Protein AF-A0AAJ4XMZ6-F1 (afdb_monomer)

Nearest PDB structures (foldseek):
  6z4x-assembly2_D  TM=7.506E-01  e=1.879E-12  Thermochaetoides thermophila
  6z4x-assembly1_A  TM=7.426E-01  e=3.112E-12  Thermochaetoides thermophila
  1jkw-assembly1_A-2  TM=8.129E-01  e=4.986E-11  Homo sapiens
  8bvw-assembly1_9  TM=6.954E-01  e=4.041E-11  Homo sapiens
  3tni-assembly1_B  TM=8.160E-01  e=2.802E-05  Homo sapiens

Solvent-accessible surface area (backbone atoms only — not comparable to full-atom values): 27031 Å² total; per-residue (Å²): 142,78,86,79,79,78,80,74,81,71,78,79,74,87,63,94,68,76,84,69,57,54,53,55,51,33,51,35,76,78,88,74,59,98,75,69,86,67,78,64,60,60,56,80,49,43,74,61,26,68,35,66,49,54,67,77,50,51,42,54,73,65,54,52,52,50,45,45,49,53,51,46,54,54,47,51,54,55,47,50,54,52,51,48,56,64,45,71,79,48,100,62,97,64,89,74,83,67,61,63,76,48,64,68,48,46,51,51,49,50,50,55,48,51,54,46,44,54,54,50,33,58,75,70,70,51,57,69,68,32,41,53,41,15,47,51,45,46,52,47,33,55,64,80,44,56,61,43,72,46,55,59,72,62,49,47,56,27,26,42,57,51,19,24,58,66,69,72,42,93,73,57,62,71,59,50,18,29,59,70,35,52,95,44,44,84,40,66,66,56,25,48,51,46,41,48,50,32,62,74,39,45,61,57,49,37,58,54,45,71,69,60,71,73,71,82,62,31,67,63,38,35,53,52,48,53,58,54,49,52,69,39,88,89,51,58,53,72,68,57,49,52,52,42,48,53,37,18,52,55,39,43,60,45,36,68,71,49,69,51,73,35,60,47,54,34,59,54,52,21,52,23,19,34,34,67,18,84,84,59,20,50,60,54,48,51,57,47,47,56,56,47,42,58,53,27,34,57,48,50,55,54,50,49,52,52,49,50,54,49,51,55,51,48,52,54,50,51,50,52,50,52,30,53,50,28,32,72,77,50,37,72,66,30,23,51,53,46,48,54,51,51,55,56,57,67,72,49,87,75,79,84,48,64,76,56,68,70,54,41,63,67,20,37,83,37,50,43,71,68,61,50,52,50,54,31,50,56,52,41,49,53,30,55,54,41,56,50,72,21,80,79,73,43,66,58,16,68,63,50,47,53,53,42,51,54,44,54,54,35,42,67,73,41,38,42,48,65,74,36,91,84,35,70,48,21,51,49,50,52,53,50,54,57,48,54,61,60,64,69,72,71,75,80,73,84,82,76,89,84,83,94,73,97,70,83,81,76,82,81,80,88,87,71,82,73,75,77,76,81,84,125

Sequence (472 aa):
MVEVKANISQSPAPSAAATPPYSTAIMRKTELASTPITPPPFGPSSAYAQTSQARNWRFSHNQLSTIRSTANAAARKRLSDIWAEEHASASSSTHLDIPFLSVSDEQALIKYYLVKVSQIVRAFGLPELVEATATTFVKRFYLRNTVMDFHPKSIVITCIFLASKAENYPLSLSEFSRKLAGKQASDPKVVEENRRTVLDLEFLVSQSLNFEYAVHGAHRAVYGLVLDIQALSGGVAREQAHKLAAGAHANLGQSRLTDAEFVYTPSQIALACVRCTEGDGKHVVTKWLDAKEARARTSAVATKAKRNAFREAETMRAAKAKIALARRMKGKAGAKVAEDELAAAASEPMVVMEFDDELLEKQPLGMSREELDKILDEIEELIKKRESSGFTGQGKGAEDVERVKDIDKRQKQCMNPEKVPGSRLFKKRQAEEVQGVKGEGGKRIKREDGVDSDDDEVPKAKDFSVKPEPQV

Structure (mmCIF, N/CA/C/O backbone):
data_AF-A0AAJ4XMZ6-F1
#
_entry.id   AF-A0AAJ4XMZ6-F1
#
loop_
_atom_site.group_PDB
_atom_site.id
_atom_site.type_symbol
_atom_site.label_atom_id
_atom_site.label_alt_id
_atom_site.label_comp_id
_atom_site.label_asym_id
_atom_site.label_entity_id
_atom_site.label_seq_id
_atom_site.pdbx_PDB_ins_code
_atom_site.Cartn_x
_atom_site.Cartn_y
_atom_site.Cartn_z
_atom_site.occupancy
_atom_site.B_iso_or_equiv
_atom_site.auth_seq_id
_atom_site.auth_comp_id
_atom_site.auth_asym_id
_atom_site.auth_atom_id
_atom_site.pdbx_PDB_model_num
ATOM 1 N N . MET A 1 1 ? -9.215 45.397 -5.459 1.00 33.91 1 MET A N 1
ATOM 2 C CA . MET A 1 1 ? -8.309 45.062 -6.577 1.00 33.91 1 MET A CA 1
ATOM 3 C C . MET A 1 1 ? -6.891 45.017 -6.042 1.00 33.91 1 MET A C 1
ATOM 5 O O . MET A 1 1 ? -6.264 46.056 -5.909 1.00 33.91 1 MET A O 1
ATOM 9 N N . VAL A 1 2 ? -6.427 43.831 -5.661 1.00 25.89 2 VAL A N 1
ATOM 10 C CA . VAL A 1 2 ? -5.010 43.546 -5.413 1.00 25.89 2 VAL A CA 1
ATOM 11 C C . VAL A 1 2 ? -4.762 42.231 -6.140 1.00 25.89 2 VAL A C 1
ATOM 13 O O . VAL A 1 2 ? -5.271 41.191 -5.729 1.00 25.89 2 VAL A O 1
ATOM 16 N N . GLU A 1 3 ? -4.112 42.313 -7.298 1.00 24.64 3 GLU A N 1
ATOM 17 C CA . GLU A 1 3 ? -3.719 41.158 -8.101 1.00 24.64 3 GLU A CA 1
ATOM 18 C C . GLU A 1 3 ? -2.656 40.359 -7.345 1.00 24.64 3 GLU A C 1
ATOM 20 O O . GLU A 1 3 ? -1.508 40.783 -7.215 1.00 24.64 3 GLU A O 1
ATOM 25 N N . VAL A 1 4 ? -3.029 39.178 -6.860 1.00 28.23 4 VAL A N 1
ATOM 26 C CA . VAL A 1 4 ? -2.064 38.176 -6.412 1.00 28.23 4 VAL A CA 1
ATOM 27 C C . VAL A 1 4 ? -1.609 37.421 -7.657 1.00 28.23 4 VAL A C 1
ATOM 29 O O . VAL A 1 4 ? -2.295 36.526 -8.146 1.00 28.23 4 VAL A O 1
ATOM 32 N N . LYS A 1 5 ? -0.457 37.819 -8.206 1.00 26.70 5 LYS A N 1
ATOM 33 C CA . LYS A 1 5 ? 0.231 37.071 -9.264 1.00 26.70 5 LYS A CA 1
ATOM 34 C C . LYS A 1 5 ? 0.600 35.690 -8.724 1.00 26.70 5 LYS A C 1
ATOM 36 O O . LYS A 1 5 ? 1.477 35.561 -7.873 1.00 26.70 5 LYS A O 1
ATOM 41 N N . ALA A 1 6 ? -0.079 34.664 -9.228 1.00 28.81 6 ALA A N 1
ATOM 42 C CA . ALA A 1 6 ? 0.311 33.279 -9.040 1.00 28.81 6 ALA A CA 1
ATOM 43 C C . ALA A 1 6 ? 1.688 33.072 -9.683 1.00 28.81 6 ALA A C 1
ATOM 45 O O . ALA A 1 6 ? 1.842 33.151 -10.902 1.00 28.81 6 ALA A O 1
ATOM 46 N N . ASN A 1 7 ? 2.696 32.844 -8.846 1.00 24.69 7 ASN A N 1
ATOM 47 C CA . ASN A 1 7 ? 4.024 32.446 -9.280 1.00 24.69 7 ASN A CA 1
ATOM 48 C C . ASN A 1 7 ? 3.919 31.000 -9.788 1.00 24.69 7 ASN A C 1
ATOM 50 O O . ASN A 1 7 ? 4.015 30.043 -9.022 1.00 24.69 7 ASN A O 1
ATOM 54 N N . ILE A 1 8 ? 3.646 30.843 -11.083 1.00 29.50 8 ILE A N 1
ATOM 55 C CA . ILE A 1 8 ? 3.810 29.570 -11.781 1.00 29.50 8 ILE A CA 1
ATOM 56 C C . ILE A 1 8 ? 5.301 29.258 -11.700 1.00 29.50 8 ILE A C 1
ATOM 58 O O . ILE A 1 8 ? 6.114 29.935 -12.329 1.00 29.50 8 ILE A O 1
ATOM 62 N N . SER A 1 9 ? 5.655 28.273 -10.874 1.00 27.53 9 SER A N 1
ATOM 63 C CA . SER A 1 9 ? 6.999 27.710 -10.814 1.00 27.53 9 SER A CA 1
ATOM 64 C C . SER A 1 9 ? 7.372 27.243 -12.219 1.00 27.53 9 SER A C 1
ATOM 66 O O . SER A 1 9 ? 6.895 26.222 -12.711 1.00 27.53 9 SER A O 1
ATOM 68 N N . GLN A 1 10 ? 8.171 28.059 -12.903 1.00 29.02 10 GLN A N 1
ATOM 69 C CA . GLN A 1 10 ? 8.845 27.657 -14.119 1.00 29.02 10 GLN A CA 1
ATOM 70 C C . GLN A 1 10 ? 9.796 26.525 -13.737 1.00 29.02 10 GLN A C 1
ATOM 72 O O . GLN A 1 10 ? 10.653 26.691 -12.868 1.00 29.02 10 GLN A O 1
ATOM 77 N N . SER A 1 11 ? 9.603 25.370 -14.375 1.00 29.64 11 SER A N 1
ATOM 78 C CA . SER A 1 11 ? 10.570 24.275 -14.411 1.00 29.64 11 SER A CA 1
ATOM 79 C C . SER A 1 11 ? 11.982 24.849 -14.560 1.00 29.64 11 SER A C 1
ATOM 81 O O . SER A 1 11 ? 12.207 25.597 -15.517 1.00 29.64 11 SER A O 1
ATOM 83 N N . PRO A 1 12 ? 12.942 24.515 -13.680 1.00 29.62 12 PRO A N 1
ATOM 84 C CA . PRO A 1 12 ? 14.301 24.991 -13.858 1.00 29.62 12 PRO A CA 1
ATOM 85 C C . PRO A 1 12 ? 14.849 24.427 -15.174 1.00 29.62 12 PRO A C 1
ATOM 87 O O . PRO A 1 12 ? 14.644 23.256 -15.501 1.00 29.62 12 PRO A O 1
ATOM 90 N N . ALA A 1 13 ? 15.515 25.285 -15.946 1.00 29.62 13 ALA A N 1
ATOM 91 C CA . ALA A 1 13 ? 16.288 24.880 -17.113 1.00 29.62 13 ALA A CA 1
ATOM 92 C C . ALA A 1 13 ? 17.315 23.798 -16.712 1.00 29.62 13 ALA A C 1
ATOM 94 O O . ALA A 1 13 ? 17.807 23.828 -15.577 1.00 29.62 13 ALA A O 1
ATOM 95 N N . PRO A 1 14 ? 17.652 22.844 -17.601 1.00 37.38 14 PRO A N 1
ATOM 96 C CA . PRO A 1 14 ? 18.573 21.769 -17.269 1.00 37.38 14 PRO A CA 1
ATOM 97 C C . PRO A 1 14 ? 19.991 22.334 -17.114 1.00 37.38 14 PRO A C 1
ATOM 99 O O . PRO A 1 14 ? 20.738 22.481 -18.076 1.00 37.38 14 PRO A O 1
ATOM 102 N N . SER A 1 15 ? 20.355 22.660 -15.875 1.00 35.62 15 SER A N 1
ATOM 103 C CA . SER A 1 15 ? 21.744 22.670 -15.409 1.00 35.62 15 SER A CA 1
ATOM 104 C C . SER A 1 15 ? 22.379 21.317 -15.744 1.00 35.62 15 SER A C 1
ATOM 106 O O . SER A 1 15 ? 21.675 20.310 -15.681 1.00 35.62 15 SER A O 1
ATOM 108 N N . ALA A 1 16 ? 23.664 21.293 -16.120 1.00 40.22 16 ALA A N 1
ATOM 109 C CA . ALA A 1 16 ? 24.430 20.100 -16.494 1.00 40.22 16 ALA A CA 1
ATOM 110 C C . ALA A 1 16 ? 24.194 18.944 -15.498 1.00 40.22 16 ALA A C 1
ATOM 112 O O . ALA A 1 16 ? 24.802 18.878 -14.430 1.00 40.22 16 ALA A O 1
ATOM 113 N N . ALA A 1 17 ? 23.225 18.082 -15.809 1.00 47.84 17 ALA A N 1
ATOM 114 C CA . ALA A 1 17 ? 22.599 17.217 -14.822 1.00 47.84 17 ALA A CA 1
ATOM 115 C C . ALA A 1 17 ? 23.382 15.912 -14.700 1.00 47.84 17 ALA A C 1
ATOM 117 O O . ALA A 1 17 ? 23.529 15.179 -15.678 1.00 47.84 17 ALA A O 1
ATOM 118 N N . ALA A 1 18 ? 23.851 15.604 -13.490 1.00 61.41 18 ALA A N 1
ATOM 119 C CA . ALA A 1 18 ? 24.340 14.274 -13.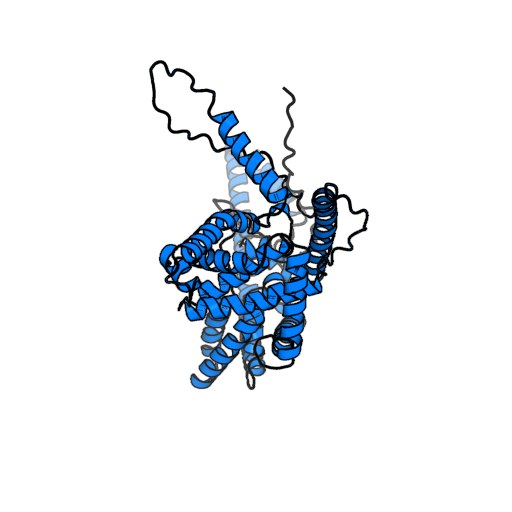157 1.00 61.41 18 ALA A CA 1
ATOM 120 C C . ALA A 1 18 ? 23.275 13.223 -13.520 1.00 61.41 18 ALA A C 1
ATOM 122 O O . ALA A 1 18 ? 22.089 13.413 -13.232 1.00 61.41 18 ALA A O 1
ATOM 123 N N . THR A 1 19 ? 23.695 12.121 -14.147 1.00 69.31 19 THR A N 1
ATOM 124 C CA . THR A 1 19 ? 22.816 10.992 -14.469 1.00 69.31 19 THR A CA 1
ATOM 125 C C . THR A 1 19 ? 22.093 10.542 -13.194 1.00 69.31 19 THR A C 1
ATOM 127 O O . THR A 1 19 ? 22.759 10.195 -12.215 1.00 69.31 19 THR A O 1
ATOM 130 N N . PRO A 1 20 ? 20.747 10.563 -13.152 1.00 75.81 20 PRO A N 1
ATOM 131 C CA . PRO A 1 20 ? 20.022 10.137 -11.963 1.00 75.81 20 PRO A CA 1
ATOM 132 C C . PRO A 1 20 ? 20.276 8.645 -11.701 1.00 75.81 20 PRO A C 1
ATOM 134 O O . PRO A 1 20 ? 20.463 7.888 -12.656 1.00 75.81 20 PRO A O 1
ATOM 137 N N . PRO A 1 21 ? 20.216 8.177 -10.440 1.00 80.81 21 PRO A N 1
ATOM 138 C CA . PRO A 1 21 ? 20.245 6.747 -10.156 1.00 80.81 21 PRO A CA 1
ATOM 139 C C . PRO A 1 21 ? 19.159 6.015 -10.952 1.00 80.81 21 PRO A C 1
ATOM 141 O O . PRO A 1 21 ? 18.032 6.511 -11.076 1.00 80.81 21 PRO A O 1
ATOM 144 N N . TYR A 1 22 ? 19.477 4.830 -11.475 1.00 78.62 22 TYR A N 1
ATOM 145 C CA . TYR A 1 22 ? 18.561 4.077 -12.337 1.00 78.62 22 TYR A CA 1
ATOM 146 C C . TYR A 1 22 ? 17.230 3.778 -11.615 1.00 78.62 22 TYR A C 1
ATOM 148 O O . TYR A 1 22 ? 16.145 4.035 -12.145 1.00 78.62 22 TYR A O 1
ATOM 156 N N . SER A 1 23 ? 17.296 3.374 -10.346 1.00 74.62 23 SER A N 1
ATOM 157 C CA . SER A 1 23 ? 16.125 3.133 -9.494 1.00 74.62 23 SER A CA 1
ATOM 158 C C . SER A 1 23 ? 15.212 4.363 -9.358 1.00 74.62 23 SER A C 1
ATOM 160 O O . SER A 1 23 ? 13.985 4.247 -9.445 1.00 74.62 23 SER A O 1
ATOM 162 N N . THR A 1 24 ? 15.795 5.557 -9.226 1.00 78.19 24 THR A N 1
ATOM 163 C CA . THR A 1 24 ? 15.065 6.833 -9.181 1.00 78.19 24 THR A CA 1
ATOM 164 C C . THR A 1 24 ? 14.417 7.150 -10.526 1.00 78.19 24 THR A C 1
ATOM 166 O O . THR A 1 24 ? 13.258 7.562 -10.580 1.00 78.19 24 THR A O 1
ATOM 169 N N . ALA A 1 25 ? 15.122 6.915 -11.633 1.00 77.12 25 ALA A N 1
ATOM 170 C CA . ALA A 1 25 ? 14.607 7.207 -12.966 1.00 77.12 25 ALA A CA 1
ATOM 171 C C . ALA A 1 25 ? 13.440 6.299 -13.386 1.00 77.12 25 ALA A C 1
ATOM 173 O O . ALA A 1 25 ? 12.525 6.757 -14.071 1.00 77.12 25 ALA A O 1
ATOM 174 N N . ILE A 1 26 ? 13.423 5.034 -12.958 1.00 81.00 26 ILE A N 1
ATOM 175 C CA . ILE A 1 26 ? 12.287 4.129 -13.207 1.00 81.00 26 ILE A CA 1
ATOM 176 C C . ILE A 1 26 ? 11.048 4.578 -12.425 1.00 81.00 26 ILE A C 1
ATOM 178 O O . ILE A 1 26 ? 9.921 4.400 -12.890 1.00 81.00 26 ILE A O 1
ATOM 182 N N . MET A 1 27 ? 11.249 5.181 -11.252 1.00 84.12 27 MET A N 1
ATOM 183 C CA . MET A 1 27 ? 10.178 5.634 -10.366 1.00 84.12 27 MET A CA 1
ATOM 184 C C . MET A 1 27 ? 9.767 7.097 -10.567 1.00 84.12 27 MET A C 1
ATOM 186 O O . MET A 1 27 ? 8.933 7.604 -9.818 1.00 84.12 27 MET A O 1
ATOM 190 N N . ARG A 1 28 ? 10.297 7.783 -11.585 1.00 82.69 28 ARG A N 1
ATOM 191 C CA . ARG A 1 28 ? 9.933 9.177 -11.856 1.00 82.69 28 ARG A CA 1
ATOM 192 C C . ARG A 1 28 ? 8.547 9.299 -12.492 1.00 82.69 28 ARG A C 1
ATOM 194 O O . ARG A 1 28 ? 8.129 8.479 -13.317 1.00 82.69 28 ARG A O 1
ATOM 201 N N . LYS A 1 29 ? 7.874 10.407 -12.192 1.00 81.69 29 LYS A N 1
ATOM 202 C CA . LYS A 1 29 ? 6.704 10.850 -12.953 1.00 81.69 29 LYS A CA 1
ATOM 203 C C . LYS A 1 29 ? 7.141 11.171 -14.382 1.00 81.69 29 LYS A C 1
ATOM 205 O O . LYS A 1 29 ? 8.136 11.861 -14.588 1.00 81.69 29 LYS A O 1
ATOM 210 N N . THR A 1 30 ? 6.411 10.660 -15.365 1.00 80.12 30 THR A N 1
ATOM 211 C CA . THR A 1 30 ? 6.644 11.003 -16.769 1.00 80.12 30 THR A CA 1
ATOM 212 C C . THR A 1 30 ? 5.472 11.827 -17.255 1.00 80.12 30 THR A C 1
ATOM 214 O O . THR A 1 30 ? 4.337 11.357 -17.258 1.00 80.12 30 THR A O 1
ATOM 217 N N . GLU A 1 31 ? 5.750 13.062 -17.651 1.00 77.56 31 GLU A N 1
ATOM 218 C CA . GLU A 1 31 ? 4.783 13.903 -18.343 1.00 77.56 31 GLU A CA 1
ATOM 219 C C . GLU A 1 31 ? 4.955 13.662 -19.837 1.00 77.56 31 GLU A C 1
ATOM 221 O O . GLU A 1 31 ? 5.974 14.005 -20.433 1.00 77.56 31 GLU A O 1
ATOM 226 N N . LEU A 1 32 ? 3.985 12.962 -20.420 1.00 75.75 32 LEU A N 1
ATOM 227 C CA . LEU A 1 32 ? 3.945 12.722 -21.853 1.00 75.75 32 LEU A CA 1
ATOM 228 C C . LEU A 1 32 ? 3.135 13.844 -22.494 1.00 75.75 32 LEU A C 1
ATOM 230 O O . LEU A 1 32 ? 1.995 14.093 -22.101 1.00 75.75 32 LEU A O 1
ATOM 234 N N . ALA A 1 33 ? 3.727 14.510 -23.483 1.00 79.88 33 ALA A N 1
ATOM 235 C CA . ALA A 1 33 ? 2.991 15.427 -24.339 1.00 79.88 33 ALA A CA 1
ATOM 236 C C . ALA A 1 33 ? 1.852 14.678 -25.049 1.00 79.88 33 ALA A C 1
ATOM 238 O O . ALA A 1 33 ? 1.979 13.491 -25.352 1.00 79.88 33 ALA A O 1
ATOM 239 N N . SER A 1 34 ? 0.763 15.383 -25.361 1.00 83.19 34 SER A N 1
ATOM 240 C CA . SER A 1 34 ? -0.376 14.832 -26.113 1.00 83.19 34 SER A CA 1
ATOM 241 C C . SER A 1 34 ? 0.039 14.257 -27.472 1.00 83.19 34 SER A C 1
ATOM 243 O O . SER A 1 34 ? -0.524 13.265 -27.926 1.00 83.19 34 SER A O 1
ATOM 245 N N . THR A 1 35 ? 1.060 14.846 -28.094 1.00 84.19 35 THR A N 1
ATOM 246 C CA . THR A 1 35 ? 1.704 14.357 -29.316 1.00 84.19 35 THR A CA 1
ATOM 247 C C . THR A 1 35 ? 3.200 14.158 -29.056 1.00 84.19 35 THR A C 1
ATOM 249 O O . THR A 1 35 ? 3.989 15.083 -29.275 1.00 84.19 35 THR A O 1
ATOM 252 N N . PRO A 1 36 ? 3.618 12.991 -28.535 1.00 81.06 36 PRO A N 1
ATOM 253 C CA . PRO A 1 36 ? 5.019 12.744 -28.229 1.00 81.06 36 PRO A CA 1
ATOM 254 C C . PRO A 1 36 ? 5.829 12.647 -29.526 1.00 81.06 36 PRO A C 1
ATOM 256 O O . PRO A 1 36 ? 5.576 11.786 -30.365 1.00 81.06 36 PRO A O 1
ATOM 259 N N . ILE A 1 37 ? 6.807 13.539 -29.679 1.00 82.50 37 ILE A N 1
ATOM 260 C CA . ILE A 1 37 ? 7.705 13.588 -30.845 1.00 82.50 37 ILE A CA 1
ATOM 261 C C . ILE A 1 37 ? 9.042 12.893 -30.594 1.00 82.50 37 ILE A C 1
ATOM 263 O O . ILE A 1 37 ? 9.737 12.556 -31.541 1.00 82.50 37 ILE A O 1
ATOM 267 N N . THR A 1 38 ? 9.414 12.663 -29.332 1.00 82.94 38 THR A N 1
ATOM 268 C CA . THR A 1 38 ? 10.667 12.003 -28.955 1.00 82.94 38 THR A CA 1
ATOM 269 C C . THR A 1 38 ? 10.454 11.026 -27.795 1.00 82.94 38 THR A C 1
ATOM 271 O O . THR A 1 38 ? 9.567 11.231 -26.960 1.00 82.94 38 THR A O 1
ATOM 274 N N . PRO A 1 39 ? 11.251 9.942 -27.710 1.00 85.56 39 PRO A N 1
ATOM 275 C CA . PRO A 1 39 ? 11.206 9.025 -26.583 1.00 85.56 39 PRO A CA 1
ATOM 276 C C . PRO A 1 39 ? 11.639 9.732 -25.294 1.00 85.56 39 PRO A C 1
ATOM 278 O O . PRO A 1 39 ? 12.593 10.522 -25.334 1.00 85.56 39 PRO A O 1
ATOM 281 N N . PRO A 1 40 ? 11.035 9.397 -24.139 1.00 83.06 40 PRO A N 1
ATOM 282 C CA . PRO A 1 40 ? 11.449 9.969 -22.864 1.00 83.06 40 PRO A CA 1
ATOM 283 C C . PRO A 1 40 ? 12.943 9.684 -22.605 1.00 83.06 40 PRO A C 1
ATOM 285 O O . PRO A 1 40 ? 13.432 8.606 -22.970 1.00 83.06 40 PRO A O 1
ATOM 288 N N . PRO A 1 41 ? 13.695 10.625 -22.000 1.00 83.75 41 PRO A N 1
ATOM 289 C CA . PRO A 1 41 ? 15.098 10.396 -21.623 1.00 83.75 41 PRO A CA 1
ATOM 290 C C . PRO A 1 41 ? 15.169 9.247 -20.615 1.00 83.75 41 PRO A C 1
ATOM 292 O O . PRO A 1 41 ? 14.214 9.097 -19.882 1.00 83.75 41 PRO A O 1
ATOM 295 N N . PHE A 1 42 ? 16.233 8.456 -20.514 1.00 84.31 42 PHE A N 1
ATOM 296 C CA . PHE A 1 42 ? 16.394 7.359 -19.537 1.00 84.31 42 PHE A CA 1
ATOM 297 C C . PHE A 1 42 ? 15.360 6.220 -19.642 1.00 84.31 42 PHE A C 1
ATOM 299 O O . PHE A 1 42 ? 15.115 5.497 -18.679 1.00 84.31 42 PHE A O 1
ATOM 306 N N . GLY A 1 43 ? 14.744 6.043 -20.815 1.00 81.44 43 GLY A N 1
ATOM 307 C CA . GLY A 1 43 ? 13.822 4.937 -21.081 1.00 81.44 43 GLY A CA 1
ATOM 308 C C . GLY A 1 43 ? 12.439 5.066 -20.418 1.00 81.44 43 GLY A C 1
ATOM 309 O O . GLY A 1 43 ? 12.085 6.119 -19.879 1.00 81.44 43 GLY A O 1
ATOM 310 N N . PRO A 1 44 ? 11.601 4.017 -20.515 1.00 81.31 44 PRO A N 1
ATOM 311 C CA . PRO A 1 44 ? 10.259 4.032 -19.941 1.00 81.31 44 PRO A CA 1
ATOM 312 C C . PRO A 1 44 ? 10.309 4.015 -18.408 1.00 81.31 44 PRO A C 1
ATOM 314 O O . PRO A 1 44 ? 11.114 3.306 -17.807 1.00 81.31 44 PRO A O 1
ATOM 317 N N . SER A 1 45 ? 9.420 4.776 -17.772 1.00 84.31 45 SER A N 1
ATOM 318 C CA . SER A 1 45 ? 9.173 4.677 -16.333 1.00 84.31 45 SER A CA 1
ATOM 319 C C . SER A 1 45 ? 8.227 3.514 -16.024 1.00 84.31 45 SER A C 1
ATOM 321 O O . SER A 1 45 ? 7.480 3.037 -16.882 1.00 84.31 45 SER A O 1
ATOM 323 N N . SER A 1 46 ? 8.248 3.048 -14.778 1.00 86.88 46 SER A N 1
ATOM 324 C CA . SER A 1 46 ? 7.309 2.033 -14.310 1.00 86.88 46 SER A CA 1
ATOM 325 C C . SER A 1 46 ? 5.877 2.567 -14.360 1.00 86.88 46 SER A C 1
ATOM 327 O O . SER A 1 46 ? 5.602 3.671 -13.889 1.00 86.88 46 SER A O 1
ATOM 329 N N . ALA A 1 47 ? 4.933 1.757 -14.847 1.00 89.25 47 ALA A N 1
ATOM 330 C CA . ALA A 1 47 ? 3.511 2.101 -14.801 1.00 89.25 47 ALA A CA 1
ATOM 331 C C . ALA A 1 47 ? 3.037 2.371 -13.361 1.00 89.25 47 ALA A C 1
ATOM 333 O O . ALA A 1 47 ? 2.226 3.265 -13.135 1.00 89.25 47 ALA A O 1
ATOM 334 N N . TYR A 1 48 ? 3.605 1.662 -12.374 1.00 91.88 48 TYR A N 1
ATOM 335 C CA . TYR A 1 48 ? 3.321 1.907 -10.959 1.00 91.88 48 TYR A CA 1
ATOM 336 C C . TYR A 1 48 ? 3.723 3.324 -10.532 1.00 91.88 48 TYR A C 1
ATOM 338 O O . TYR A 1 48 ? 2.976 3.963 -9.800 1.00 91.88 48 TYR A O 1
ATOM 346 N N . ALA A 1 49 ? 4.836 3.861 -11.041 1.00 90.69 49 ALA A N 1
ATOM 347 C CA . ALA A 1 49 ? 5.299 5.217 -10.729 1.00 90.69 49 ALA A CA 1
ATOM 348 C C . ALA A 1 49 ? 4.325 6.320 -11.183 1.00 90.69 49 ALA A C 1
ATOM 350 O O . ALA A 1 49 ? 4.358 7.443 -10.678 1.00 90.69 49 ALA A O 1
ATOM 351 N N . GLN A 1 50 ? 3.433 6.004 -12.127 1.00 90.75 50 GLN A N 1
ATOM 352 C CA . GLN A 1 50 ? 2.415 6.938 -12.603 1.00 90.75 50 GLN A CA 1
ATOM 353 C C . GLN A 1 50 ? 1.126 6.916 -11.775 1.00 90.75 50 GLN A C 1
ATOM 355 O O . GLN A 1 50 ? 0.252 7.756 -11.981 1.00 90.75 50 GLN A O 1
ATOM 360 N N . THR A 1 51 ? 1.012 5.991 -10.825 1.00 93.81 51 THR A N 1
ATOM 361 C CA . THR A 1 51 ? -0.156 5.866 -9.949 1.00 93.81 51 THR A CA 1
ATOM 362 C C . THR A 1 51 ? -0.117 6.911 -8.840 1.00 93.81 51 THR A C 1
ATOM 364 O O . THR A 1 51 ? 0.956 7.330 -8.401 1.00 93.81 51 THR A O 1
ATOM 367 N N . SER A 1 52 ? -1.286 7.313 -8.344 1.00 94.00 52 SER A N 1
ATOM 368 C CA . SER A 1 52 ? -1.363 8.203 -7.182 1.00 94.00 52 SER A CA 1
ATOM 369 C C . SER A 1 52 ? -0.770 7.537 -5.931 1.00 94.00 52 SER A C 1
ATOM 371 O O . SER A 1 52 ? -0.045 8.175 -5.176 1.00 94.00 52 SER A O 1
ATOM 373 N N . GLN A 1 53 ? -0.938 6.214 -5.791 1.00 95.19 53 GLN A N 1
ATOM 374 C CA . GLN A 1 53 ? -0.325 5.418 -4.727 1.00 95.19 53 GLN A CA 1
ATOM 375 C C . GLN A 1 53 ? 1.199 5.571 -4.669 1.00 95.19 53 GLN A C 1
ATOM 377 O O . GLN A 1 53 ? 1.742 5.832 -3.599 1.00 95.19 53 GLN A O 1
ATOM 382 N N . ALA A 1 54 ? 1.898 5.437 -5.797 1.00 93.31 54 ALA A N 1
ATOM 383 C CA . ALA A 1 54 ? 3.353 5.577 -5.807 1.00 93.31 54 ALA A CA 1
ATOM 384 C C . ALA A 1 54 ? 3.822 7.005 -5.500 1.00 93.31 54 ALA A C 1
ATOM 386 O O . ALA A 1 54 ? 4.916 7.173 -4.968 1.00 93.31 54 ALA A O 1
ATOM 387 N N . ARG A 1 55 ? 3.012 8.011 -5.848 1.00 91.44 55 ARG A N 1
ATOM 388 C CA . ARG A 1 55 ? 3.340 9.433 -5.683 1.00 91.44 55 ARG A CA 1
ATOM 389 C C . ARG A 1 55 ? 3.073 9.932 -4.264 1.00 91.44 55 ARG A C 1
ATOM 391 O O . ARG A 1 55 ? 3.898 10.646 -3.711 1.00 91.44 55 ARG A O 1
ATOM 398 N N . ASN A 1 56 ? 1.944 9.532 -3.685 1.00 94.00 56 ASN A N 1
ATOM 399 C CA . ASN A 1 56 ? 1.383 10.169 -2.492 1.00 94.00 56 ASN A CA 1
ATOM 400 C C . ASN A 1 56 ? 1.326 9.237 -1.273 1.00 94.00 56 ASN A C 1
ATOM 402 O O . ASN A 1 56 ? 1.081 9.697 -0.158 1.00 94.00 56 ASN A O 1
ATOM 406 N N . TRP A 1 57 ? 1.546 7.933 -1.471 1.00 95.75 57 TRP A N 1
ATOM 407 C CA . TRP A 1 57 ? 1.419 6.908 -0.430 1.00 95.75 57 TRP A CA 1
ATOM 408 C C . TRP A 1 57 ? 2.641 6.001 -0.326 1.00 95.75 57 TRP A C 1
ATOM 410 O O . TRP A 1 57 ? 2.534 4.869 0.146 1.00 95.75 57 TRP A O 1
ATOM 420 N N . ARG A 1 58 ? 3.801 6.501 -0.760 1.00 94.12 58 ARG A N 1
ATOM 421 C CA . ARG A 1 58 ? 5.081 5.822 -0.606 1.00 94.12 58 ARG A CA 1
ATOM 422 C C . ARG A 1 58 ? 6.039 6.680 0.211 1.00 94.12 58 ARG A C 1
ATOM 424 O O . ARG A 1 58 ? 6.255 7.846 -0.098 1.00 94.12 58 ARG A O 1
ATOM 431 N N . PHE A 1 59 ? 6.626 6.080 1.233 1.00 95.62 59 PHE A N 1
ATOM 432 C CA . PHE A 1 59 ? 7.423 6.745 2.248 1.00 95.62 59 PHE A CA 1
ATOM 433 C C . PHE A 1 59 ? 8.615 5.867 2.629 1.00 95.62 59 PHE A C 1
ATOM 435 O O . PHE A 1 59 ? 8.551 4.640 2.586 1.00 95.62 59 PHE A O 1
ATOM 442 N N . SER A 1 60 ? 9.702 6.487 3.066 1.00 95.31 60 SER A N 1
ATOM 443 C CA . SER A 1 60 ? 10.748 5.777 3.802 1.00 95.31 60 SER A CA 1
ATOM 444 C C . SER A 1 60 ? 10.272 5.413 5.214 1.00 95.31 60 SER A C 1
ATOM 446 O O . SER A 1 60 ? 9.382 6.056 5.777 1.00 95.31 60 SER A O 1
ATOM 448 N N . HIS A 1 61 ? 10.919 4.425 5.837 1.00 94.62 61 HIS A N 1
ATOM 449 C CA . HIS A 1 61 ? 10.664 4.069 7.238 1.00 94.62 61 HIS A CA 1
ATOM 450 C C . HIS A 1 61 ? 10.786 5.270 8.187 1.00 94.62 61 HIS A C 1
ATOM 452 O O . HIS A 1 61 ? 9.965 5.435 9.090 1.00 94.62 61 HIS A O 1
ATOM 458 N N . ASN A 1 62 ? 11.781 6.135 7.957 1.00 96.69 62 ASN A N 1
ATOM 459 C CA . ASN A 1 62 ? 11.980 7.335 8.763 1.00 96.69 62 ASN A CA 1
ATOM 460 C C . ASN A 1 62 ? 10.821 8.327 8.587 1.00 96.69 62 ASN A C 1
ATOM 462 O O . ASN A 1 62 ? 10.262 8.798 9.573 1.00 96.69 62 ASN A O 1
ATOM 466 N N . GLN A 1 63 ? 10.389 8.576 7.346 1.00 97.19 63 GLN A N 1
ATOM 467 C CA . GLN A 1 63 ? 9.232 9.437 7.076 1.00 97.19 63 GLN A CA 1
ATOM 468 C C . GLN A 1 63 ? 7.959 8.909 7.747 1.00 97.19 63 GLN A C 1
ATOM 470 O O . GLN A 1 63 ? 7.248 9.690 8.371 1.00 97.19 63 GLN A O 1
ATOM 475 N N . LEU A 1 64 ? 7.688 7.598 7.699 1.00 96.94 64 LEU A N 1
ATOM 476 C CA . LEU A 1 64 ? 6.536 7.008 8.396 1.00 96.94 64 LEU A CA 1
ATOM 477 C C . LEU A 1 64 ? 6.603 7.212 9.911 1.00 96.94 64 LEU A C 1
ATOM 479 O O . LEU A 1 64 ? 5.593 7.549 10.531 1.00 96.94 64 LEU A O 1
ATOM 483 N N . SER A 1 65 ? 7.782 7.010 10.504 1.00 96.44 65 SER A N 1
ATOM 484 C CA . SER A 1 65 ? 8.006 7.238 11.934 1.00 96.44 65 SER A CA 1
ATOM 485 C C . SER A 1 65 ? 7.718 8.694 12.311 1.00 96.44 65 SER A C 1
ATOM 487 O O . SER A 1 65 ? 6.943 8.946 13.233 1.00 96.44 65 SER A O 1
ATOM 489 N N . THR A 1 66 ? 8.256 9.643 11.539 1.00 98.00 66 THR A N 1
ATOM 490 C CA . THR A 1 66 ? 8.057 11.085 11.736 1.00 98.00 66 THR A CA 1
ATOM 491 C C . THR A 1 66 ? 6.602 11.508 11.546 1.00 98.00 66 THR A C 1
ATOM 493 O O . THR A 1 66 ? 6.066 12.236 12.375 1.00 98.00 66 THR A O 1
ATOM 496 N N . ILE A 1 67 ? 5.924 11.032 10.495 1.00 97.38 67 ILE A N 1
ATOM 497 C CA . ILE A 1 67 ? 4.502 11.329 10.257 1.00 97.38 67 ILE A CA 1
ATOM 498 C C . ILE A 1 67 ? 3.675 10.911 11.476 1.00 97.38 67 ILE A C 1
ATOM 500 O O . ILE A 1 67 ? 2.875 11.694 11.985 1.00 97.38 67 ILE A O 1
ATOM 504 N N . ARG A 1 68 ? 3.903 9.695 11.985 1.00 97.19 68 ARG A N 1
ATOM 505 C CA . ARG A 1 68 ? 3.161 9.150 13.128 1.00 97.19 68 ARG A CA 1
ATOM 506 C C . ARG A 1 68 ? 3.471 9.878 14.431 1.00 97.19 68 ARG A C 1
ATOM 508 O O . ARG A 1 68 ? 2.545 10.179 15.181 1.00 97.19 68 ARG A O 1
ATOM 515 N N . SER A 1 69 ? 4.743 10.157 14.712 1.00 97.44 69 SER A N 1
ATOM 516 C CA . SER A 1 69 ? 5.148 10.836 15.946 1.00 97.44 69 SER A CA 1
ATOM 517 C C . SER A 1 69 ? 4.646 12.279 15.984 1.00 97.44 69 SER A C 1
ATOM 519 O O . SER A 1 69 ? 4.034 12.678 16.975 1.00 97.44 69 SER A O 1
ATOM 521 N N . THR A 1 70 ? 4.793 13.026 14.888 1.00 97.44 70 THR A N 1
ATOM 522 C CA . THR A 1 70 ? 4.296 14.401 14.774 1.00 97.44 70 THR A CA 1
ATOM 523 C C . THR A 1 70 ? 2.769 14.450 14.821 1.00 97.44 70 THR A C 1
ATOM 525 O O . THR A 1 70 ? 2.211 15.287 15.533 1.00 97.44 70 THR A O 1
ATOM 528 N N . ALA A 1 71 ? 2.068 13.542 14.129 1.00 95.56 71 ALA A N 1
ATOM 529 C CA . ALA A 1 71 ? 0.606 13.488 14.163 1.00 95.56 71 ALA A CA 1
ATOM 530 C C . ALA A 1 71 ? 0.069 13.172 15.568 1.00 95.56 71 ALA A C 1
ATOM 532 O O . ALA A 1 71 ? -0.858 13.844 16.025 1.00 95.56 71 ALA A O 1
ATOM 533 N N . ASN A 1 72 ? 0.669 12.205 16.271 1.00 96.81 72 ASN A N 1
ATOM 534 C CA . ASN A 1 72 ? 0.298 11.873 17.646 1.00 96.81 72 ASN A CA 1
ATOM 535 C C . ASN A 1 72 ? 0.582 13.045 18.598 1.00 96.81 72 ASN A C 1
ATOM 537 O O . ASN A 1 72 ? -0.303 13.432 19.354 1.00 96.81 72 ASN A O 1
ATOM 541 N N . ALA A 1 73 ? 1.761 13.672 18.525 1.00 96.56 73 ALA A N 1
ATOM 542 C CA . ALA A 1 73 ? 2.102 14.820 19.369 1.00 96.56 73 ALA A CA 1
ATOM 543 C C . ALA A 1 73 ? 1.144 16.006 19.153 1.00 96.56 73 ALA A C 1
ATOM 545 O O . ALA A 1 73 ? 0.629 16.578 20.116 1.00 96.56 73 ALA A O 1
ATOM 546 N N . ALA A 1 74 ? 0.842 16.334 17.892 1.00 96.00 74 ALA A N 1
ATOM 547 C CA . ALA A 1 74 ? -0.116 17.381 17.550 1.00 96.00 74 ALA A CA 1
ATOM 548 C C . ALA A 1 74 ? -1.536 17.047 18.038 1.00 96.00 74 ALA A C 1
ATOM 550 O O . ALA A 1 74 ? -2.234 17.921 18.553 1.00 96.00 74 ALA A O 1
ATOM 551 N N . ALA A 1 75 ? -1.960 15.784 17.913 1.00 94.75 75 ALA A N 1
ATOM 552 C CA . ALA A 1 75 ? -3.249 15.328 18.420 1.00 94.75 75 ALA A CA 1
ATOM 553 C C . ALA A 1 75 ? -3.331 15.431 19.947 1.00 94.75 75 ALA A C 1
ATOM 555 O O . ALA A 1 75 ? -4.314 15.962 20.449 1.00 94.75 75 ALA A O 1
ATOM 556 N N . ARG A 1 76 ? -2.298 14.996 20.678 1.00 94.56 76 ARG A N 1
ATOM 557 C CA . ARG A 1 76 ? -2.243 15.089 22.146 1.00 94.56 76 ARG A CA 1
ATOM 558 C C . ARG A 1 76 ? -2.326 16.531 22.625 1.00 94.56 76 ARG A C 1
ATOM 560 O O . ARG A 1 76 ? -3.092 16.807 23.539 1.00 94.56 76 ARG A O 1
ATOM 567 N N . LYS A 1 77 ? -1.606 17.452 21.974 1.00 93.88 77 LYS A N 1
ATOM 568 C CA . LYS A 1 77 ? -1.684 18.886 22.284 1.00 93.88 77 LYS A CA 1
ATOM 569 C C . LYS A 1 77 ? -3.110 19.414 22.100 1.00 93.88 77 LYS A C 1
ATOM 571 O O . LYS A 1 77 ? -3.707 19.891 23.053 1.00 93.88 77 LYS A O 1
ATOM 576 N N . ARG A 1 78 ? -3.680 19.240 20.903 1.00 94.44 78 ARG A N 1
ATOM 577 C CA . ARG A 1 78 ? -5.042 19.702 20.586 1.00 94.44 78 ARG A CA 1
ATOM 578 C C . ARG A 1 78 ? -6.095 19.089 21.513 1.00 94.44 78 ARG A C 1
ATOM 580 O O . ARG A 1 78 ? -6.998 19.782 21.959 1.00 94.44 78 ARG A O 1
ATOM 587 N N . LEU A 1 79 ? -6.011 17.786 21.780 1.00 93.00 79 LEU A N 1
ATOM 588 C CA . LEU A 1 79 ? -6.970 17.100 22.645 1.00 93.00 79 LEU A CA 1
ATOM 589 C C . LEU A 1 79 ? -6.823 17.526 24.104 1.00 93.00 79 LEU A C 1
ATOM 591 O O . LEU A 1 79 ? -7.833 17.599 24.791 1.00 93.00 79 LEU A O 1
ATOM 595 N N . SER A 1 80 ? -5.612 17.843 24.567 1.00 91.69 80 SER A N 1
ATOM 596 C CA . SER A 1 80 ? -5.405 18.416 25.899 1.00 91.69 80 SER A CA 1
ATOM 597 C C . SER A 1 80 ? -6.175 19.727 26.062 1.00 91.69 80 SER A C 1
ATOM 599 O O . SER A 1 80 ? -6.827 19.916 27.084 1.00 91.69 80 SER A O 1
ATOM 601 N N . ASP A 1 81 ? -6.157 20.593 25.044 1.00 90.25 81 ASP A N 1
ATOM 602 C CA . ASP A 1 81 ? -6.892 21.863 25.061 1.00 90.25 81 ASP A CA 1
ATOM 603 C C . ASP A 1 81 ? -8.417 21.630 25.092 1.00 90.25 81 ASP A C 1
ATOM 605 O O . ASP A 1 81 ? -9.128 22.221 25.904 1.00 90.25 81 ASP A O 1
ATOM 609 N N . ILE A 1 82 ? -8.921 20.702 24.269 1.00 90.19 82 ILE A N 1
ATOM 610 C CA . ILE A 1 82 ? -10.353 20.342 24.212 1.00 90.19 82 ILE A CA 1
ATOM 611 C C . ILE A 1 82 ? -10.832 19.756 25.546 1.00 90.19 82 ILE A C 1
ATOM 613 O O . ILE A 1 82 ? -11.898 20.105 26.051 1.00 90.19 82 ILE A O 1
ATOM 617 N N . TRP A 1 83 ? -10.048 18.858 26.137 1.00 88.50 83 TRP A N 1
ATOM 618 C CA . TRP A 1 83 ? -10.380 18.268 27.427 1.00 88.50 83 TRP A CA 1
ATOM 619 C C . TRP A 1 83 ? -10.304 19.285 28.572 1.00 88.50 83 TRP A C 1
ATOM 621 O O . TRP A 1 83 ? -11.117 19.219 29.496 1.00 88.50 83 TRP A O 1
ATOM 631 N N . ALA A 1 84 ? -9.379 20.247 28.506 1.00 87.25 84 ALA A N 1
ATOM 632 C CA . ALA A 1 84 ? -9.350 21.363 29.443 1.00 87.25 84 ALA A CA 1
ATOM 633 C C . ALA A 1 84 ? -10.636 22.198 29.343 1.00 87.25 84 ALA A C 1
ATOM 635 O O . ALA A 1 84 ? -11.209 22.537 30.376 1.00 87.25 84 ALA A O 1
ATOM 636 N N . GLU A 1 85 ? -11.150 22.459 28.132 1.00 87.19 85 GLU A N 1
ATOM 637 C CA . GLU A 1 85 ? -12.451 23.116 27.960 1.00 87.19 85 GLU A CA 1
ATOM 638 C C . GLU A 1 85 ? -13.586 22.267 28.549 1.00 87.19 85 GLU A C 1
ATOM 640 O O . GLU A 1 85 ? -14.363 22.783 29.353 1.00 87.19 85 GLU A O 1
ATOM 645 N N . GLU A 1 86 ? -13.689 20.975 28.211 1.00 84.56 86 GLU A N 1
ATOM 646 C CA . GLU A 1 86 ? -14.728 20.064 28.733 1.00 84.56 86 GLU A CA 1
ATOM 647 C C . GLU A 1 86 ? -14.802 20.127 30.270 1.00 84.56 86 GLU A C 1
ATOM 649 O O . GLU A 1 86 ? -15.899 20.275 30.821 1.00 84.56 86 GLU A O 1
ATOM 654 N N . HIS A 1 87 ? -13.641 20.115 30.937 1.00 82.19 87 HIS A N 1
ATOM 655 C CA . HIS A 1 87 ? -13.511 20.126 32.395 1.00 82.19 87 HIS A CA 1
ATOM 656 C C . HIS A 1 87 ? -13.557 21.505 33.057 1.00 82.19 87 HIS A C 1
ATOM 658 O O . HIS A 1 87 ? -13.899 21.569 34.233 1.00 82.19 87 HIS A O 1
ATOM 664 N N . ALA A 1 88 ? -13.293 22.607 32.350 1.00 74.44 88 ALA A N 1
ATOM 665 C CA . ALA A 1 88 ? -13.290 23.957 32.931 1.00 74.44 88 ALA A CA 1
ATOM 666 C C . ALA A 1 88 ? -14.646 24.383 33.530 1.00 74.44 88 ALA A C 1
ATOM 668 O O . ALA A 1 88 ? -14.708 25.303 34.340 1.00 74.44 88 ALA A O 1
ATOM 669 N N . SER A 1 89 ? -15.746 23.724 33.146 1.00 61.81 89 SER A N 1
ATOM 670 C CA . SER A 1 89 ? -17.080 23.954 33.725 1.00 61.81 89 SER A CA 1
ATOM 671 C C . SER A 1 89 ? -17.429 23.013 34.887 1.00 61.81 89 SER A C 1
ATOM 673 O O . SER A 1 89 ? -18.468 23.193 35.517 1.00 61.81 89 SER A O 1
ATOM 675 N N . ALA A 1 90 ? -16.597 22.005 35.170 1.00 61.66 90 ALA A N 1
ATOM 676 C CA . ALA A 1 90 ? -16.728 21.139 36.334 1.00 61.66 90 ALA A CA 1
ATOM 677 C C . ALA A 1 90 ? -15.843 21.701 37.455 1.00 61.66 90 ALA A C 1
ATOM 679 O O . ALA A 1 90 ? -14.636 21.834 37.292 1.00 61.66 90 ALA A O 1
ATOM 680 N N . SER A 1 91 ? -16.439 22.039 38.595 1.00 51.22 91 SER A N 1
ATOM 681 C CA . SER A 1 91 ? -15.846 22.759 39.735 1.00 51.22 91 SER A CA 1
ATOM 682 C C . SER A 1 91 ? -14.725 22.018 40.492 1.00 51.22 91 SER A C 1
ATOM 684 O O . SER A 1 91 ? -14.568 22.216 41.694 1.00 51.22 91 SER A O 1
ATOM 686 N N . SER A 1 92 ? -13.972 21.132 39.839 1.00 50.66 92 SER A N 1
ATOM 687 C CA . SER A 1 92 ? -12.962 20.280 40.462 1.00 50.66 92 SER A CA 1
ATOM 688 C C . SER A 1 92 ? -11.596 20.534 39.828 1.00 50.66 92 SER A C 1
ATOM 690 O O . SER A 1 92 ? -11.296 20.079 38.728 1.00 50.66 92 SER A O 1
ATOM 692 N N . SER A 1 93 ? -10.761 21.276 40.553 1.00 45.50 93 SER A N 1
ATOM 693 C CA . SER A 1 93 ? -9.389 21.671 40.221 1.00 45.50 93 SER A CA 1
ATOM 694 C C . SER A 1 93 ? -8.387 20.514 40.338 1.00 45.50 93 SER A C 1
ATOM 696 O O . SER A 1 93 ? -7.350 20.635 40.989 1.00 45.50 93 SER A O 1
ATOM 698 N N . THR A 1 94 ? -8.694 19.363 39.748 1.00 51.34 94 THR A N 1
ATOM 699 C CA . THR A 1 94 ? -7.731 18.270 39.585 1.00 51.34 94 THR A CA 1
ATOM 700 C C . THR A 1 94 ? -7.172 18.350 38.178 1.00 51.34 94 THR A C 1
ATOM 702 O O . THR A 1 94 ? -7.926 18.244 37.215 1.00 51.34 94 THR A O 1
ATOM 705 N N . HIS A 1 95 ? -5.859 18.545 38.055 1.00 51.22 95 HIS A N 1
ATOM 706 C CA . HIS A 1 95 ? -5.144 18.405 36.790 1.00 51.22 95 HIS A CA 1
ATOM 707 C C . HIS A 1 95 ? -5.305 16.946 36.337 1.00 51.22 95 HIS A C 1
ATOM 709 O O . HIS A 1 95 ? -4.603 16.060 36.820 1.00 51.22 95 HIS A O 1
ATOM 715 N N . LEU A 1 96 ? -6.318 16.668 35.514 1.00 61.34 96 LEU A N 1
ATOM 716 C CA . LEU A 1 96 ? -6.611 15.315 35.057 1.00 61.34 96 LEU A CA 1
ATOM 717 C C . LEU A 1 96 ? -5.539 14.932 34.041 1.00 61.34 96 LEU A C 1
ATOM 719 O O . LEU A 1 96 ? -5.524 15.431 32.918 1.00 61.34 96 LEU A O 1
ATOM 723 N N . ASP A 1 97 ? -4.611 14.078 34.464 1.00 76.12 97 ASP A N 1
ATOM 724 C CA . ASP A 1 97 ? -3.642 13.458 33.569 1.00 76.12 97 ASP A CA 1
ATOM 725 C C . ASP A 1 97 ? -4.394 12.470 32.668 1.00 76.12 97 ASP A C 1
ATOM 727 O O . ASP A 1 97 ? -4.695 11.335 33.047 1.00 76.12 97 ASP A O 1
ATOM 731 N N . ILE A 1 98 ? -4.829 12.954 31.505 1.00 83.88 98 ILE A N 1
ATOM 732 C CA . ILE A 1 98 ? -5.589 12.152 30.549 1.00 83.88 98 ILE A CA 1
ATOM 733 C C . ILE A 1 98 ? -4.629 11.131 29.943 1.00 83.88 98 ILE A C 1
ATOM 735 O O . ILE A 1 98 ? -3.605 11.526 29.374 1.00 83.88 98 ILE A O 1
ATOM 739 N N . PRO A 1 99 ? -4.949 9.824 30.001 1.00 89.19 99 PRO A N 1
ATOM 740 C CA . PRO A 1 99 ? -4.052 8.762 29.563 1.00 89.19 99 PRO A CA 1
ATOM 741 C C . PRO A 1 99 ? -4.028 8.653 28.031 1.00 89.19 99 PRO A C 1
ATOM 743 O O . PRO A 1 99 ? -4.459 7.655 27.451 1.00 89.19 99 PRO A O 1
ATOM 746 N N . PHE A 1 100 ? -3.530 9.695 27.362 1.00 93.94 100 PHE A N 1
ATOM 747 C CA . PHE A 1 100 ? -3.393 9.741 25.915 1.00 93.94 100 PHE A CA 1
ATOM 748 C C . PHE A 1 100 ? -2.529 8.592 25.404 1.00 93.94 100 PHE A C 1
ATOM 750 O O . PHE A 1 100 ? -1.528 8.202 26.012 1.00 93.94 100 PHE A O 1
ATOM 757 N N . LEU A 1 101 ? -2.902 8.076 24.238 1.00 95.12 101 LEU A N 1
ATOM 758 C CA . LEU A 1 101 ? -2.202 6.958 23.630 1.00 95.12 101 LEU A CA 1
ATOM 759 C C . LEU A 1 101 ? -0.838 7.379 23.084 1.00 95.12 101 LEU A C 1
ATOM 761 O O . LEU A 1 101 ? -0.683 8.433 22.460 1.00 95.12 101 LEU A O 1
ATOM 765 N N . SER A 1 102 ? 0.151 6.508 23.280 1.00 96.12 102 SER A N 1
ATOM 766 C CA . SER A 1 102 ? 1.431 6.605 22.582 1.00 96.12 102 SER A CA 1
ATOM 767 C C . SER A 1 102 ? 1.292 6.167 21.119 1.00 96.12 102 SER A C 1
ATOM 769 O O . SER A 1 102 ? 0.358 5.452 20.757 1.00 96.12 102 SER A O 1
ATOM 771 N N . VAL A 1 103 ? 2.272 6.504 20.274 1.00 95.94 103 VAL A N 1
ATOM 772 C CA . VAL A 1 103 ? 2.330 6.007 18.884 1.00 95.94 103 VAL A CA 1
ATOM 773 C C . VAL A 1 103 ? 2.273 4.474 18.836 1.00 95.94 103 VAL A C 1
ATOM 775 O O . VAL A 1 103 ? 1.593 3.903 17.988 1.00 95.94 103 VAL A O 1
ATOM 778 N N . SER A 1 104 ? 2.960 3.800 19.763 1.00 94.25 104 SER A N 1
ATOM 779 C CA . SER A 1 104 ? 2.962 2.335 19.863 1.00 94.25 104 SER A CA 1
ATOM 780 C C . SER A 1 104 ? 1.571 1.786 20.191 1.00 94.25 104 SER A C 1
ATOM 782 O O . SER A 1 104 ? 1.142 0.804 19.584 1.00 94.25 104 SER A O 1
ATOM 784 N N . ASP A 1 105 ? 0.845 2.453 21.093 1.00 94.25 105 ASP A N 1
ATOM 785 C CA . ASP A 1 105 ? -0.526 2.087 21.452 1.00 94.25 105 ASP A CA 1
ATOM 786 C C . ASP A 1 105 ? -1.485 2.273 20.268 1.00 94.25 105 ASP A C 1
ATOM 788 O O . ASP A 1 105 ? -2.246 1.358 19.951 1.00 94.25 105 ASP A O 1
ATOM 792 N N . GLU A 1 106 ? -1.409 3.412 19.566 1.00 95.25 106 GLU A N 1
ATOM 793 C CA . GLU A 1 106 ? -2.219 3.653 18.365 1.00 95.25 106 GLU A CA 1
ATOM 794 C C . GLU A 1 106 ? -1.977 2.566 17.312 1.00 95.25 106 GLU A C 1
ATOM 796 O O . GLU A 1 106 ? -2.921 1.958 16.809 1.00 95.25 106 GLU A O 1
ATOM 801 N N . GLN A 1 107 ? -0.709 2.266 17.010 1.00 93.81 107 GLN A N 1
ATOM 802 C CA . GLN A 1 107 ? -0.352 1.249 16.021 1.00 93.81 107 GLN A CA 1
ATOM 803 C C . GLN A 1 107 ? -0.802 -0.157 16.437 1.00 93.81 107 GLN A C 1
ATOM 805 O O . GLN A 1 107 ? -1.241 -0.928 15.583 1.00 93.81 107 GLN A O 1
ATOM 810 N N . ALA A 1 108 ? -0.720 -0.510 17.723 1.00 92.00 108 ALA A N 1
ATOM 811 C CA . ALA A 1 108 ? -1.203 -1.797 18.221 1.00 92.00 108 ALA A CA 1
ATOM 812 C C . ALA A 1 108 ? -2.725 -1.932 18.054 1.00 92.00 108 ALA A C 1
ATOM 814 O O . ALA A 1 108 ? -3.198 -2.953 17.546 1.00 92.00 108 ALA A O 1
ATOM 815 N N . LEU A 1 109 ? -3.479 -0.881 18.393 1.00 93.50 109 LEU A N 1
ATOM 816 C CA . LEU A 1 109 ? -4.929 -0.856 18.223 1.00 93.50 109 LEU A CA 1
ATOM 817 C C . LEU A 1 109 ? -5.319 -0.935 16.740 1.00 93.50 109 LEU A C 1
ATOM 819 O O . LEU A 1 109 ? -6.151 -1.761 16.368 1.00 93.50 109 LEU A O 1
ATOM 823 N N . ILE A 1 110 ? -4.672 -0.152 15.870 1.00 94.62 110 ILE A N 1
ATOM 824 C CA . ILE A 1 110 ? -4.900 -0.204 14.417 1.00 94.62 110 ILE A CA 1
ATOM 825 C C . ILE A 1 110 ? -4.645 -1.622 13.896 1.00 94.62 110 ILE A C 1
ATOM 827 O O . ILE A 1 110 ? -5.520 -2.198 13.255 1.00 94.62 110 ILE A O 1
ATOM 831 N N . LYS A 1 111 ? -3.498 -2.234 14.222 1.00 91.69 111 LYS A N 1
ATOM 832 C CA . LYS A 1 111 ? -3.149 -3.600 13.787 1.00 91.69 111 LYS A CA 1
ATOM 833 C C . LYS A 1 111 ? -4.149 -4.655 14.249 1.00 91.69 111 LYS A C 1
ATOM 835 O O . LYS A 1 111 ? -4.406 -5.604 13.508 1.00 91.69 111 LYS A O 1
ATOM 840 N N . TYR A 1 112 ? -4.705 -4.517 15.450 1.00 91.81 112 TYR A N 1
ATOM 841 C CA . TYR A 1 112 ? -5.775 -5.394 15.922 1.00 91.81 112 TYR A CA 1
ATOM 842 C C . TYR A 1 112 ? -7.021 -5.271 15.037 1.00 91.81 112 TYR A C 1
ATOM 844 O O . TYR A 1 112 ? -7.572 -6.274 14.583 1.00 91.81 112 TYR A O 1
ATOM 852 N N . TYR A 1 113 ? -7.425 -4.043 14.716 1.00 94.06 113 TYR A N 1
ATOM 853 C CA . TYR A 1 113 ? -8.575 -3.792 13.853 1.00 94.06 113 TYR A CA 1
ATOM 854 C C . TYR A 1 113 ? -8.331 -4.143 12.377 1.00 94.06 113 TYR A C 1
ATOM 856 O O . TYR A 1 113 ? -9.276 -4.545 11.703 1.00 94.06 113 TYR A O 1
ATOM 864 N N . LEU A 1 114 ? -7.088 -4.121 11.883 1.00 93.88 114 LEU A N 1
ATOM 865 C CA . LEU A 1 114 ? -6.755 -4.658 10.556 1.00 93.88 114 LEU A CA 1
ATOM 866 C C . LEU A 1 114 ? -7.023 -6.168 10.463 1.00 93.88 114 LEU A C 1
ATOM 868 O O . LEU A 1 114 ? -7.538 -6.624 9.451 1.00 93.88 114 LEU A O 1
ATOM 872 N N . VAL A 1 115 ? -6.775 -6.942 11.527 1.00 91.75 115 VAL A N 1
ATOM 873 C CA . VAL A 1 115 ? -7.177 -8.366 11.573 1.00 91.75 115 VAL A CA 1
ATOM 874 C C . VAL A 1 115 ? -8.700 -8.504 11.541 1.00 91.75 115 VAL A C 1
ATOM 876 O O . VAL A 1 115 ? -9.236 -9.437 10.939 1.00 91.75 115 VAL A O 1
ATOM 879 N N . LYS A 1 116 ? -9.422 -7.568 12.170 1.00 91.62 116 LYS A N 1
ATOM 880 C CA . LYS A 1 116 ? -10.889 -7.543 12.115 1.00 91.62 116 LYS A CA 1
ATOM 881 C C . LYS A 1 116 ? -11.415 -7.266 10.710 1.00 91.62 116 LYS A C 1
ATOM 883 O O . LYS A 1 116 ? -12.456 -7.826 10.386 1.00 91.62 116 LYS A O 1
ATOM 888 N N . VAL A 1 117 ? -10.702 -6.502 9.873 1.00 95.12 117 VAL A N 1
ATOM 889 C CA . VAL A 1 117 ? -11.066 -6.318 8.453 1.00 95.12 117 VAL A CA 1
ATOM 890 C C . VAL A 1 117 ? -11.211 -7.680 7.773 1.00 95.12 117 VAL A C 1
ATOM 892 O O . VAL A 1 117 ? -12.292 -7.988 7.280 1.00 95.12 117 VAL A O 1
ATOM 895 N N . SER A 1 118 ? -10.180 -8.529 7.839 1.00 91.69 118 SER A N 1
ATOM 896 C CA . SER A 1 118 ? -10.191 -9.872 7.241 1.00 91.69 118 SER A CA 1
ATOM 897 C C . SER A 1 118 ? -11.321 -10.750 7.786 1.00 91.69 118 SER A C 1
ATOM 899 O O . SER A 1 118 ? -12.008 -11.441 7.036 1.00 91.69 118 SER A O 1
ATOM 901 N N . GLN A 1 119 ? -11.562 -10.705 9.102 1.00 91.25 119 GLN A N 1
ATOM 902 C CA . GLN A 1 119 ? -12.642 -11.472 9.736 1.00 91.25 119 GLN A CA 1
ATOM 903 C C . GLN A 1 119 ? -14.026 -11.031 9.243 1.00 91.25 119 GLN A C 1
ATOM 905 O O . GLN A 1 119 ? -14.865 -11.880 8.945 1.00 91.25 119 GLN A O 1
ATOM 910 N N . ILE A 1 120 ? -14.257 -9.719 9.137 1.00 92.56 120 ILE A N 1
ATOM 911 C CA . ILE A 1 120 ? -15.524 -9.158 8.660 1.00 92.56 120 ILE A CA 1
ATOM 912 C C . ILE A 1 120 ? -15.703 -9.472 7.173 1.00 92.56 120 ILE A C 1
ATOM 914 O O . ILE A 1 120 ? -16.726 -10.027 6.798 1.00 92.56 120 ILE A O 1
ATOM 918 N N . VAL A 1 121 ? -14.707 -9.207 6.327 1.00 94.38 121 VAL A N 1
ATOM 919 C CA . VAL A 1 121 ? -14.769 -9.504 4.884 1.00 94.38 121 VAL A CA 1
ATOM 920 C C . VAL A 1 121 ? -15.112 -10.974 4.643 1.00 94.38 121 VAL A C 1
ATOM 922 O O . VAL A 1 121 ? -16.051 -11.271 3.900 1.00 94.38 121 VAL A O 1
ATOM 925 N N . ARG A 1 122 ? -14.430 -11.894 5.337 1.00 92.00 122 ARG A N 1
ATOM 926 C CA . ARG A 1 122 ? -14.693 -13.333 5.224 1.00 92.00 122 ARG A CA 1
ATOM 927 C C . ARG A 1 122 ? -16.096 -13.712 5.693 1.00 92.00 122 ARG A C 1
ATOM 929 O O . ARG A 1 122 ? -16.755 -14.506 5.030 1.00 92.00 122 ARG A O 1
ATOM 936 N N . ALA A 1 123 ? -16.573 -13.136 6.798 1.00 90.94 123 ALA A N 1
ATOM 937 C CA . ALA A 1 123 ? -17.927 -13.381 7.303 1.00 90.94 123 ALA A CA 1
ATOM 938 C C . ALA A 1 123 ? -19.022 -12.897 6.335 1.00 90.94 123 ALA A C 1
ATOM 940 O O . ALA A 1 123 ? -20.119 -13.452 6.316 1.00 90.94 123 ALA A O 1
ATOM 941 N N . PHE A 1 124 ? -18.726 -11.885 5.518 1.00 90.69 124 PHE A N 1
ATOM 942 C CA . PHE A 1 124 ? -19.643 -11.343 4.516 1.00 90.69 124 PHE A CA 1
ATOM 943 C C . PHE A 1 124 ? -19.495 -12.011 3.141 1.00 90.69 124 PHE A C 1
ATOM 945 O O . PHE A 1 124 ? -20.279 -11.704 2.243 1.00 90.69 124 PHE A O 1
ATOM 952 N N . GLY A 1 125 ? -18.526 -12.919 2.971 1.00 92.44 125 GLY A N 1
ATOM 953 C CA . GLY A 1 125 ? -18.234 -13.562 1.689 1.00 92.44 125 GLY A CA 1
ATOM 954 C C . GLY A 1 125 ? -17.691 -12.593 0.637 1.00 92.44 125 GLY A C 1
ATOM 955 O O . GLY A 1 125 ? -17.896 -12.816 -0.553 1.00 92.44 125 GLY A O 1
ATOM 956 N N . LEU A 1 126 ? -17.048 -11.498 1.061 1.00 94.44 126 LEU A N 1
ATOM 957 C CA . LEU A 1 126 ? -16.496 -10.509 0.136 1.00 94.44 126 LEU A CA 1
ATOM 958 C C . LEU A 1 126 ? -15.177 -11.019 -0.484 1.00 94.44 126 LEU A C 1
ATOM 960 O O . LEU A 1 126 ? -14.443 -11.765 0.171 1.00 94.44 126 LEU A O 1
ATOM 964 N N . PRO A 1 127 ? -14.842 -10.612 -1.723 1.00 93.69 127 PRO A N 1
ATOM 965 C CA . PRO A 1 127 ? -13.587 -10.996 -2.366 1.00 93.69 127 PRO A CA 1
ATOM 966 C C . PRO A 1 127 ? -12.342 -10.494 -1.620 1.00 93.69 127 PRO A C 1
ATOM 968 O O . PRO A 1 127 ? -12.355 -9.411 -1.035 1.00 93.69 127 PRO A O 1
ATOM 971 N N . GLU A 1 128 ? -11.218 -11.209 -1.759 1.00 91.00 128 GLU A N 1
ATOM 972 C CA . GLU A 1 128 ? -9.908 -10.792 -1.213 1.00 91.00 128 GLU A CA 1
ATOM 973 C C . GLU A 1 128 ? -9.479 -9.403 -1.727 1.00 91.00 128 GLU A C 1
ATOM 975 O O . GLU A 1 128 ? -8.779 -8.655 -1.048 1.00 91.00 128 GLU A O 1
ATOM 980 N N . LEU A 1 129 ? -9.923 -9.027 -2.929 1.00 93.56 129 LEU A N 1
ATOM 981 C CA . LEU A 1 129 ? -9.680 -7.701 -3.493 1.00 93.56 129 LEU A CA 1
ATOM 982 C C . LEU A 1 129 ? -10.331 -6.586 -2.655 1.00 93.56 129 LEU A C 1
ATOM 984 O O . LEU A 1 129 ? -9.709 -5.554 -2.425 1.00 93.56 129 LEU A O 1
ATOM 988 N N . VAL A 1 130 ? -11.538 -6.810 -2.129 1.00 96.31 130 VAL A N 1
ATOM 989 C CA . VAL A 1 130 ? -12.204 -5.848 -1.236 1.00 96.31 130 VAL A CA 1
ATOM 990 C C . VAL A 1 130 ? -11.475 -5.772 0.104 1.00 96.31 130 VAL A C 1
ATOM 992 O O . VAL A 1 130 ? -11.282 -4.681 0.635 1.00 96.31 130 VAL A O 1
ATOM 995 N N . GLU A 1 131 ? -11.013 -6.911 0.629 1.00 95.44 131 GLU A N 1
ATOM 996 C CA . GLU A 1 131 ? -10.186 -6.956 1.842 1.00 95.44 131 GLU A CA 1
ATOM 997 C C . GLU A 1 131 ? -8.911 -6.130 1.686 1.00 95.44 131 GLU A C 1
ATOM 999 O O . GLU A 1 131 ? -8.634 -5.257 2.506 1.00 95.44 131 GLU A O 1
ATOM 1004 N N . ALA A 1 132 ? -8.180 -6.369 0.597 1.00 94.94 132 ALA A N 1
ATOM 1005 C CA . ALA A 1 132 ? -6.966 -5.655 0.237 1.00 94.94 132 ALA A CA 1
ATOM 1006 C C . ALA A 1 132 ? -7.153 -4.138 0.301 1.00 94.94 132 ALA A C 1
ATOM 1008 O O . ALA A 1 132 ? -6.415 -3.444 1.002 1.00 94.94 132 ALA A O 1
ATOM 1009 N N . THR A 1 133 ? -8.154 -3.648 -0.425 1.00 97.12 133 THR A N 1
ATOM 1010 C CA . THR A 1 133 ? -8.432 -2.223 -0.578 1.00 97.12 133 THR A CA 1
ATOM 1011 C C . THR A 1 133 ? -8.929 -1.615 0.732 1.00 97.12 133 THR A C 1
ATOM 1013 O O . THR A 1 133 ? -8.464 -0.543 1.123 1.00 97.12 133 THR A O 1
ATOM 1016 N N . ALA A 1 134 ? -9.771 -2.327 1.487 1.00 97.88 134 ALA A N 1
ATOM 1017 C CA . ALA A 1 134 ? -10.224 -1.888 2.805 1.00 97.88 134 ALA A CA 1
ATOM 1018 C C . ALA A 1 134 ? -9.063 -1.766 3.808 1.00 97.88 134 ALA A C 1
ATOM 1020 O O . ALA A 1 134 ? -8.970 -0.765 4.519 1.00 97.88 134 ALA A O 1
ATOM 1021 N N . THR A 1 135 ? -8.150 -2.744 3.850 1.00 97.19 135 THR A N 1
ATOM 1022 C CA . THR A 1 135 ? -6.947 -2.699 4.696 1.00 97.19 135 THR A CA 1
ATOM 1023 C C . THR A 1 135 ? -6.082 -1.483 4.362 1.00 97.19 135 THR A C 1
ATOM 1025 O O . THR A 1 135 ? -5.680 -0.753 5.274 1.00 97.19 135 THR A O 1
ATOM 1028 N N . THR A 1 136 ? -5.843 -1.221 3.072 1.00 97.62 136 THR A N 1
ATOM 1029 C CA . THR A 1 136 ? -5.096 -0.040 2.623 1.00 97.62 136 THR A CA 1
ATOM 1030 C C . THR A 1 136 ? -5.810 1.253 3.028 1.00 97.62 136 THR A C 1
ATOM 1032 O O . THR A 1 136 ? -5.166 2.160 3.555 1.00 97.62 136 THR A O 1
ATOM 1035 N N . PHE A 1 137 ? -7.135 1.350 2.863 1.00 98.50 137 PHE A N 1
ATOM 1036 C CA . PHE A 1 137 ? -7.905 2.534 3.265 1.00 98.50 137 PHE A CA 1
ATOM 1037 C C . PHE A 1 137 ? -7.802 2.817 4.765 1.00 98.50 137 PHE A C 1
ATOM 1039 O O . PHE A 1 137 ? -7.530 3.955 5.146 1.00 98.50 137 PHE A O 1
ATOM 1046 N N . VAL A 1 138 ? -7.934 1.797 5.620 1.00 98.38 138 VAL A N 1
ATOM 1047 C CA . VAL A 1 138 ? -7.799 1.964 7.078 1.00 98.38 138 VAL A CA 1
ATOM 1048 C C . VAL A 1 138 ? -6.415 2.503 7.435 1.00 98.38 138 VAL A C 1
ATOM 1050 O O . VAL A 1 138 ? -6.293 3.454 8.208 1.00 98.38 138 VAL A O 1
ATOM 1053 N N . LYS A 1 139 ? -5.350 1.940 6.859 1.00 97.81 139 LYS A N 1
ATOM 1054 C CA . LYS A 1 139 ? -3.989 2.402 7.153 1.00 97.81 139 LYS A CA 1
ATOM 1055 C C . LYS A 1 139 ? -3.732 3.817 6.649 1.00 97.81 139 LYS A C 1
ATOM 1057 O O . LYS A 1 139 ? -3.159 4.620 7.379 1.00 97.81 139 LYS A O 1
ATOM 1062 N N . ARG A 1 140 ? -4.167 4.132 5.425 1.00 98.12 140 ARG A N 1
ATOM 1063 C CA . ARG A 1 140 ? -4.067 5.475 4.836 1.00 98.12 140 ARG A CA 1
ATOM 1064 C C . ARG A 1 140 ? -4.801 6.509 5.690 1.00 98.12 140 ARG A C 1
ATOM 1066 O O . ARG A 1 140 ? -4.242 7.563 5.986 1.00 98.12 140 ARG A O 1
ATOM 1073 N N . PHE A 1 141 ? -6.004 6.174 6.159 1.00 98.44 141 PHE A N 1
ATOM 1074 C CA . PHE A 1 141 ? -6.784 7.013 7.067 1.00 98.44 141 PHE A CA 1
ATOM 1075 C C . PHE A 1 141 ? -6.003 7.344 8.347 1.00 98.44 141 PHE A C 1
ATOM 1077 O O . PHE A 1 141 ? -5.896 8.516 8.717 1.00 98.44 141 PHE A O 1
ATOM 1084 N N . TYR A 1 142 ? -5.401 6.337 8.989 1.00 98.06 142 TYR A N 1
ATOM 1085 C CA . TYR A 1 142 ? -4.655 6.502 10.242 1.00 98.06 142 TYR A CA 1
ATOM 1086 C C . TYR A 1 142 ? -3.213 7.011 10.091 1.00 98.06 142 TYR A C 1
ATOM 1088 O O . TYR A 1 142 ? -2.526 7.211 11.089 1.00 98.06 142 TYR A O 1
ATOM 1096 N N . LEU A 1 143 ? -2.740 7.277 8.869 1.00 96.38 143 LEU A N 1
ATOM 1097 C CA . LEU A 1 143 ? -1.542 8.103 8.675 1.00 96.38 143 LEU A CA 1
ATOM 1098 C C . LEU A 1 143 ? -1.838 9.600 8.835 1.00 96.38 143 LEU A C 1
ATOM 1100 O O . LEU A 1 143 ? -0.930 10.366 9.143 1.00 96.38 143 LEU A O 1
ATOM 1104 N N . ARG A 1 144 ? -3.093 10.026 8.633 1.00 95.56 144 ARG A N 1
ATOM 1105 C CA . ARG A 1 144 ? -3.503 11.442 8.713 1.00 95.56 144 ARG A CA 1
ATOM 1106 C C . ARG A 1 144 ? -4.373 11.769 9.924 1.00 95.56 144 ARG A C 1
ATOM 1108 O O . ARG A 1 144 ? -4.449 12.932 10.330 1.00 95.56 144 ARG A O 1
ATOM 1115 N N . ASN A 1 145 ? -4.989 10.749 10.512 1.00 96.56 145 ASN A N 1
ATOM 1116 C CA . ASN A 1 145 ? -5.903 10.851 11.641 1.00 96.56 145 ASN A CA 1
ATOM 1117 C C . ASN A 1 145 ? -5.422 9.997 12.816 1.00 96.56 145 ASN A C 1
ATOM 1119 O O . ASN A 1 145 ? -4.733 9.002 12.619 1.00 96.56 145 ASN A O 1
ATOM 1123 N N . THR A 1 146 ? -5.827 10.359 14.033 1.00 96.31 146 THR A N 1
ATOM 1124 C CA . THR A 1 146 ? -5.531 9.582 15.247 1.00 96.31 146 THR A CA 1
ATOM 1125 C C . THR A 1 146 ? -6.719 8.711 15.644 1.00 96.31 146 THR A C 1
ATOM 1127 O O . THR A 1 146 ? -7.884 9.083 15.451 1.00 96.31 146 THR A O 1
ATOM 1130 N N . VAL A 1 147 ? -6.436 7.568 16.271 1.00 95.88 147 VAL A N 1
ATOM 1131 C CA . VAL A 1 147 ? -7.482 6.735 16.885 1.00 95.88 147 VAL A CA 1
ATOM 1132 C C . VAL A 1 147 ? -8.199 7.456 18.027 1.00 95.88 147 VAL A C 1
ATOM 1134 O O . VAL A 1 147 ? -9.319 7.085 18.348 1.00 95.88 147 VAL A O 1
ATOM 1137 N N . MET A 1 148 ? -7.594 8.486 18.630 1.00 95.12 148 MET A N 1
ATOM 1138 C CA . MET A 1 148 ? -8.201 9.267 19.719 1.00 95.12 148 MET A CA 1
ATOM 1139 C C . MET A 1 148 ? -9.331 10.190 19.230 1.00 95.12 148 MET A C 1
ATOM 1141 O O . MET A 1 148 ? -10.168 10.613 20.018 1.00 95.12 148 MET A O 1
ATOM 1145 N N . ASP A 1 149 ? -9.388 10.485 17.929 1.00 94.06 149 ASP A N 1
ATOM 1146 C CA . ASP A 1 149 ? -10.499 11.216 17.310 1.00 94.06 149 ASP A CA 1
ATOM 1147 C C . ASP A 1 149 ? -11.548 10.283 16.713 1.00 94.06 149 ASP A C 1
ATOM 1149 O O . ASP A 1 149 ? -12.735 10.601 16.712 1.00 94.06 149 ASP A O 1
ATOM 1153 N N . PHE A 1 150 ? -11.092 9.182 16.117 1.00 95.31 150 PHE A N 1
ATOM 1154 C CA . PHE A 1 150 ? -11.929 8.294 15.328 1.00 95.31 150 PHE A CA 1
ATOM 1155 C C . PHE A 1 150 ? -11.625 6.851 15.688 1.00 95.31 150 PHE A C 1
ATOM 1157 O O . PHE A 1 150 ? -10.569 6.311 15.351 1.00 95.31 150 PHE A O 1
ATOM 1164 N N . HIS A 1 151 ? -12.582 6.212 16.350 1.00 95.06 151 HIS A N 1
ATOM 1165 C CA . HIS A 1 151 ? -12.432 4.839 16.791 1.00 95.06 151 HIS A CA 1
ATOM 1166 C C . HIS A 1 151 ? -12.308 3.862 15.598 1.00 95.06 151 HIS A C 1
ATOM 1168 O O . HIS A 1 151 ? -13.173 3.875 14.713 1.00 95.06 151 HIS A O 1
ATOM 1174 N N . PRO A 1 152 ? -11.319 2.943 15.589 1.00 95.94 152 PRO A N 1
ATOM 1175 C CA . PRO A 1 152 ? -11.092 2.023 14.467 1.00 95.94 152 PRO A CA 1
ATOM 1176 C C . PRO A 1 152 ? -12.268 1.135 14.087 1.00 95.94 152 PRO A C 1
ATOM 1178 O O . PRO A 1 152 ? -12.429 0.839 12.909 1.00 95.94 152 PRO A O 1
ATOM 1181 N N . LYS A 1 153 ? -13.129 0.756 15.040 1.00 94.00 153 LYS A N 1
ATOM 1182 C CA . LYS A 1 153 ? -14.361 -0.001 14.751 1.00 94.00 153 LYS A CA 1
ATOM 1183 C C . LYS A 1 153 ? -15.184 0.661 13.638 1.00 94.00 153 LYS A C 1
ATOM 1185 O O . LYS A 1 153 ? -15.461 0.016 12.632 1.00 94.00 153 LYS A O 1
ATOM 1190 N N . SER A 1 154 ? -15.536 1.936 13.802 1.00 94.69 154 SER A N 1
ATOM 1191 C CA . SER A 1 154 ? -16.398 2.663 12.863 1.00 94.69 154 SER A CA 1
ATOM 1192 C C . SER A 1 154 ? -15.697 2.941 11.531 1.00 94.69 154 SER A C 1
ATOM 1194 O O . SER A 1 154 ? -16.310 2.823 10.469 1.00 94.69 154 SER A O 1
ATOM 1196 N N . ILE A 1 155 ? -14.393 3.234 11.573 1.00 97.81 155 ILE A N 1
ATOM 1197 C CA . ILE A 1 155 ? -13.580 3.458 10.370 1.00 97.81 155 ILE A CA 1
ATOM 1198 C C . ILE A 1 155 ? -13.446 2.180 9.543 1.00 97.81 155 ILE A C 1
ATOM 1200 O O . ILE A 1 155 ? -13.677 2.219 8.344 1.00 97.81 155 ILE A O 1
ATOM 1204 N N . VAL A 1 156 ? -13.156 1.033 10.162 1.00 97.25 156 VAL A N 1
ATOM 1205 C CA . VAL A 1 156 ? -13.030 -0.265 9.472 1.00 97.25 156 VAL A CA 1
ATOM 1206 C C . VAL A 1 156 ? -14.306 -0.634 8.729 1.00 97.25 156 VAL A C 1
ATOM 1208 O O . VAL A 1 156 ? -14.245 -1.009 7.561 1.00 97.25 156 VAL A O 1
ATOM 1211 N N . ILE A 1 157 ? -15.459 -0.498 9.386 1.00 95.81 157 ILE A N 1
ATOM 1212 C CA . ILE A 1 157 ? -16.766 -0.773 8.782 1.00 95.81 157 ILE A CA 1
ATOM 1213 C C . ILE A 1 157 ? -16.978 0.113 7.546 1.00 95.81 157 ILE A C 1
ATOM 1215 O O . ILE A 1 157 ? -17.348 -0.379 6.480 1.00 95.81 157 ILE A O 1
ATOM 1219 N N . THR A 1 158 ? -16.691 1.408 7.682 1.00 97.75 158 THR A N 1
ATOM 1220 C CA . THR A 1 158 ? -16.835 2.390 6.601 1.00 97.75 158 THR A CA 1
ATOM 1221 C C . THR A 1 158 ? -15.859 2.111 5.456 1.00 97.75 158 THR A C 1
ATOM 1223 O O . THR A 1 158 ? -16.256 2.125 4.295 1.00 97.75 158 THR A O 1
ATOM 1226 N N . CYS A 1 159 ? -14.600 1.779 5.757 1.00 98.38 159 CYS A N 1
ATOM 1227 C CA . CYS A 1 159 ? -13.588 1.427 4.763 1.00 98.38 159 CYS A CA 1
ATOM 1228 C C . CYS A 1 159 ? -13.939 0.147 3.995 1.00 98.38 159 CYS A C 1
ATOM 1230 O O . CYS A 1 159 ? -13.687 0.105 2.797 1.00 98.38 159 CYS A O 1
ATOM 1232 N N . ILE A 1 160 ? -14.532 -0.870 4.634 1.00 98.00 160 ILE A N 1
ATOM 1233 C CA . ILE A 1 160 ? -15.001 -2.084 3.938 1.00 98.00 160 ILE A CA 1
ATOM 1234 C C . ILE A 1 160 ? -16.111 -1.735 2.944 1.00 98.00 160 ILE A C 1
ATOM 1236 O O . ILE A 1 160 ? -16.060 -2.154 1.788 1.00 98.00 160 ILE A O 1
ATOM 1240 N N . PHE A 1 161 ? -17.094 -0.940 3.373 1.00 97.56 161 PHE A N 1
ATOM 1241 C CA . PHE A 1 161 ? -18.176 -0.508 2.493 1.00 97.56 161 PHE A CA 1
ATOM 1242 C C . PHE A 1 161 ? -17.648 0.337 1.324 1.00 97.56 161 PHE A C 1
ATOM 1244 O O . PHE A 1 161 ? -17.958 0.056 0.167 1.00 97.56 161 PHE A O 1
ATOM 1251 N N . LEU A 1 162 ? -16.775 1.307 1.595 1.00 97.69 162 LEU A N 1
ATOM 1252 C CA . LEU A 1 162 ? -16.157 2.146 0.569 1.00 97.69 162 LEU A CA 1
ATOM 1253 C C . LEU A 1 162 ? -15.268 1.341 -0.394 1.00 97.69 162 LEU A C 1
ATOM 1255 O O . LEU A 1 162 ? -15.303 1.574 -1.598 1.00 97.69 162 LEU A O 1
ATOM 1259 N N . ALA A 1 163 ? -14.517 0.358 0.108 1.00 98.00 163 ALA A N 1
ATOM 1260 C CA . ALA A 1 163 ? -13.720 -0.545 -0.721 1.00 98.00 163 ALA A CA 1
ATOM 1261 C C . ALA A 1 163 ? -14.597 -1.398 -1.645 1.00 98.00 163 ALA A C 1
ATOM 1263 O O . ALA A 1 163 ? -14.241 -1.589 -2.803 1.00 98.00 163 ALA A O 1
ATOM 1264 N N . SER A 1 164 ? -15.766 -1.857 -1.181 1.00 97.06 164 SER A N 1
ATOM 1265 C CA . SER A 1 164 ? -16.707 -2.572 -2.053 1.00 97.06 164 SER A CA 1
ATOM 1266 C C . SER A 1 164 ? -17.171 -1.702 -3.226 1.00 97.06 164 SER A C 1
ATOM 1268 O O . SER A 1 164 ? -17.180 -2.173 -4.360 1.00 97.06 164 SER A O 1
ATOM 1270 N N . LYS A 1 165 ? -17.425 -0.403 -2.994 1.00 96.19 165 LYS A N 1
ATOM 1271 C CA . LYS A 1 165 ? -17.724 0.557 -4.068 1.00 96.19 165 LYS A CA 1
ATOM 1272 C C . LYS A 1 165 ? -16.533 0.742 -5.013 1.00 96.19 165 LYS A C 1
ATOM 1274 O O . LYS A 1 165 ? -16.709 0.659 -6.223 1.00 96.19 165 LYS A O 1
ATOM 1279 N N . ALA A 1 166 ? -15.333 0.961 -4.471 1.00 96.56 166 ALA A N 1
ATOM 1280 C CA . ALA A 1 166 ? -14.117 1.190 -5.258 1.00 96.56 166 ALA A CA 1
ATOM 1281 C C . ALA A 1 166 ? -13.760 -0.002 -6.167 1.00 96.56 166 ALA A C 1
ATOM 1283 O O . ALA A 1 166 ? -13.324 0.189 -7.299 1.00 96.56 166 ALA A O 1
ATOM 1284 N N . GLU A 1 167 ? -13.997 -1.227 -5.694 1.00 95.50 167 GLU A N 1
ATOM 1285 C CA . GLU A 1 167 ? -13.724 -2.468 -6.429 1.00 95.50 167 GLU A CA 1
ATOM 1286 C C . GLU A 1 167 ? -14.919 -2.960 -7.263 1.00 95.50 167 GLU A C 1
ATOM 1288 O O . GLU A 1 167 ? -14.902 -4.082 -7.768 1.00 95.50 167 GLU A O 1
ATOM 1293 N N . ASN A 1 168 ? -15.957 -2.131 -7.433 1.00 95.25 168 ASN A N 1
ATOM 1294 C CA . ASN A 1 168 ? -17.180 -2.455 -8.178 1.00 95.25 168 ASN A CA 1
ATOM 1295 C C . ASN A 1 168 ? -17.882 -3.736 -7.688 1.00 95.25 168 ASN A C 1
ATOM 1297 O O . ASN A 1 168 ? -18.486 -4.469 -8.472 1.00 95.25 168 ASN A O 1
ATOM 1301 N N . TYR A 1 169 ? -17.813 -4.011 -6.384 1.00 94.75 169 TYR A N 1
ATOM 1302 C CA . TYR A 1 169 ? -18.529 -5.109 -5.750 1.00 94.75 169 TYR A CA 1
ATOM 1303 C C . TYR A 1 169 ? -19.852 -4.595 -5.157 1.00 94.75 169 TYR A C 1
ATOM 1305 O O . TYR A 1 169 ? -19.833 -3.849 -4.174 1.00 94.75 169 TYR A O 1
ATOM 1313 N N . PRO A 1 170 ? -21.015 -4.969 -5.724 1.00 91.38 170 PRO A N 1
ATOM 1314 C CA . PRO A 1 170 ? -22.298 -4.446 -5.277 1.00 91.38 170 PRO A CA 1
ATOM 1315 C C . PRO A 1 170 ? -22.623 -4.945 -3.866 1.00 91.38 170 PRO A C 1
ATOM 1317 O O . PRO A 1 170 ? -22.783 -6.141 -3.628 1.00 91.38 170 PRO A O 1
ATOM 1320 N N . LEU A 1 171 ? -22.751 -4.010 -2.926 1.00 92.56 171 LEU A N 1
ATOM 1321 C CA . LEU A 1 171 ? -23.087 -4.290 -1.536 1.00 92.56 171 LEU A CA 1
ATOM 1322 C C . LEU A 1 171 ? -24.167 -3.314 -1.066 1.00 92.56 171 LEU A C 1
ATOM 1324 O O . LEU A 1 171 ? -23.954 -2.104 -1.015 1.00 92.56 171 LEU A O 1
ATOM 1328 N N . SER A 1 172 ? -25.342 -3.840 -0.719 1.00 94.00 172 SER A N 1
ATOM 1329 C CA . SER A 1 172 ? -26.428 -3.027 -0.167 1.00 94.00 172 SER A CA 1
ATOM 1330 C C . SER A 1 172 ? -26.061 -2.536 1.230 1.00 94.00 172 SER A C 1
ATOM 1332 O O . SER A 1 172 ? -25.731 -3.340 2.103 1.00 94.00 172 SER A O 1
ATOM 1334 N N . LEU A 1 173 ? -26.181 -1.228 1.472 1.00 94.12 173 LEU A N 1
ATOM 1335 C CA .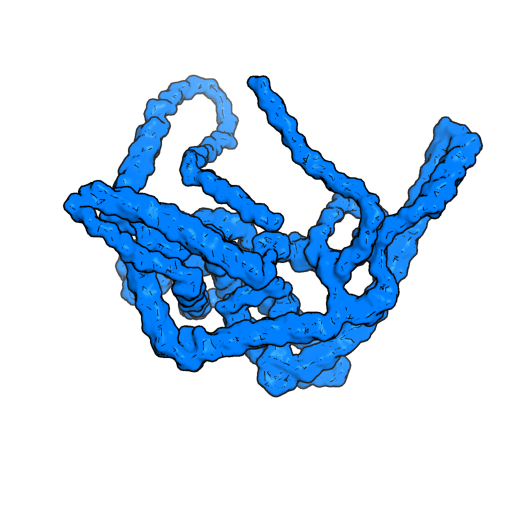 LEU A 1 173 ? -25.906 -0.648 2.786 1.00 94.12 173 LEU A CA 1
ATOM 1336 C C . LEU A 1 173 ? -26.833 -1.221 3.870 1.00 94.12 173 LEU A C 1
ATOM 1338 O O . LEU A 1 173 ? -26.387 -1.520 4.973 1.00 94.12 173 LEU A O 1
ATOM 1342 N N . SER A 1 174 ? -28.115 -1.426 3.558 1.00 92.56 174 SER A N 1
ATOM 1343 C CA . SER A 1 174 ? -29.080 -1.991 4.507 1.00 92.56 174 SER A CA 1
ATOM 1344 C C . SER A 1 174 ? -28.741 -3.434 4.884 1.00 92.56 174 SER A C 1
ATOM 1346 O O . SER A 1 174 ? -28.842 -3.810 6.052 1.00 92.56 174 SER A O 1
ATOM 1348 N N . GLU A 1 175 ? -28.322 -4.249 3.912 1.00 91.50 175 GLU A N 1
ATOM 1349 C CA . GLU A 1 175 ? -27.888 -5.624 4.174 1.00 91.50 175 GLU A CA 1
ATOM 1350 C C . GLU A 1 175 ? -26.566 -5.645 4.944 1.00 91.50 175 GLU A C 1
ATOM 1352 O O . GLU A 1 175 ? -26.416 -6.409 5.900 1.00 91.50 175 GLU A O 1
ATOM 1357 N N . PHE A 1 176 ? -25.640 -4.760 4.572 1.00 93.56 176 PHE A N 1
ATOM 1358 C CA . PHE A 1 176 ? -24.356 -4.614 5.235 1.00 93.56 176 PHE A CA 1
ATOM 1359 C C . PHE A 1 176 ? -24.525 -4.263 6.719 1.00 93.56 176 PHE A C 1
ATOM 1361 O O . PHE A 1 176 ? -24.018 -4.978 7.585 1.00 93.56 176 PHE A O 1
ATOM 1368 N N . SER A 1 177 ? -25.326 -3.240 7.028 1.00 94.06 177 SER A N 1
ATOM 1369 C CA . SER A 1 177 ? -25.627 -2.826 8.402 1.00 94.06 177 SER A CA 1
ATOM 1370 C C . SER A 1 177 ? -26.359 -3.899 9.207 1.00 94.06 177 SER A C 1
ATOM 1372 O O . SER A 1 177 ? -26.087 -4.064 10.400 1.00 94.06 177 SER A O 1
ATOM 1374 N N . ARG A 1 178 ? -27.261 -4.661 8.569 1.00 92.12 178 ARG A N 1
ATOM 1375 C CA . ARG A 1 178 ? -27.973 -5.775 9.213 1.00 92.12 178 ARG A CA 1
ATOM 1376 C C . ARG A 1 178 ? -27.019 -6.907 9.584 1.00 92.12 178 ARG A C 1
ATOM 1378 O O . ARG A 1 178 ? -27.041 -7.369 10.720 1.00 92.12 178 ARG A O 1
ATOM 1385 N N . LYS A 1 179 ? -26.171 -7.340 8.648 1.00 90.94 179 LYS A N 1
ATOM 1386 C CA . LYS A 1 179 ? -25.173 -8.394 8.890 1.00 90.94 179 LYS A CA 1
ATOM 1387 C C . LYS A 1 179 ? -24.158 -7.972 9.951 1.00 90.94 179 LYS A C 1
ATOM 1389 O O . LYS A 1 179 ? -23.785 -8.784 10.793 1.00 90.94 179 LYS A O 1
ATOM 1394 N N . LEU A 1 180 ? -23.776 -6.696 9.967 1.00 91.25 180 LEU A N 1
ATOM 1395 C CA . LEU A 1 180 ? -22.864 -6.145 10.966 1.00 91.25 180 LEU A CA 1
ATOM 1396 C C . LEU A 1 180 ? -23.452 -6.166 12.385 1.00 91.25 180 LEU A C 1
ATOM 1398 O O . LEU A 1 180 ? -22.722 -6.406 13.346 1.00 91.25 180 LEU A O 1
ATOM 1402 N N . ALA A 1 181 ? -24.766 -5.960 12.524 1.00 89.06 181 ALA A N 1
ATOM 1403 C CA . ALA A 1 181 ? -25.459 -6.059 13.808 1.00 89.06 181 ALA A CA 1
ATOM 1404 C C . ALA A 1 181 ? -25.469 -7.497 14.373 1.00 89.06 181 ALA A C 1
ATOM 1406 O O . ALA A 1 181 ? -25.690 -7.688 15.570 1.00 89.06 181 ALA A O 1
ATOM 1407 N N . GLY A 1 182 ? -25.193 -8.517 13.550 1.00 89.19 182 GLY A N 1
ATOM 1408 C CA . GLY A 1 182 ? -25.011 -9.902 13.985 1.00 89.19 182 GLY A CA 1
ATOM 1409 C C . GLY A 1 182 ? -26.194 -10.418 14.808 1.00 89.19 182 GLY A C 1
ATOM 1410 O O . GLY A 1 182 ? -27.317 -10.498 14.319 1.00 89.19 182 GLY A O 1
ATOM 1411 N N . LYS A 1 183 ? -25.960 -10.738 16.088 1.00 88.38 183 LYS A N 1
ATOM 1412 C CA . LYS A 1 183 ? -27.013 -11.204 17.014 1.00 88.38 183 LYS A CA 1
ATOM 1413 C C . LYS A 1 183 ? -28.105 -10.157 17.277 1.00 88.38 183 LYS A C 1
ATOM 1415 O O . LYS A 1 183 ? -29.204 -10.526 17.665 1.00 88.38 183 LYS A O 1
ATOM 1420 N N . GLN A 1 184 ? -27.810 -8.876 17.066 1.00 88.94 184 GLN A N 1
ATOM 1421 C CA . GLN A 1 184 ? -28.740 -7.755 17.228 1.00 88.94 184 GLN A CA 1
ATOM 1422 C C . GLN A 1 184 ? -29.376 -7.334 15.893 1.00 88.94 184 GLN A C 1
ATOM 1424 O O . GLN A 1 184 ? -29.981 -6.272 15.809 1.00 88.94 184 GLN A O 1
ATOM 1429 N N . ALA A 1 185 ? -29.272 -8.149 14.836 1.00 87.19 185 ALA A N 1
ATOM 1430 C CA . ALA A 1 185 ? -29.832 -7.841 13.516 1.00 87.19 185 ALA A CA 1
ATOM 1431 C C . ALA A 1 185 ? -31.363 -7.673 13.491 1.00 87.19 185 ALA A C 1
ATOM 1433 O O . ALA A 1 185 ? -31.906 -7.130 12.524 1.00 87.19 185 ALA A O 1
ATOM 1434 N N . SER A 1 186 ? -32.056 -8.157 14.525 1.00 88.75 186 SER A N 1
ATOM 1435 C CA . SER A 1 186 ? -33.490 -7.957 14.722 1.00 88.75 186 SER A CA 1
ATOM 1436 C C . SER A 1 186 ? -33.836 -6.604 15.344 1.00 88.75 186 SER A C 1
ATOM 1438 O O . SER A 1 186 ? -34.997 -6.223 15.278 1.00 88.75 186 SER A O 1
ATOM 1440 N N . ASP A 1 187 ? -32.874 -5.890 15.943 1.00 93.12 187 ASP A N 1
ATOM 1441 C CA . ASP A 1 187 ? -33.086 -4.562 16.523 1.00 93.12 187 ASP A CA 1
ATOM 1442 C C . ASP A 1 187 ? -32.900 -3.478 15.444 1.00 93.12 187 ASP A C 1
ATOM 1444 O O . ASP A 1 187 ? -31.769 -3.224 15.009 1.00 93.12 187 ASP A O 1
ATOM 1448 N N . PRO A 1 188 ? -33.980 -2.799 15.006 1.00 91.88 188 PRO A N 1
ATOM 1449 C CA . PRO A 1 188 ? -33.891 -1.771 13.976 1.00 91.88 188 PRO A CA 1
ATOM 1450 C C . PRO A 1 188 ? -32.991 -0.599 14.372 1.00 91.88 188 PRO A C 1
ATOM 1452 O O . PRO A 1 188 ? -32.395 0.021 13.493 1.00 91.88 188 PRO A O 1
ATOM 1455 N N . LYS A 1 189 ? -32.855 -0.298 15.672 1.00 92.25 189 LYS A N 1
ATOM 1456 C CA . LYS A 1 189 ? -32.046 0.834 16.143 1.00 92.25 189 LYS A CA 1
ATOM 1457 C C . LYS A 1 189 ? -30.561 0.597 15.901 1.00 92.25 189 LYS A C 1
ATOM 1459 O O . LYS A 1 189 ? -29.886 1.490 15.405 1.00 92.25 189 LYS A O 1
ATOM 1464 N N . VAL A 1 190 ? -30.072 -0.612 16.187 1.00 90.88 190 VAL A N 1
ATOM 1465 C CA . VAL A 1 190 ? -28.660 -0.983 15.981 1.00 90.88 190 VAL A CA 1
ATOM 1466 C C . VAL A 1 190 ? -28.314 -0.999 14.492 1.00 90.88 190 VAL A C 1
ATOM 1468 O O . VAL A 1 190 ? -27.256 -0.523 14.080 1.00 90.88 190 VAL A O 1
ATOM 1471 N N . VAL A 1 191 ? -29.217 -1.525 13.660 1.00 92.19 191 VAL A N 1
ATOM 1472 C CA . VAL A 1 191 ? -29.030 -1.535 12.201 1.00 92.19 191 VAL A CA 1
ATOM 1473 C C . VAL A 1 191 ? -28.984 -0.110 11.649 1.00 92.19 191 VAL A C 1
ATOM 1475 O O . VAL A 1 191 ? -28.126 0.200 10.821 1.00 92.19 191 VAL A O 1
ATOM 1478 N N . GLU A 1 192 ? -29.869 0.761 12.126 1.00 93.56 192 GLU A N 1
ATOM 1479 C CA . GLU A 1 192 ? -29.909 2.161 11.715 1.00 93.56 192 GLU A CA 1
ATOM 1480 C C . GLU A 1 192 ? -28.684 2.950 12.200 1.00 93.56 192 GLU A C 1
ATOM 1482 O O . GLU A 1 192 ? -28.118 3.727 11.437 1.00 93.56 192 GLU A O 1
ATOM 1487 N N . GLU A 1 193 ? -28.200 2.701 13.418 1.00 91.94 193 GLU A N 1
ATOM 1488 C CA . GLU A 1 193 ? -26.959 3.292 13.935 1.00 91.94 193 GLU A CA 1
ATOM 1489 C C . GLU A 1 193 ? -25.744 2.900 13.082 1.00 91.94 193 GLU A C 1
ATOM 1491 O O . GLU A 1 193 ? -24.941 3.756 12.705 1.00 91.94 193 GLU A O 1
ATOM 1496 N N . ASN A 1 194 ? -25.632 1.621 12.710 1.00 92.44 194 ASN A N 1
ATOM 1497 C CA . ASN A 1 194 ? -24.583 1.144 11.807 1.00 92.44 194 ASN A CA 1
ATOM 1498 C C . ASN A 1 194 ? -24.682 1.812 10.429 1.00 92.44 194 ASN A C 1
ATOM 1500 O O . ASN A 1 194 ? -23.672 2.241 9.871 1.00 92.44 194 ASN A O 1
ATOM 1504 N N . ARG A 1 195 ? -25.903 1.925 9.885 1.00 95.25 195 ARG A N 1
ATOM 1505 C CA . ARG A 1 195 ? -26.170 2.597 8.604 1.00 95.25 195 ARG A CA 1
ATOM 1506 C C . ARG A 1 195 ? -25.729 4.057 8.651 1.00 95.25 195 ARG A C 1
ATOM 1508 O O . ARG A 1 195 ? -25.013 4.506 7.760 1.00 95.25 195 ARG A O 1
ATOM 1515 N N . ARG A 1 196 ? -26.124 4.772 9.702 1.00 93.94 196 ARG A N 1
ATOM 1516 C CA . ARG A 1 196 ? -25.764 6.171 9.924 1.00 93.94 196 ARG A CA 1
ATOM 1517 C C . ARG A 1 196 ? -24.260 6.349 10.104 1.00 93.94 196 ARG A C 1
ATOM 1519 O O . ARG A 1 196 ? -23.688 7.217 9.469 1.00 93.94 196 ARG A O 1
ATOM 1526 N N . THR A 1 197 ? -23.612 5.479 10.876 1.00 92.88 197 THR A N 1
ATOM 1527 C CA . THR A 1 197 ? -22.154 5.505 11.077 1.00 92.88 197 THR A CA 1
ATOM 1528 C C . THR A 1 197 ? -21.398 5.460 9.750 1.00 92.88 197 THR A C 1
ATOM 1530 O O . THR A 1 197 ? -20.463 6.232 9.555 1.00 92.88 197 THR A O 1
ATOM 1533 N N . VAL A 1 198 ? -21.806 4.577 8.832 1.00 95.44 198 VAL A N 1
ATOM 1534 C CA . VAL A 1 198 ? -21.182 4.479 7.506 1.00 95.44 198 VAL A CA 1
ATOM 1535 C C . VAL A 1 198 ? -21.381 5.766 6.712 1.00 95.44 198 VAL A C 1
ATOM 1537 O O . VAL A 1 198 ? -20.416 6.275 6.156 1.00 95.44 198 VAL A O 1
ATOM 1540 N N . LEU A 1 199 ? -22.599 6.311 6.684 1.00 95.38 199 LEU A N 1
ATOM 1541 C CA . LEU A 1 199 ? -22.905 7.531 5.929 1.00 95.38 199 LEU A CA 1
ATOM 1542 C C . LEU A 1 199 ? -22.180 8.763 6.483 1.00 95.38 199 LEU A C 1
ATOM 1544 O O . LEU A 1 199 ? -21.592 9.518 5.714 1.00 95.38 199 LEU A O 1
ATOM 1548 N N . ASP A 1 200 ? -22.169 8.928 7.805 1.00 93.88 200 ASP A N 1
ATOM 1549 C CA . ASP A 1 200 ? -21.555 10.074 8.481 1.00 93.88 200 ASP A CA 1
ATOM 1550 C C . ASP A 1 200 ? -20.023 10.079 8.296 1.00 93.88 200 ASP A C 1
ATOM 1552 O O . ASP A 1 200 ? -19.396 11.139 8.241 1.00 93.88 200 ASP A O 1
ATOM 1556 N N . LEU A 1 201 ? -19.400 8.899 8.176 1.00 96.12 201 LEU A N 1
ATOM 1557 C CA . LEU A 1 201 ? -17.948 8.759 8.029 1.00 96.12 201 LEU A CA 1
ATOM 1558 C C . LEU A 1 201 ? -17.477 8.606 6.578 1.00 96.12 201 LEU A C 1
ATOM 1560 O O . LEU A 1 201 ? -16.295 8.826 6.320 1.00 96.12 201 LEU A O 1
ATOM 1564 N N . GLU A 1 202 ? -18.343 8.238 5.628 1.00 96.06 202 GLU A N 1
ATOM 1565 C CA . GLU A 1 202 ? -17.951 7.923 4.245 1.00 96.06 202 GLU A CA 1
ATOM 1566 C C . GLU A 1 202 ? -17.177 9.074 3.586 1.00 96.06 202 GLU A C 1
ATOM 1568 O O . GLU A 1 202 ? -16.089 8.872 3.033 1.00 96.06 202 GLU A O 1
ATOM 1573 N N . PHE A 1 203 ? -17.703 10.295 3.689 1.00 95.88 203 PHE A N 1
ATOM 1574 C CA . PHE A 1 203 ? -17.063 11.468 3.100 1.00 95.88 203 PHE A CA 1
ATOM 1575 C C . PHE A 1 203 ? -15.754 11.833 3.813 1.00 95.88 203 PHE A C 1
ATOM 1577 O O . PHE A 1 203 ? -14.746 12.097 3.161 1.00 95.88 203 PHE A O 1
ATOM 1584 N N . LEU A 1 204 ? -15.727 11.762 5.145 1.00 96.06 204 LEU A N 1
ATOM 1585 C CA . LEU A 1 204 ? -14.521 12.010 5.939 1.00 96.06 204 LEU A CA 1
ATOM 1586 C C . LEU A 1 204 ? -13.393 11.023 5.596 1.00 96.06 204 LEU A C 1
ATOM 1588 O O . LEU A 1 204 ? -12.225 11.413 5.480 1.00 96.06 204 LEU A O 1
ATOM 1592 N N . VAL A 1 205 ? -13.727 9.736 5.456 1.00 97.88 205 VAL A N 1
ATOM 1593 C CA . VAL A 1 205 ? -12.764 8.714 5.036 1.00 97.88 205 VAL A CA 1
ATOM 1594 C C . VAL A 1 205 ? -12.245 9.071 3.649 1.00 97.88 205 VAL A C 1
ATOM 1596 O O . VAL A 1 205 ? -11.035 9.154 3.465 1.00 97.88 205 VAL A O 1
ATOM 1599 N N . SER A 1 206 ? -13.134 9.387 2.711 1.00 97.75 206 SER A N 1
ATOM 1600 C CA . SER A 1 206 ? -12.781 9.784 1.345 1.00 97.75 206 SER A CA 1
ATOM 1601 C C . SER A 1 206 ? -11.823 10.981 1.292 1.00 97.75 206 SER A C 1
ATOM 1603 O O . SER A 1 206 ? -10.799 10.922 0.609 1.00 97.75 206 SER A O 1
ATOM 1605 N N . GLN A 1 207 ? -12.084 12.026 2.083 1.00 96.75 207 GLN A N 1
ATOM 1606 C CA . GLN A 1 207 ? -11.191 13.180 2.226 1.00 96.75 207 GLN A CA 1
ATOM 1607 C C . GLN A 1 207 ? -9.824 12.787 2.791 1.00 96.75 207 GLN A C 1
ATOM 1609 O O . GLN A 1 207 ? -8.794 13.219 2.284 1.00 96.75 207 GLN A O 1
ATOM 1614 N N . SER 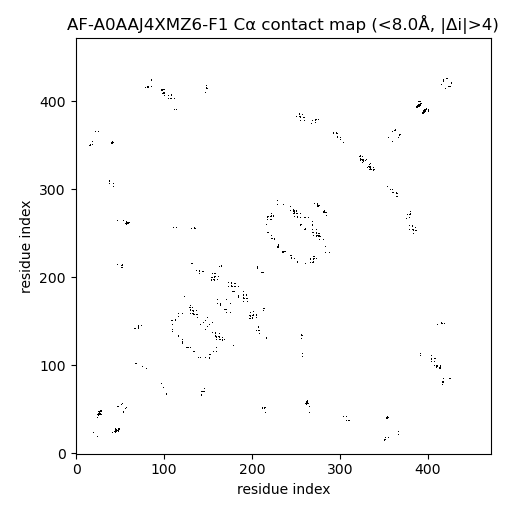A 1 208 ? -9.797 11.930 3.814 1.00 96.94 208 SER A N 1
ATOM 1615 C CA . SER A 1 208 ? -8.549 11.457 4.432 1.00 96.94 208 SER A CA 1
ATOM 1616 C C . SER A 1 208 ? -7.699 10.617 3.474 1.00 96.94 208 SER A C 1
ATOM 1618 O O . SER A 1 208 ? -6.469 10.615 3.564 1.00 96.94 208 SER A O 1
ATOM 1620 N N . LEU A 1 209 ? -8.349 9.926 2.533 1.00 97.12 209 LEU A N 1
ATOM 1621 C CA . LEU A 1 209 ? -7.716 9.205 1.430 1.00 97.12 209 LEU A CA 1
ATOM 1622 C C . LEU A 1 209 ? -7.298 10.125 0.271 1.00 97.12 209 LEU A C 1
ATOM 1624 O O . LEU A 1 209 ? -6.768 9.628 -0.719 1.00 97.12 209 LEU A O 1
ATOM 1628 N N . ASN A 1 210 ? -7.524 11.439 0.366 1.00 96.62 210 ASN A N 1
ATOM 1629 C CA . ASN A 1 210 ? -7.360 12.406 -0.724 1.00 96.62 210 ASN A CA 1
ATOM 1630 C C . ASN A 1 210 ? -8.126 12.004 -1.999 1.00 96.62 210 ASN A C 1
ATOM 1632 O O . ASN A 1 210 ? -7.685 12.295 -3.107 1.00 96.62 210 ASN A O 1
ATOM 1636 N N . PHE A 1 211 ? -9.264 11.315 -1.845 1.00 97.25 211 PHE A N 1
ATOM 1637 C CA . PHE A 1 211 ? -10.066 10.768 -2.946 1.00 97.25 211 PHE A CA 1
ATOM 1638 C C . PHE A 1 211 ? -9.305 9.777 -3.852 1.00 97.25 211 PHE A C 1
ATOM 1640 O O . PHE A 1 211 ? -9.715 9.493 -4.976 1.00 97.25 211 PHE A O 1
ATOM 1647 N N . GLU A 1 212 ? -8.205 9.200 -3.359 1.00 96.69 212 GLU A N 1
ATOM 1648 C CA . GLU A 1 212 ? -7.409 8.215 -4.087 1.00 96.69 212 GLU A CA 1
ATOM 1649 C C . GLU A 1 212 ? -7.874 6.788 -3.793 1.00 96.69 212 GLU A C 1
ATOM 1651 O O . GLU A 1 212 ? -7.266 6.051 -3.008 1.00 96.69 212 GLU A O 1
ATOM 1656 N N . TYR A 1 213 ? -8.964 6.392 -4.447 1.00 96.62 213 TYR A N 1
ATOM 1657 C CA . TYR A 1 213 ? -9.567 5.071 -4.257 1.00 96.62 213 TYR A CA 1
ATOM 1658 C C . TYR A 1 213 ? -8.818 3.938 -4.963 1.00 96.62 213 TYR A C 1
ATOM 1660 O O . TYR A 1 213 ? -8.956 2.782 -4.575 1.00 96.62 213 TYR A O 1
ATOM 1668 N N . ALA A 1 214 ? -8.015 4.249 -5.985 1.00 94.94 214 ALA A N 1
ATOM 1669 C CA . ALA A 1 214 ? -7.255 3.245 -6.719 1.00 94.94 214 ALA A CA 1
ATOM 1670 C C . ALA A 1 214 ? -6.126 2.668 -5.848 1.00 94.94 214 ALA A C 1
ATOM 1672 O O . ALA A 1 214 ? -5.188 3.374 -5.456 1.00 94.94 214 ALA A O 1
ATOM 1673 N N . VAL A 1 215 ? -6.204 1.365 -5.570 1.00 94.75 215 VAL A N 1
ATOM 1674 C CA . VAL A 1 215 ? -5.199 0.627 -4.798 1.00 94.75 215 VAL A CA 1
ATOM 1675 C C . VAL A 1 215 ? -4.518 -0.417 -5.678 1.00 94.75 215 VAL A C 1
ATOM 1677 O O . VAL A 1 215 ? -5.130 -1.316 -6.246 1.00 94.75 215 VAL A O 1
ATOM 1680 N N . HIS A 1 216 ? -3.197 -0.321 -5.757 1.00 93.25 216 HIS A N 1
ATOM 1681 C CA . HIS A 1 216 ? -2.328 -1.268 -6.437 1.00 93.25 216 HIS A CA 1
ATOM 1682 C C . HIS A 1 216 ? -1.760 -2.239 -5.398 1.00 93.25 216 HIS A C 1
ATOM 1684 O O . HIS A 1 216 ? -0.683 -2.021 -4.845 1.00 93.25 216 HIS A O 1
ATOM 1690 N N . GLY A 1 217 ? -2.511 -3.300 -5.097 1.00 90.38 217 GLY A N 1
ATOM 1691 C CA . GLY A 1 217 ? -2.091 -4.347 -4.160 1.00 90.38 217 GLY A CA 1
ATOM 1692 C C . GLY A 1 217 ? -1.167 -5.401 -4.788 1.00 90.38 217 GLY A C 1
ATOM 1693 O O . GLY A 1 217 ? -1.198 -5.643 -5.994 1.00 90.38 217 GLY A O 1
ATOM 1694 N N . ALA A 1 218 ? -0.385 -6.097 -3.957 1.00 95.00 218 ALA A N 1
ATOM 1695 C CA . ALA A 1 218 ? 0.576 -7.109 -4.415 1.00 95.00 218 ALA A CA 1
ATOM 1696 C C . ALA A 1 218 ? -0.054 -8.434 -4.897 1.00 95.00 218 ALA A C 1
ATOM 1698 O O . ALA A 1 218 ? 0.621 -9.207 -5.566 1.00 95.00 218 ALA A O 1
ATOM 1699 N N . HIS A 1 219 ? -1.348 -8.682 -4.661 1.00 92.00 219 HIS A N 1
ATOM 1700 C CA . HIS A 1 219 ? -2.036 -9.904 -5.118 1.00 92.00 219 HIS A CA 1
ATOM 1701 C C . HIS A 1 219 ? -1.955 -10.115 -6.639 1.00 92.00 219 HIS A C 1
ATOM 1703 O O . HIS A 1 219 ? -1.660 -11.221 -7.088 1.00 92.00 219 HIS A O 1
ATOM 1709 N N . ARG A 1 220 ? -2.143 -9.056 -7.447 1.00 90.81 220 ARG A N 1
ATOM 1710 C CA . ARG A 1 220 ? -2.001 -9.155 -8.914 1.00 90.81 220 ARG A CA 1
ATOM 1711 C C . ARG A 1 220 ? -0.566 -9.480 -9.318 1.00 90.81 220 ARG A C 1
ATOM 1713 O O . ARG A 1 220 ? -0.353 -10.240 -10.258 1.00 90.81 220 ARG A O 1
ATOM 1720 N N . ALA A 1 221 ? 0.408 -8.915 -8.605 1.00 94.31 221 ALA A N 1
ATOM 1721 C CA . ALA A 1 221 ? 1.821 -9.165 -8.854 1.00 94.31 221 ALA A CA 1
ATOM 1722 C C . ALA A 1 221 ? 2.220 -10.599 -8.470 1.00 94.31 221 ALA A C 1
ATOM 1724 O O . ALA A 1 221 ? 2.932 -11.231 -9.241 1.00 94.31 221 ALA A O 1
ATOM 1725 N N . VAL A 1 222 ? 1.708 -11.144 -7.357 1.00 94.94 222 VAL A N 1
ATOM 1726 C CA . VAL A 1 222 ? 1.898 -12.559 -6.983 1.00 94.94 222 VAL A CA 1
ATOM 1727 C C . VAL A 1 222 ? 1.327 -13.473 -8.064 1.00 94.94 222 VAL A C 1
ATOM 1729 O O . VAL A 1 222 ? 2.026 -14.366 -8.531 1.00 94.94 222 VAL A O 1
ATOM 1732 N N . TYR A 1 223 ? 0.097 -13.217 -8.517 1.00 93.38 223 TYR A N 1
ATOM 1733 C CA . TYR A 1 223 ? -0.529 -14.011 -9.574 1.00 93.38 223 TYR A CA 1
ATOM 1734 C C . TYR A 1 223 ? 0.302 -14.011 -10.867 1.00 93.38 223 TYR A C 1
ATOM 1736 O O . TYR A 1 223 ? 0.629 -15.072 -11.395 1.00 93.38 223 TYR A O 1
ATOM 1744 N N . GLY A 1 224 ? 0.708 -12.827 -11.341 1.00 93.81 224 GLY A N 1
ATOM 1745 C CA . GLY A 1 224 ? 1.557 -12.702 -12.528 1.00 93.81 224 GLY A CA 1
ATOM 1746 C C . GLY A 1 224 ? 2.924 -13.372 -12.361 1.00 93.81 224 GLY A C 1
ATOM 1747 O O . GLY A 1 224 ? 3.389 -14.044 -13.277 1.00 93.81 224 GLY A O 1
ATOM 1748 N N . LEU A 1 225 ? 3.540 -13.244 -11.183 1.00 93.81 225 LEU A N 1
ATOM 1749 C CA . LEU A 1 225 ? 4.827 -13.860 -10.871 1.00 93.81 225 LEU A CA 1
ATOM 1750 C C . LEU A 1 225 ? 4.740 -15.390 -10.879 1.00 93.81 225 LEU A C 1
ATOM 1752 O O . LEU A 1 225 ? 5.601 -16.041 -11.460 1.00 93.81 225 LEU A O 1
ATOM 1756 N N . VAL A 1 226 ? 3.691 -15.975 -10.296 1.00 92.44 226 VAL A N 1
ATOM 1757 C CA . VAL A 1 226 ? 3.482 -17.432 -10.307 1.00 92.44 226 VAL A CA 1
ATOM 1758 C C . VAL A 1 226 ? 3.310 -17.955 -11.735 1.00 92.44 226 VAL A C 1
ATOM 1760 O O . VAL A 1 226 ? 3.916 -18.969 -12.080 1.00 92.44 226 VAL A O 1
ATOM 1763 N N . LEU A 1 227 ? 2.533 -17.267 -12.581 1.00 92.50 227 LEU A N 1
ATOM 1764 C CA . LEU A 1 227 ? 2.382 -17.638 -13.995 1.00 92.50 227 LEU A CA 1
ATOM 1765 C C . LEU A 1 227 ? 3.715 -17.580 -14.747 1.00 92.50 227 LEU A C 1
ATOM 1767 O O . LEU A 1 227 ? 4.032 -18.451 -15.552 1.00 92.50 227 LEU A O 1
ATOM 1771 N N . ASP A 1 228 ? 4.515 -16.561 -14.469 1.00 92.56 228 ASP A N 1
ATOM 1772 C CA . ASP A 1 228 ? 5.794 -16.353 -15.132 1.00 92.56 228 ASP A CA 1
ATOM 1773 C C . ASP A 1 228 ? 6.881 -17.329 -14.638 1.00 92.56 228 ASP A C 1
ATOM 1775 O O . ASP A 1 228 ? 7.729 -17.763 -15.416 1.00 92.56 228 ASP A O 1
ATOM 1779 N N . ILE A 1 229 ? 6.816 -17.765 -13.374 1.00 91.31 229 ILE A N 1
ATOM 1780 C CA . ILE A 1 229 ? 7.638 -18.859 -12.830 1.00 91.31 229 ILE A CA 1
ATOM 1781 C C . ILE A 1 229 ? 7.330 -20.188 -13.536 1.00 91.31 229 ILE A C 1
ATOM 1783 O O . ILE A 1 229 ? 8.250 -20.957 -13.818 1.00 91.31 229 ILE A O 1
ATOM 1787 N N . GLN A 1 230 ? 6.062 -20.459 -13.866 1.00 89.94 230 GLN A N 1
ATOM 1788 C CA . GLN A 1 230 ? 5.678 -21.664 -14.616 1.00 89.94 230 GLN A CA 1
ATOM 1789 C C . GLN A 1 230 ? 6.275 -21.689 -16.032 1.00 89.94 230 GLN A C 1
ATOM 1791 O O . GLN A 1 230 ? 6.480 -22.766 -16.588 1.00 89.94 230 GLN A O 1
ATOM 1796 N N . ALA A 1 231 ? 6.589 -20.522 -16.602 1.00 88.25 231 ALA A N 1
ATOM 1797 C CA . ALA A 1 231 ? 7.190 -20.388 -17.927 1.00 88.25 231 ALA A CA 1
ATOM 1798 C C . ALA A 1 231 ? 8.729 -20.520 -17.939 1.00 88.25 231 ALA A C 1
ATOM 1800 O O . ALA A 1 231 ? 9.339 -20.418 -19.005 1.00 88.25 231 ALA A O 1
ATOM 1801 N N . LEU A 1 232 ? 9.382 -20.728 -16.787 1.00 86.50 232 LEU A N 1
ATOM 1802 C CA . LEU A 1 232 ? 10.836 -20.907 -16.725 1.00 86.50 232 LEU A CA 1
ATOM 1803 C C . LEU A 1 232 ? 11.278 -22.208 -17.414 1.00 86.50 232 LEU A C 1
ATOM 1805 O O . LEU A 1 232 ? 10.674 -23.266 -17.244 1.00 86.50 232 LEU A O 1
ATOM 1809 N N . SER A 1 233 ? 12.394 -22.151 -18.144 1.00 71.00 233 SER A N 1
ATOM 1810 C CA . SER A 1 233 ? 13.013 -23.326 -18.765 1.00 71.00 233 SER A CA 1
ATOM 1811 C C . SER A 1 233 ? 13.511 -24.327 -17.706 1.00 71.00 233 SER A C 1
ATOM 1813 O O . SER A 1 233 ? 14.190 -23.952 -16.743 1.00 71.00 233 SER A O 1
ATOM 1815 N N . GLY A 1 234 ? 13.174 -25.612 -17.878 1.00 69.38 234 GLY A N 1
ATOM 1816 C CA . GLY A 1 234 ? 13.394 -26.656 -16.863 1.00 69.38 234 GLY A CA 1
ATOM 1817 C C . GLY A 1 234 ? 12.458 -26.484 -15.661 1.00 69.38 234 GLY A C 1
ATOM 1818 O O . GLY A 1 234 ? 12.936 -26.394 -14.533 1.00 69.38 234 GLY A O 1
ATOM 1819 N N . GLY A 1 235 ? 11.168 -26.291 -15.957 1.00 64.44 235 GLY A N 1
ATOM 1820 C CA . GLY A 1 235 ? 10.172 -25.614 -15.126 1.00 64.44 235 GLY A CA 1
ATOM 1821 C C . GLY A 1 235 ? 9.880 -26.193 -13.743 1.00 64.44 235 GLY A C 1
ATOM 1822 O O . GLY A 1 235 ? 10.265 -27.301 -13.386 1.00 64.44 235 GLY A O 1
ATOM 1823 N N . VAL A 1 236 ? 9.155 -25.387 -12.970 1.00 75.94 236 VAL A N 1
ATOM 1824 C CA . VAL A 1 236 ? 8.546 -25.770 -11.693 1.00 75.94 236 VAL A CA 1
ATOM 1825 C C . VAL A 1 236 ? 7.345 -26.663 -11.998 1.00 75.94 236 VAL A C 1
ATOM 1827 O O . VAL A 1 236 ? 6.462 -26.275 -12.766 1.00 75.94 236 VAL A O 1
ATOM 1830 N N . ALA A 1 237 ? 7.298 -27.862 -11.414 1.00 84.12 237 ALA A N 1
ATOM 1831 C CA . ALA A 1 237 ? 6.169 -28.768 -11.611 1.00 84.12 237 ALA A CA 1
ATOM 1832 C C . ALA A 1 237 ? 4.855 -28.095 -11.174 1.00 84.12 237 ALA A C 1
ATOM 1834 O O . ALA A 1 237 ? 4.832 -27.323 -10.215 1.00 84.12 237 ALA A O 1
ATOM 1835 N N . ARG A 1 238 ? 3.735 -28.412 -11.838 1.00 84.75 238 ARG A N 1
ATOM 1836 C CA . ARG A 1 238 ? 2.431 -27.779 -11.556 1.00 84.75 238 ARG A CA 1
ATOM 1837 C C . ARG A 1 238 ? 2.054 -27.834 -10.071 1.00 84.75 238 ARG A C 1
ATOM 1839 O O . ARG A 1 238 ? 1.571 -26.848 -9.524 1.00 84.75 238 ARG A O 1
ATOM 1846 N N . GLU A 1 239 ? 2.298 -28.963 -9.413 1.00 86.06 239 GLU A N 1
ATOM 1847 C CA . GLU A 1 239 ? 2.025 -29.130 -7.982 1.00 86.06 239 GLU A CA 1
ATOM 1848 C C . GLU A 1 239 ? 2.884 -28.198 -7.113 1.00 86.06 239 GLU A C 1
ATOM 1850 O O . GLU A 1 239 ? 2.374 -27.548 -6.202 1.00 86.06 239 GLU A O 1
ATOM 1855 N N . GLN A 1 240 ? 4.173 -28.074 -7.432 1.00 86.31 240 GLN A N 1
ATOM 1856 C CA . GLN A 1 240 ? 5.092 -27.169 -6.746 1.00 86.31 240 GLN A CA 1
ATOM 1857 C C . GLN A 1 240 ? 4.679 -25.705 -6.959 1.00 86.31 240 GLN A C 1
ATOM 1859 O O . GLN A 1 240 ? 4.679 -24.928 -6.010 1.00 86.31 240 GLN A O 1
ATOM 1864 N N . ALA A 1 241 ? 4.223 -25.340 -8.161 1.00 87.94 241 ALA A N 1
ATOM 1865 C CA . ALA A 1 241 ? 3.696 -24.006 -8.440 1.00 87.94 241 ALA A CA 1
ATOM 1866 C C . ALA A 1 241 ? 2.420 -23.699 -7.634 1.00 87.94 241 ALA A C 1
ATOM 1868 O O . ALA A 1 241 ? 2.273 -22.588 -7.128 1.00 87.94 241 ALA A O 1
ATOM 1869 N N . HIS A 1 242 ? 1.519 -24.674 -7.457 1.00 89.81 242 HIS A N 1
ATOM 1870 C CA . HIS A 1 242 ? 0.344 -24.516 -6.590 1.00 89.81 242 HIS A CA 1
ATOM 1871 C C . HIS A 1 242 ? 0.728 -24.355 -5.111 1.00 89.81 242 HIS A C 1
ATOM 1873 O O . HIS A 1 242 ? 0.159 -23.496 -4.436 1.00 89.81 242 HIS A O 1
ATOM 1879 N N . LYS A 1 243 ? 1.708 -25.125 -4.613 1.00 91.12 243 LYS A N 1
ATOM 1880 C CA . LYS A 1 243 ? 2.229 -24.986 -3.239 1.00 91.12 243 LYS A CA 1
ATOM 1881 C C . LYS A 1 243 ? 2.878 -23.616 -3.017 1.00 91.12 243 LYS A C 1
ATOM 1883 O O . LYS A 1 243 ? 2.566 -22.954 -2.031 1.00 91.12 243 LYS A O 1
ATOM 1888 N N . LEU A 1 244 ? 3.698 -23.158 -3.965 1.00 91.81 244 LEU A N 1
ATOM 1889 C CA . LEU A 1 244 ? 4.303 -21.822 -3.944 1.00 91.81 244 LEU A CA 1
ATOM 1890 C C . LEU A 1 244 ? 3.249 -20.717 -3.955 1.00 91.81 244 LEU A C 1
ATOM 1892 O O . LEU A 1 244 ? 3.347 -19.777 -3.177 1.00 91.81 244 LEU A O 1
ATOM 1896 N N . ALA A 1 245 ? 2.223 -20.837 -4.801 1.00 92.62 245 ALA A N 1
ATOM 1897 C CA . ALA A 1 245 ? 1.133 -19.871 -4.840 1.00 92.62 245 ALA A CA 1
ATOM 1898 C C . ALA A 1 245 ? 0.400 -19.804 -3.493 1.00 92.62 245 ALA A C 1
ATOM 1900 O O . ALA A 1 245 ? 0.193 -18.715 -2.966 1.00 92.62 245 ALA A O 1
ATOM 1901 N N . ALA A 1 246 ? 0.050 -20.953 -2.907 1.00 93.38 246 ALA A N 1
ATOM 1902 C CA . ALA A 1 246 ? -0.625 -21.007 -1.612 1.00 93.38 246 ALA A CA 1
ATOM 1903 C C . ALA A 1 246 ? 0.218 -20.372 -0.490 1.00 93.38 246 ALA A C 1
ATOM 1905 O O . ALA A 1 246 ? -0.300 -19.549 0.267 1.00 93.38 246 ALA A O 1
ATOM 1906 N N . GLY A 1 247 ? 1.517 -20.689 -0.427 1.00 93.88 247 GLY A N 1
ATOM 1907 C CA . GLY A 1 247 ? 2.447 -20.080 0.528 1.00 93.88 247 GLY A CA 1
ATOM 1908 C C . GLY A 1 247 ? 2.602 -18.571 0.324 1.00 93.88 247 GLY A C 1
ATOM 1909 O O . GLY A 1 247 ? 2.473 -17.796 1.270 1.00 93.88 247 GLY A O 1
ATOM 1910 N N . ALA A 1 248 ? 2.758 -18.128 -0.925 1.00 95.12 248 ALA A N 1
ATOM 1911 C CA . ALA A 1 248 ? 2.851 -16.712 -1.258 1.00 95.12 248 ALA A CA 1
ATOM 1912 C C . ALA A 1 248 ? 1.571 -15.939 -0.904 1.00 95.12 248 ALA A C 1
ATOM 1914 O O . ALA A 1 248 ? 1.662 -14.816 -0.412 1.00 95.12 248 ALA A O 1
ATOM 1915 N N . HIS A 1 249 ? 0.385 -16.525 -1.102 1.00 93.62 249 HIS A N 1
ATOM 1916 C CA . HIS A 1 249 ? -0.885 -15.919 -0.688 1.00 93.62 249 HIS A CA 1
ATOM 1917 C C . HIS A 1 249 ? -1.012 -15.812 0.840 1.00 93.62 249 HIS A C 1
ATOM 1919 O O . HIS A 1 249 ? -1.484 -14.788 1.338 1.00 93.62 249 HIS A O 1
ATOM 1925 N N . ALA A 1 250 ? -0.551 -16.813 1.597 1.00 92.19 250 ALA A N 1
ATOM 1926 C CA . ALA A 1 250 ? -0.516 -16.738 3.059 1.00 92.19 250 ALA A CA 1
ATOM 1927 C C . ALA A 1 250 ? 0.419 -15.612 3.544 1.00 92.19 250 ALA A C 1
ATOM 1929 O O . ALA A 1 250 ? 0.007 -14.755 4.333 1.00 92.19 250 ALA A O 1
ATOM 1930 N N . ASN A 1 251 ? 1.632 -15.546 2.984 1.00 94.12 251 ASN A N 1
ATOM 1931 C CA . ASN A 1 251 ? 2.611 -14.490 3.258 1.00 94.12 251 ASN A CA 1
ATOM 1932 C C . ASN A 1 251 ? 2.092 -13.102 2.864 1.00 94.12 251 ASN A C 1
ATOM 1934 O O . ASN A 1 251 ? 2.310 -12.121 3.577 1.00 94.12 251 ASN A O 1
ATOM 1938 N N . LEU A 1 252 ? 1.346 -13.010 1.760 1.00 94.06 252 LEU A N 1
ATOM 1939 C CA . LEU A 1 252 ? 0.707 -11.775 1.322 1.00 94.06 252 LEU A CA 1
ATOM 1940 C C . LEU A 1 252 ? -0.307 -11.272 2.355 1.00 94.06 252 LEU A C 1
ATOM 1942 O O . LEU A 1 252 ? -0.313 -10.081 2.669 1.00 94.06 252 LEU A O 1
ATOM 1946 N N . GLY A 1 253 ? -1.124 -12.167 2.919 1.00 91.31 253 GLY A N 1
ATOM 1947 C CA . GLY A 1 253 ? -2.041 -11.840 4.013 1.00 91.31 253 GLY A CA 1
ATOM 1948 C C . GLY A 1 253 ? -1.319 -11.232 5.219 1.00 91.31 253 GLY A C 1
ATOM 1949 O O . GLY A 1 253 ? -1.768 -10.222 5.759 1.00 91.31 253 GLY A O 1
ATOM 1950 N N . GLN A 1 254 ? -0.154 -11.772 5.590 1.00 91.44 254 GLN A N 1
ATOM 1951 C CA . GLN A 1 254 ? 0.664 -11.210 6.671 1.00 91.44 254 GLN A CA 1
ATOM 1952 C C . GLN A 1 254 ? 1.295 -9.869 6.293 1.00 91.44 254 GLN A C 1
ATOM 1954 O O . GLN A 1 254 ? 1.239 -8.920 7.077 1.00 91.44 254 GLN A O 1
ATOM 1959 N N . SER A 1 255 ? 1.831 -9.748 5.075 1.00 94.25 255 SER A N 1
ATOM 1960 C CA . SER A 1 255 ? 2.436 -8.512 4.567 1.00 94.25 255 SER A CA 1
ATOM 1961 C C . SER A 1 255 ? 1.455 -7.334 4.618 1.00 94.25 255 SER A C 1
ATOM 1963 O O . SER A 1 255 ? 1.813 -6.241 5.071 1.00 94.25 255 SER A O 1
ATOM 1965 N N . ARG A 1 256 ? 0.177 -7.573 4.281 1.00 91.69 256 ARG A N 1
ATOM 1966 C CA . ARG A 1 256 ? -0.921 -6.592 4.384 1.00 91.69 256 ARG A CA 1
ATOM 1967 C C . ARG A 1 256 ? -1.154 -6.068 5.798 1.00 91.69 256 ARG A C 1
ATOM 1969 O O . ARG A 1 256 ? -1.793 -5.035 5.938 1.00 91.69 256 ARG A O 1
ATOM 1976 N N . LEU A 1 257 ? -0.648 -6.708 6.846 1.00 90.88 257 LEU A N 1
ATOM 1977 C CA . LEU A 1 257 ? -0.781 -6.237 8.232 1.00 90.88 257 LEU A CA 1
ATOM 1978 C C . LEU A 1 257 ? 0.451 -5.457 8.720 1.00 90.88 257 LEU A C 1
ATOM 1980 O O . LEU A 1 257 ? 0.503 -5.036 9.878 1.00 90.88 257 LEU A O 1
ATOM 1984 N N . THR A 1 258 ? 1.429 -5.244 7.840 1.00 93.62 258 THR A N 1
ATOM 1985 C CA . THR A 1 258 ? 2.667 -4.496 8.098 1.00 93.62 258 THR A CA 1
ATOM 1986 C C . THR A 1 258 ? 2.694 -3.180 7.317 1.00 93.62 258 THR A C 1
ATOM 1988 O O . THR A 1 258 ? 1.778 -2.882 6.550 1.00 93.62 258 THR A O 1
ATOM 1991 N N . ASP A 1 259 ? 3.760 -2.398 7.468 1.00 94.81 259 ASP A N 1
ATOM 1992 C CA . ASP A 1 259 ? 3.952 -1.151 6.717 1.00 94.81 259 ASP A CA 1
ATOM 1993 C C . ASP A 1 259 ? 4.547 -1.364 5.316 1.00 94.81 259 ASP A C 1
ATOM 1995 O O . ASP A 1 259 ? 4.838 -0.392 4.623 1.00 94.81 259 ASP A O 1
ATOM 1999 N N . ALA A 1 260 ? 4.699 -2.618 4.870 1.00 96.12 260 ALA A N 1
ATOM 2000 C CA . ALA A 1 260 ? 5.361 -2.948 3.610 1.00 96.12 260 ALA A CA 1
ATOM 2001 C C . ALA A 1 260 ? 4.776 -2.196 2.401 1.00 96.12 260 ALA A C 1
ATOM 2003 O O . ALA A 1 260 ? 5.534 -1.697 1.574 1.00 96.12 260 ALA A O 1
ATOM 2004 N N . GLU A 1 261 ? 3.448 -2.045 2.322 1.00 95.50 261 GLU A N 1
ATOM 2005 C CA . GLU A 1 261 ? 2.785 -1.356 1.199 1.00 95.50 261 GLU A CA 1
ATOM 2006 C C . GLU A 1 261 ? 3.091 0.146 1.108 1.00 95.50 261 GLU A C 1
ATOM 2008 O O . GLU A 1 261 ? 2.917 0.738 0.045 1.00 95.50 261 GLU A O 1
ATOM 2013 N N . PHE A 1 262 ? 3.532 0.758 2.211 1.00 96.62 262 PHE A N 1
ATOM 2014 C CA . PHE A 1 262 ? 3.935 2.159 2.239 1.00 96.62 262 PHE A CA 1
ATOM 2015 C C . PHE A 1 262 ? 5.394 2.353 1.844 1.00 96.62 262 PHE A C 1
ATOM 2017 O O . PHE A 1 262 ? 5.772 3.462 1.493 1.00 96.62 262 PHE A O 1
ATOM 2024 N N . VAL A 1 263 ? 6.226 1.313 1.895 1.00 96.25 263 VAL A N 1
ATOM 2025 C CA . VAL A 1 263 ? 7.672 1.442 1.662 1.00 96.25 263 VAL A CA 1
ATOM 2026 C C . VAL A 1 263 ? 8.068 0.857 0.307 1.00 96.25 263 VAL A C 1
ATOM 2028 O O . VAL A 1 263 ? 8.786 1.487 -0.483 1.00 96.25 263 VAL A O 1
ATOM 2031 N N . TYR A 1 264 ? 7.548 -0.329 0.004 1.00 95.75 264 TYR A N 1
ATOM 2032 C CA . TYR A 1 264 ? 7.972 -1.152 -1.120 1.00 95.75 264 TYR A CA 1
ATOM 2033 C C . TYR A 1 264 ? 6.923 -1.200 -2.226 1.00 95.75 264 TYR A C 1
ATOM 2035 O O . TYR A 1 264 ? 5.733 -0.956 -2.019 1.00 95.75 264 TYR A O 1
ATOM 2043 N N . THR A 1 265 ? 7.366 -1.518 -3.440 1.00 94.69 265 THR A N 1
ATOM 2044 C CA . THR A 1 265 ? 6.449 -1.675 -4.568 1.00 94.69 265 THR A CA 1
ATOM 2045 C C . THR A 1 265 ? 5.672 -2.994 -4.462 1.00 94.69 265 THR A C 1
ATOM 2047 O O . THR A 1 265 ? 6.171 -3.974 -3.901 1.00 94.69 265 THR A O 1
ATOM 2050 N N . PRO A 1 266 ? 4.479 -3.091 -5.076 1.00 96.00 266 PRO A N 1
ATOM 2051 C CA . PRO A 1 266 ? 3.716 -4.338 -5.104 1.00 96.00 266 PRO A CA 1
ATOM 2052 C C . PRO A 1 266 ? 4.495 -5.522 -5.695 1.00 96.00 266 PRO A C 1
ATOM 2054 O O . PRO A 1 266 ? 4.295 -6.655 -5.269 1.00 96.00 266 PRO A O 1
ATOM 2057 N N . SER A 1 267 ? 5.401 -5.268 -6.648 1.00 94.75 267 SER A N 1
ATOM 2058 C CA . SER A 1 267 ? 6.273 -6.292 -7.233 1.00 94.75 267 SER A CA 1
ATOM 2059 C C . SER A 1 267 ? 7.342 -6.789 -6.259 1.00 94.75 267 SER A C 1
ATOM 2061 O O . SER A 1 267 ? 7.560 -7.994 -6.183 1.00 94.75 267 SER A O 1
ATOM 2063 N N . GLN A 1 268 ? 7.966 -5.893 -5.486 1.00 95.75 268 GLN A N 1
ATOM 2064 C CA . GLN A 1 268 ? 8.932 -6.260 -4.443 1.00 95.75 268 GLN A CA 1
ATOM 2065 C C . GLN A 1 268 ? 8.258 -7.088 -3.345 1.00 95.75 268 GLN A C 1
ATOM 2067 O O . GLN A 1 268 ? 8.764 -8.140 -2.966 1.00 95.75 268 GLN A O 1
ATOM 2072 N N . ILE A 1 269 ? 7.070 -6.662 -2.900 1.00 97.75 269 ILE A N 1
ATOM 2073 C CA . ILE A 1 269 ? 6.279 -7.393 -1.902 1.00 97.75 269 ILE A CA 1
ATOM 2074 C C . ILE A 1 269 ? 5.892 -8.779 -2.423 1.00 97.75 269 ILE A C 1
ATOM 2076 O O . ILE A 1 269 ? 6.056 -9.766 -1.712 1.00 97.75 269 ILE A O 1
ATOM 2080 N N . ALA A 1 270 ? 5.407 -8.875 -3.664 1.00 97.06 270 ALA A N 1
ATOM 2081 C CA . ALA A 1 270 ? 5.034 -10.151 -4.266 1.00 97.06 270 ALA A CA 1
ATOM 2082 C C . ALA A 1 270 ? 6.220 -11.117 -4.375 1.00 97.06 270 ALA A C 1
ATOM 2084 O O . ALA A 1 270 ? 6.091 -12.289 -4.020 1.00 97.06 270 ALA A O 1
ATOM 2085 N N . LEU A 1 271 ? 7.375 -10.618 -4.824 1.00 96.81 271 LEU A N 1
ATOM 2086 C CA . LEU A 1 271 ? 8.595 -11.409 -4.940 1.00 96.81 271 LEU A CA 1
ATOM 2087 C C . LEU A 1 271 ? 9.062 -11.916 -3.572 1.00 96.81 271 LEU A C 1
ATOM 2089 O O . LEU A 1 271 ? 9.375 -13.097 -3.441 1.00 96.81 271 LEU A O 1
ATOM 2093 N N . ALA A 1 272 ? 9.019 -11.063 -2.543 1.00 97.31 272 ALA A N 1
ATOM 2094 C CA . ALA A 1 272 ? 9.330 -11.454 -1.172 1.00 97.31 272 ALA A CA 1
ATOM 2095 C C . ALA A 1 272 ? 8.348 -12.510 -0.641 1.00 97.31 272 ALA A C 1
ATOM 2097 O O . ALA A 1 272 ? 8.779 -13.488 -0.047 1.00 97.31 272 ALA A O 1
ATOM 2098 N N . CYS A 1 273 ? 7.044 -12.387 -0.918 1.00 96.69 273 CYS A N 1
ATOM 2099 C CA . CYS A 1 273 ? 6.047 -13.375 -0.485 1.00 96.69 273 CYS A CA 1
ATOM 2100 C C . CYS A 1 273 ? 6.310 -14.771 -1.072 1.00 96.69 273 CYS A C 1
ATOM 2102 O O . CYS A 1 273 ? 6.179 -15.769 -0.360 1.00 96.69 273 CYS A O 1
ATOM 2104 N N . VAL A 1 274 ? 6.709 -14.854 -2.348 1.00 95.38 274 VAL A N 1
ATOM 2105 C CA . VAL A 1 274 ? 7.126 -16.125 -2.966 1.00 95.38 274 VAL A CA 1
ATOM 2106 C C . VAL A 1 274 ? 8.435 -16.616 -2.343 1.00 95.38 274 VAL A C 1
ATOM 2108 O O . VAL A 1 274 ? 8.530 -17.788 -1.983 1.00 95.38 274 VAL A O 1
ATOM 2111 N N . ARG A 1 275 ? 9.414 -15.723 -2.142 1.00 95.12 275 ARG A N 1
ATOM 2112 C CA . ARG A 1 275 ? 10.723 -16.050 -1.553 1.00 95.12 275 ARG A CA 1
ATOM 2113 C C . ARG A 1 275 ? 10.616 -16.585 -0.119 1.00 95.12 275 ARG A C 1
ATOM 2115 O O . ARG A 1 275 ? 11.336 -17.516 0.229 1.00 95.12 275 ARG A O 1
ATOM 2122 N N . CYS A 1 276 ? 9.680 -16.048 0.666 1.00 92.81 276 CYS A N 1
ATOM 2123 C CA . CYS A 1 276 ? 9.353 -16.476 2.028 1.00 92.81 276 CYS A CA 1
ATOM 2124 C C . CYS A 1 276 ? 8.656 -17.837 2.114 1.00 92.81 276 CYS A C 1
ATOM 2126 O O . CYS A 1 276 ? 8.462 -18.332 3.220 1.00 92.81 276 CYS A O 1
ATOM 2128 N N . THR A 1 277 ? 8.217 -18.427 1.001 1.00 92.00 277 THR A N 1
ATOM 2129 C CA . THR A 1 277 ? 7.535 -19.725 1.058 1.00 92.00 277 THR A CA 1
ATOM 2130 C C . THR A 1 277 ? 8.529 -20.814 1.460 1.00 92.00 277 THR A C 1
ATOM 2132 O O . THR A 1 277 ? 9.605 -20.916 0.868 1.00 92.00 277 THR A O 1
ATOM 2135 N N . GLU A 1 278 ? 8.175 -21.615 2.469 1.00 80.75 278 GLU A N 1
ATOM 2136 C CA . GLU A 1 278 ? 9.022 -22.694 2.987 1.00 80.75 278 GLU A CA 1
ATOM 2137 C C . GLU A 1 278 ? 9.458 -23.680 1.886 1.00 80.75 278 GLU A C 1
ATOM 2139 O O . GLU A 1 278 ? 8.722 -23.952 0.933 1.00 80.75 278 GLU A O 1
ATOM 2144 N N . GLY A 1 279 ? 10.671 -24.225 2.022 1.00 82.06 279 GLY A N 1
ATOM 2145 C CA . GLY A 1 279 ? 11.275 -25.117 1.031 1.00 82.06 279 GLY A CA 1
ATOM 2146 C C . GLY A 1 279 ? 11.925 -24.352 -0.125 1.00 82.06 279 GLY A C 1
ATOM 2147 O O . GLY A 1 279 ? 12.895 -23.620 0.071 1.00 82.06 279 GLY A O 1
ATOM 2148 N N . ASP A 1 280 ? 11.401 -24.530 -1.339 1.00 81.88 280 ASP A N 1
ATOM 2149 C CA . ASP A 1 280 ? 12.060 -24.111 -2.585 1.00 81.88 280 ASP A CA 1
ATOM 2150 C C . ASP A 1 280 ? 11.883 -22.624 -2.946 1.00 81.88 280 ASP A C 1
ATOM 2152 O O . ASP A 1 280 ? 12.406 -22.183 -3.972 1.00 81.88 280 ASP A O 1
ATOM 2156 N N . GLY A 1 281 ? 11.165 -21.827 -2.141 1.00 89.44 281 GLY A N 1
ATOM 2157 C CA . GLY A 1 281 ? 10.820 -20.433 -2.465 1.00 89.44 281 GLY A CA 1
ATOM 2158 C C . GLY A 1 281 ? 12.033 -19.572 -2.831 1.00 89.44 281 GLY A C 1
ATOM 2159 O O . GLY A 1 281 ? 12.047 -18.922 -3.879 1.00 89.44 281 GLY A O 1
ATOM 2160 N N . LYS A 1 282 ? 13.102 -19.636 -2.025 1.00 92.06 282 LYS A N 1
ATOM 2161 C CA . LYS A 1 282 ? 14.370 -18.935 -2.298 1.00 92.06 282 LYS A CA 1
ATOM 2162 C C . LYS A 1 282 ? 15.029 -19.393 -3.594 1.00 92.06 282 LYS A C 1
ATOM 2164 O O . LYS A 1 282 ? 15.438 -18.561 -4.399 1.00 92.06 282 LYS A O 1
ATOM 2169 N N . HIS A 1 283 ? 15.111 -20.704 -3.808 1.00 91.25 283 HIS A N 1
ATOM 2170 C CA . HIS A 1 283 ? 15.744 -21.269 -4.998 1.00 91.25 283 HIS A CA 1
ATOM 2171 C C . HIS A 1 283 ? 14.999 -20.865 -6.277 1.00 91.25 283 HIS A C 1
ATOM 2173 O O . HIS A 1 283 ? 15.616 -20.422 -7.246 1.00 91.25 283 HIS A O 1
ATOM 2179 N N . VAL A 1 284 ? 13.667 -20.956 -6.260 1.00 91.75 284 VAL A N 1
ATOM 2180 C CA . VAL A 1 284 ? 12.814 -20.595 -7.398 1.00 91.75 284 VAL A CA 1
ATOM 2181 C C . VAL A 1 284 ? 12.920 -19.109 -7.720 1.00 91.75 284 VAL A C 1
ATOM 2183 O O . VAL A 1 284 ? 13.057 -18.756 -8.891 1.00 91.75 284 VAL A O 1
ATOM 2186 N N . VAL A 1 285 ? 12.907 -18.239 -6.707 1.00 93.88 285 VAL A N 1
ATOM 2187 C CA . VAL A 1 285 ? 13.074 -16.792 -6.904 1.00 93.88 285 VAL A CA 1
ATOM 2188 C C . VAL A 1 285 ? 14.451 -16.462 -7.472 1.00 93.88 285 VAL A C 1
ATOM 2190 O O . VAL A 1 285 ? 14.529 -15.670 -8.407 1.00 93.88 285 VAL A O 1
ATOM 2193 N N . THR A 1 286 ? 15.521 -17.098 -6.987 1.00 93.31 286 THR A N 1
ATOM 2194 C CA . THR A 1 286 ? 16.865 -16.908 -7.551 1.00 93.31 286 THR A CA 1
ATOM 2195 C C . THR A 1 286 ? 16.923 -17.330 -9.012 1.00 93.31 286 THR A C 1
ATOM 2197 O O . THR A 1 286 ? 17.286 -16.513 -9.852 1.00 93.31 286 THR A O 1
ATOM 2200 N N . LYS A 1 287 ? 16.453 -18.539 -9.343 1.00 92.88 287 LYS A N 1
ATOM 2201 C CA . LYS A 1 287 ? 16.406 -19.024 -10.731 1.00 92.88 287 LYS A CA 1
ATOM 2202 C C . LYS A 1 287 ? 15.570 -18.109 -11.635 1.00 92.88 287 LYS A C 1
ATOM 2204 O O . LYS A 1 287 ? 15.932 -17.871 -12.787 1.00 92.88 287 LYS A O 1
ATOM 2209 N N . TRP A 1 288 ? 14.443 -17.606 -11.128 1.00 93.88 288 TRP A N 1
ATOM 2210 C CA . TRP A 1 288 ? 13.602 -16.658 -11.856 1.00 93.88 288 TRP A CA 1
ATOM 2211 C C . TRP A 1 288 ? 14.348 -15.350 -12.123 1.00 93.88 288 TR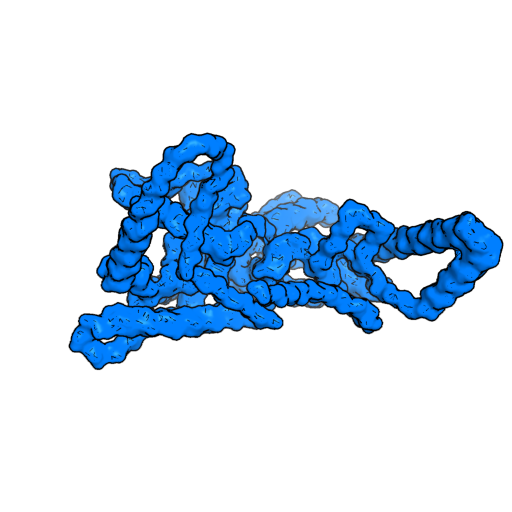P A C 1
ATOM 2213 O O . TRP A 1 288 ? 14.381 -14.894 -13.265 1.00 93.88 288 TRP A O 1
ATOM 2223 N N . LEU A 1 289 ? 14.983 -14.776 -11.099 1.00 94.75 289 LEU A N 1
ATOM 2224 C CA . LEU A 1 289 ? 15.746 -13.538 -11.222 1.00 94.75 289 LEU A CA 1
ATOM 2225 C C . LEU A 1 289 ? 16.910 -13.685 -12.206 1.00 94.75 289 LEU A C 1
ATOM 2227 O O . LEU A 1 289 ? 17.042 -12.829 -13.073 1.00 94.75 289 LEU A O 1
ATOM 2231 N N . ASP A 1 290 ? 17.665 -14.785 -12.170 1.00 93.38 290 ASP A N 1
ATOM 2232 C CA . ASP A 1 290 ? 18.773 -15.028 -13.107 1.00 93.38 290 ASP A CA 1
ATOM 2233 C C . ASP A 1 290 ? 18.283 -15.006 -14.567 1.00 93.38 290 ASP A C 1
ATOM 2235 O O . ASP A 1 290 ? 18.854 -14.337 -15.435 1.00 93.38 290 ASP A O 1
ATOM 2239 N N . ALA A 1 291 ? 17.156 -15.676 -14.835 1.00 93.31 291 ALA A N 1
ATOM 2240 C CA . ALA A 1 291 ? 16.532 -15.688 -16.155 1.00 93.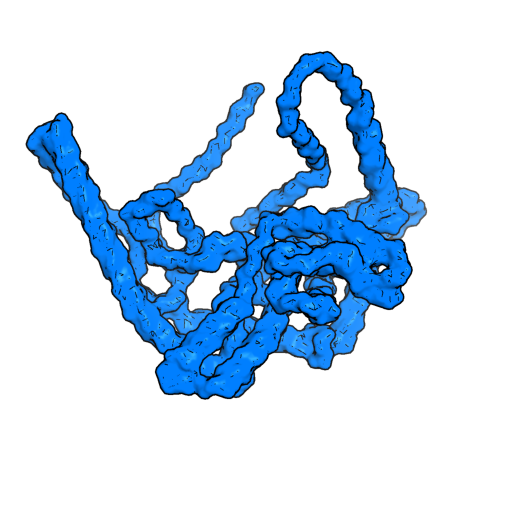31 291 ALA A CA 1
ATOM 2241 C C . ALA A 1 291 ? 16.021 -14.296 -16.577 1.00 93.31 291 ALA A C 1
ATOM 2243 O O . ALA A 1 291 ? 16.119 -13.918 -17.751 1.00 93.31 291 ALA A O 1
ATOM 2244 N N . LYS A 1 292 ? 15.470 -13.514 -15.639 1.00 93.44 292 LYS A N 1
ATOM 2245 C CA . LYS A 1 292 ? 14.983 -12.156 -15.919 1.00 93.44 292 LYS A CA 1
ATOM 2246 C C . LYS A 1 292 ? 16.097 -11.154 -16.111 1.00 93.44 292 LYS A C 1
ATOM 2248 O O . LYS A 1 292 ? 15.983 -10.344 -17.024 1.00 93.44 292 LYS A O 1
ATOM 2253 N N . GLU A 1 293 ? 17.164 -11.222 -15.331 1.00 93.69 293 GLU A N 1
ATOM 2254 C CA . GLU A 1 293 ? 18.342 -10.385 -15.513 1.00 93.69 293 GLU A CA 1
ATOM 2255 C C . GLU A 1 293 ? 18.990 -10.644 -16.871 1.00 93.69 293 GLU A C 1
ATOM 2257 O O . GLU A 1 293 ? 19.256 -9.691 -17.600 1.00 93.69 293 GLU A O 1
ATOM 2262 N N . ALA A 1 294 ? 19.163 -11.912 -17.263 1.00 92.25 294 ALA A N 1
ATOM 2263 C CA . ALA A 1 294 ? 19.698 -12.260 -18.579 1.00 92.25 294 ALA A CA 1
ATOM 2264 C C . ALA A 1 294 ? 18.854 -11.652 -19.712 1.00 92.25 294 ALA A C 1
ATOM 2266 O O . ALA A 1 294 ? 19.379 -10.966 -20.591 1.00 92.25 294 ALA A O 1
ATOM 2267 N N . ARG A 1 295 ? 17.524 -11.817 -19.652 1.00 92.50 295 ARG A N 1
ATOM 2268 C CA . ARG A 1 295 ? 16.602 -11.215 -20.628 1.00 92.50 295 ARG A CA 1
ATOM 2269 C C . ARG A 1 295 ? 16.637 -9.684 -20.596 1.00 92.50 295 ARG A C 1
ATOM 2271 O O . ARG A 1 295 ? 16.567 -9.045 -21.648 1.00 92.50 295 ARG A O 1
ATOM 2278 N N . ALA A 1 296 ? 16.700 -9.093 -19.407 1.00 91.56 296 ALA A N 1
ATOM 2279 C CA . ALA A 1 296 ? 16.685 -7.651 -19.217 1.00 91.56 296 ALA A CA 1
ATOM 2280 C C . ALA A 1 296 ? 17.966 -6.995 -19.740 1.00 91.56 296 ALA A C 1
ATOM 2282 O O . ALA A 1 296 ? 17.848 -5.970 -20.405 1.00 91.56 296 ALA A O 1
ATOM 2283 N N . ARG A 1 297 ? 19.148 -7.611 -19.569 1.00 90.50 297 ARG A N 1
ATOM 2284 C CA . ARG A 1 297 ? 20.416 -7.136 -20.163 1.00 90.50 297 ARG A CA 1
ATOM 2285 C C . ARG A 1 297 ? 20.286 -6.989 -21.678 1.00 90.50 297 ARG A C 1
ATOM 2287 O O . ARG A 1 297 ? 20.482 -5.901 -22.217 1.00 90.50 297 ARG A O 1
ATOM 2294 N N . THR A 1 298 ? 19.845 -8.046 -22.364 1.00 90.50 298 THR A N 1
ATOM 2295 C CA . THR A 1 298 ? 19.653 -8.013 -23.823 1.00 90.50 298 THR A CA 1
ATOM 2296 C C . THR A 1 298 ? 18.600 -6.981 -24.238 1.00 90.50 298 THR A C 1
ATOM 2298 O O . THR A 1 298 ? 18.800 -6.218 -25.184 1.00 90.50 298 THR A O 1
ATOM 2301 N N . SER A 1 299 ? 17.473 -6.921 -23.521 1.00 90.94 299 SER A N 1
ATOM 2302 C CA . SER A 1 299 ? 16.372 -6.013 -23.854 1.00 90.94 299 SER A CA 1
ATOM 2303 C C . SER A 1 299 ? 16.711 -4.543 -23.596 1.00 90.94 299 SER A C 1
ATOM 2305 O O . SER A 1 299 ? 16.303 -3.685 -24.381 1.00 90.94 299 SER A O 1
ATOM 2307 N N . ALA A 1 300 ? 17.425 -4.223 -22.516 1.00 87.50 300 ALA A N 1
ATOM 2308 C CA . ALA A 1 300 ? 17.757 -2.855 -22.128 1.00 87.50 300 ALA A CA 1
ATOM 2309 C C . ALA A 1 300 ? 18.678 -2.200 -23.162 1.00 87.50 300 ALA A C 1
ATOM 2311 O O . ALA A 1 300 ? 18.350 -1.121 -23.666 1.00 87.50 300 ALA A O 1
ATOM 2312 N N . VAL A 1 301 ? 19.748 -2.899 -23.555 1.00 87.44 301 VAL A N 1
ATOM 2313 C CA . VAL A 1 301 ? 20.699 -2.444 -24.582 1.00 87.44 301 VAL A CA 1
ATOM 2314 C C . VAL A 1 301 ? 19.999 -2.281 -25.933 1.00 87.44 301 VAL A C 1
ATOM 2316 O O . VAL A 1 301 ? 20.064 -1.216 -26.549 1.00 87.44 301 VAL A O 1
ATOM 2319 N N . ALA A 1 302 ? 19.226 -3.285 -26.366 1.00 90.88 302 ALA A N 1
ATOM 2320 C CA . ALA A 1 302 ? 18.501 -3.215 -27.636 1.00 90.88 302 ALA A CA 1
ATOM 2321 C C . ALA A 1 302 ? 17.471 -2.069 -27.669 1.00 90.88 302 ALA A C 1
ATOM 2323 O O . ALA A 1 302 ? 17.305 -1.396 -28.688 1.00 90.88 302 ALA A O 1
ATOM 2324 N N . THR A 1 303 ? 16.771 -1.819 -26.558 1.00 89.94 303 THR A N 1
ATOM 2325 C CA . THR A 1 303 ? 15.777 -0.736 -26.488 1.00 89.94 303 THR A CA 1
ATOM 2326 C C . THR A 1 303 ? 16.453 0.634 -26.425 1.00 89.94 303 THR A C 1
ATOM 2328 O O . THR A 1 303 ? 15.955 1.569 -27.049 1.00 89.94 303 THR A O 1
ATOM 2331 N N . LYS A 1 304 ? 17.595 0.765 -25.734 1.00 90.00 304 LYS A N 1
ATOM 2332 C CA . LYS A 1 304 ? 18.425 1.980 -25.760 1.00 90.00 304 LYS A CA 1
ATOM 2333 C C . LYS A 1 304 ? 18.861 2.312 -27.186 1.00 90.00 304 LYS A C 1
ATOM 2335 O O . LYS A 1 304 ? 18.606 3.424 -27.642 1.00 90.00 304 LYS A O 1
ATOM 2340 N N . ALA A 1 305 ? 19.411 1.338 -27.914 1.00 91.19 305 ALA A N 1
ATOM 2341 C CA . ALA A 1 305 ? 19.834 1.524 -29.303 1.00 91.19 305 ALA A CA 1
ATOM 2342 C C . ALA A 1 305 ? 18.682 2.018 -30.198 1.00 91.19 305 ALA A C 1
ATOM 2344 O O . ALA A 1 305 ? 18.842 2.984 -30.941 1.00 91.19 305 ALA A O 1
ATOM 2345 N N . LYS A 1 306 ? 17.483 1.429 -30.063 1.00 91.69 306 LYS A N 1
ATOM 2346 C CA . LYS A 1 306 ? 16.282 1.880 -30.791 1.00 91.69 306 LYS A CA 1
ATOM 2347 C C . LYS A 1 306 ? 15.888 3.322 -30.461 1.00 91.69 306 LYS A C 1
ATOM 2349 O O . LYS A 1 306 ? 15.514 4.066 -31.364 1.00 91.69 306 LYS A O 1
ATOM 2354 N N . ARG A 1 307 ? 15.953 3.727 -29.186 1.00 91.06 307 ARG A N 1
ATOM 2355 C CA . ARG A 1 307 ? 15.637 5.106 -28.773 1.00 91.06 307 ARG A CA 1
ATOM 2356 C C . ARG A 1 307 ? 16.652 6.105 -29.324 1.00 91.06 307 ARG A C 1
ATOM 2358 O O . ARG A 1 307 ? 16.237 7.158 -29.795 1.00 91.06 307 ARG A O 1
ATOM 2365 N N . ASN A 1 308 ? 17.941 5.769 -29.310 1.00 90.69 308 ASN A N 1
ATOM 2366 C CA . ASN A 1 308 ? 18.989 6.623 -29.876 1.00 90.69 308 ASN A CA 1
ATOM 2367 C C . ASN A 1 308 ? 18.821 6.796 -31.383 1.00 90.69 308 ASN A C 1
ATOM 2369 O O . ASN A 1 308 ? 18.721 7.929 -31.840 1.00 90.69 308 ASN A O 1
ATOM 2373 N N . ALA A 1 309 ? 18.633 5.699 -32.119 1.00 91.94 309 ALA A N 1
ATOM 2374 C CA . ALA A 1 309 ? 18.374 5.754 -33.556 1.00 91.94 309 ALA A CA 1
ATOM 2375 C C . ALA A 1 309 ? 17.137 6.607 -33.893 1.00 91.94 309 ALA A C 1
ATOM 2377 O O . ALA A 1 309 ? 17.142 7.367 -34.859 1.00 91.94 309 ALA A O 1
ATOM 2378 N N . PHE A 1 310 ? 16.077 6.528 -33.079 1.00 91.62 310 PHE A N 1
ATOM 2379 C CA . PHE A 1 310 ? 14.896 7.372 -33.259 1.00 91.62 310 PHE A CA 1
ATOM 2380 C C . PHE A 1 310 ? 15.200 8.856 -33.011 1.00 91.62 310 PHE A C 1
ATOM 2382 O O . PHE A 1 310 ? 14.776 9.705 -33.792 1.00 91.62 310 PHE A O 1
ATOM 2389 N N . ARG A 1 311 ? 15.940 9.188 -31.943 1.00 88.75 311 ARG A N 1
ATOM 2390 C CA . ARG A 1 311 ? 16.331 10.579 -31.661 1.00 88.75 311 ARG A CA 1
ATOM 2391 C C . ARG A 1 311 ? 17.204 11.144 -32.775 1.00 88.75 311 ARG A C 1
ATOM 2393 O O . ARG A 1 311 ? 16.940 12.252 -33.219 1.00 88.75 311 ARG A O 1
ATOM 2400 N N . GLU A 1 312 ? 18.173 10.375 -33.261 1.00 89.62 312 GLU A N 1
ATOM 2401 C CA . GLU A 1 312 ? 19.017 10.749 -34.401 1.00 89.62 312 GLU A CA 1
ATOM 2402 C C . GLU A 1 312 ? 18.193 10.964 -35.679 1.00 89.62 312 GLU A C 1
ATOM 2404 O O . GLU A 1 312 ? 18.409 11.927 -36.415 1.00 89.62 312 GLU A O 1
ATOM 2409 N N . ALA A 1 313 ? 17.200 10.111 -35.941 1.00 91.44 313 ALA A N 1
ATOM 2410 C CA . ALA A 1 313 ? 16.295 10.285 -37.075 1.00 91.44 313 ALA A CA 1
ATOM 2411 C C . ALA A 1 313 ? 15.470 11.580 -36.972 1.00 91.44 313 ALA A C 1
ATOM 2413 O O . ALA A 1 313 ? 15.348 12.311 -37.960 1.00 91.44 313 ALA A O 1
ATOM 2414 N N . GLU A 1 314 ? 14.941 11.894 -35.788 1.00 89.88 314 GLU A N 1
ATOM 2415 C CA . GLU A 1 314 ? 14.161 13.113 -35.563 1.00 89.88 314 GLU A CA 1
ATOM 2416 C C . GLU A 1 314 ? 15.023 14.381 -35.582 1.00 89.88 314 GLU A C 1
ATOM 2418 O O . GLU A 1 314 ? 14.610 15.378 -36.177 1.00 89.88 314 GLU A O 1
ATOM 2423 N N . THR A 1 315 ? 16.246 14.359 -35.038 1.00 88.25 315 THR A N 1
ATOM 2424 C CA . THR A 1 315 ? 17.171 15.502 -35.152 1.00 88.25 315 THR A CA 1
ATOM 2425 C C . THR A 1 315 ? 17.556 15.750 -36.607 1.00 88.25 315 THR A C 1
ATOM 2427 O O . THR A 1 315 ? 17.497 16.891 -37.069 1.00 88.25 315 THR A O 1
ATOM 2430 N N . MET A 1 316 ? 17.842 14.695 -37.380 1.00 89.94 316 MET A N 1
ATOM 2431 C CA . MET A 1 316 ? 18.086 14.802 -38.822 1.00 89.94 316 MET A CA 1
ATOM 2432 C C . MET A 1 316 ? 16.869 15.346 -39.580 1.00 89.94 316 MET A C 1
ATOM 2434 O O . MET A 1 316 ? 17.016 16.163 -40.494 1.00 89.94 316 MET A O 1
ATOM 2438 N N . ARG A 1 317 ? 15.654 14.916 -39.221 1.00 90.56 317 ARG A N 1
ATOM 2439 C CA . ARG A 1 317 ? 14.407 15.404 -39.826 1.00 90.56 317 ARG A CA 1
ATOM 2440 C C . ARG A 1 317 ? 14.177 16.884 -39.524 1.00 90.56 317 ARG A C 1
ATOM 2442 O O . ARG A 1 317 ? 13.883 17.648 -40.447 1.00 90.56 317 ARG A O 1
ATOM 2449 N N . ALA A 1 318 ? 14.337 17.290 -38.267 1.00 89.50 318 ALA A N 1
ATOM 2450 C CA . ALA A 1 318 ? 14.195 18.673 -37.828 1.00 89.50 318 ALA A CA 1
ATOM 2451 C C . ALA A 1 318 ? 15.240 19.585 -38.489 1.00 89.50 318 ALA A C 1
ATOM 2453 O O . ALA A 1 318 ? 14.885 20.650 -38.997 1.00 89.50 318 ALA A O 1
ATOM 2454 N N . ALA A 1 319 ? 16.498 19.139 -38.578 1.00 91.50 319 ALA A N 1
ATOM 2455 C CA . ALA A 1 319 ? 17.568 19.846 -39.279 1.00 91.50 319 ALA A CA 1
ATOM 2456 C C . ALA A 1 319 ? 17.221 20.071 -40.760 1.00 91.50 319 ALA A C 1
ATOM 2458 O O . ALA A 1 319 ? 17.235 21.207 -41.239 1.00 91.50 319 ALA A O 1
ATOM 2459 N N . LYS A 1 320 ? 16.805 19.014 -41.477 1.00 93.19 320 LYS A N 1
ATOM 2460 C CA . LYS A 1 320 ? 16.367 19.115 -42.882 1.00 93.19 320 LYS A CA 1
ATOM 2461 C C . LYS A 1 320 ? 15.190 20.077 -43.054 1.00 93.19 320 LYS A C 1
ATOM 2463 O O . LYS A 1 320 ? 15.190 20.876 -43.990 1.00 93.19 320 LYS A O 1
ATOM 2468 N N . ALA A 1 321 ? 14.204 20.030 -42.158 1.00 93.12 321 ALA A N 1
ATOM 2469 C CA . ALA A 1 321 ? 13.056 20.932 -42.189 1.00 93.12 321 ALA A CA 1
ATOM 2470 C C . ALA A 1 321 ? 13.460 22.398 -41.943 1.00 93.12 321 ALA A C 1
ATOM 2472 O O . ALA A 1 321 ? 13.011 23.277 -42.682 1.00 93.12 321 ALA A O 1
ATOM 2473 N N . LYS A 1 322 ? 14.348 22.662 -40.970 1.00 92.44 322 LYS A N 1
ATOM 2474 C CA . LYS A 1 322 ? 14.876 24.006 -40.670 1.00 92.44 322 LYS A CA 1
ATOM 2475 C C . LYS A 1 322 ? 15.628 24.584 -41.872 1.00 92.44 322 LYS A C 1
ATOM 2477 O O . LYS A 1 322 ? 15.342 25.708 -42.283 1.00 92.44 322 LYS A O 1
ATOM 2482 N N . ILE A 1 323 ? 16.513 23.798 -42.491 1.00 92.69 323 ILE A N 1
ATOM 2483 C CA . ILE A 1 323 ? 17.271 24.207 -43.686 1.00 92.69 323 ILE A CA 1
ATOM 2484 C C . ILE A 1 323 ? 16.325 24.466 -44.868 1.00 92.69 323 ILE A C 1
ATOM 2486 O O . ILE A 1 323 ? 16.440 25.488 -45.548 1.00 92.69 323 ILE A O 1
ATOM 2490 N N . ALA A 1 324 ? 15.345 23.587 -45.104 1.00 93.31 324 ALA A N 1
ATOM 2491 C CA . ALA A 1 324 ? 14.372 23.754 -46.183 1.00 93.31 324 ALA A CA 1
ATOM 2492 C C . ALA A 1 324 ? 13.505 25.013 -46.005 1.00 93.31 324 ALA A C 1
ATOM 2494 O O . ALA A 1 324 ? 13.258 25.735 -46.975 1.00 93.31 324 ALA A O 1
ATOM 2495 N N . LEU A 1 325 ? 13.072 25.307 -44.775 1.00 94.19 325 LEU A N 1
ATOM 2496 C CA . LEU A 1 325 ? 12.312 26.513 -44.449 1.00 94.19 325 LEU A CA 1
ATOM 2497 C C . LEU A 1 325 ? 13.165 27.777 -44.618 1.00 94.19 325 LEU A C 1
ATOM 2499 O O . LEU A 1 325 ? 12.721 28.732 -45.257 1.00 94.19 325 LEU A O 1
ATOM 2503 N N . ALA A 1 326 ? 14.410 27.766 -44.138 1.00 92.88 326 ALA A N 1
ATOM 2504 C CA . ALA A 1 326 ? 15.342 28.876 -44.316 1.00 92.88 326 ALA A CA 1
ATOM 2505 C C . ALA A 1 326 ? 15.643 29.141 -45.801 1.00 92.88 326 ALA A C 1
ATOM 2507 O O . ALA A 1 326 ? 15.662 30.296 -46.231 1.00 92.88 326 ALA A O 1
ATOM 2508 N N . ARG A 1 327 ? 15.776 28.083 -46.612 1.00 93.38 327 ARG A N 1
ATOM 2509 C CA . ARG A 1 327 ? 15.935 28.189 -48.069 1.00 93.38 327 ARG A CA 1
ATOM 2510 C C . ARG A 1 327 ? 14.724 28.825 -48.750 1.00 93.38 327 ARG A C 1
ATOM 2512 O O . ARG A 1 327 ? 14.909 29.616 -49.671 1.00 93.38 327 ARG A O 1
ATOM 2519 N N . ARG A 1 328 ? 13.501 28.491 -48.316 1.00 94.44 328 ARG A N 1
ATOM 2520 C CA . ARG A 1 328 ? 12.259 29.084 -48.847 1.00 94.44 328 ARG A CA 1
ATOM 2521 C C . ARG A 1 328 ? 12.119 30.563 -48.482 1.00 94.44 328 ARG A C 1
ATOM 2523 O O . ARG A 1 328 ? 11.710 31.343 -49.328 1.00 94.44 328 ARG A O 1
ATOM 2530 N N . MET A 1 329 ? 12.478 30.941 -47.256 1.00 93.62 329 MET A N 1
ATOM 2531 C CA . MET A 1 329 ? 12.285 32.307 -46.746 1.00 93.62 329 MET A CA 1
ATOM 2532 C C . MET A 1 329 ? 13.411 33.276 -47.127 1.00 93.62 329 MET A C 1
ATOM 2534 O O . MET A 1 329 ? 13.161 34.454 -47.355 1.00 93.62 329 MET A O 1
ATOM 2538 N N . LYS A 1 330 ? 14.662 32.802 -47.151 1.00 92.12 330 LYS A N 1
ATOM 2539 C CA . LYS A 1 330 ? 15.878 33.636 -47.239 1.00 92.12 330 LYS A CA 1
ATOM 2540 C C . LYS A 1 330 ? 16.855 33.166 -48.334 1.00 92.12 330 LYS A C 1
ATOM 2542 O O . LYS A 1 330 ? 18.014 33.582 -48.366 1.00 92.12 330 LYS A O 1
ATOM 2547 N N . GLY A 1 331 ? 16.415 32.283 -49.233 1.00 91.44 331 GLY A N 1
ATOM 2548 C CA . GLY A 1 331 ? 17.222 31.785 -50.350 1.00 91.44 331 GLY A CA 1
ATOM 2549 C C . GLY A 1 331 ? 18.457 30.981 -49.918 1.00 91.44 331 GLY A C 1
ATOM 2550 O O . GLY A 1 331 ? 18.524 30.429 -48.820 1.00 91.44 331 GLY A O 1
ATOM 2551 N N . LYS A 1 332 ? 19.464 30.898 -50.800 1.00 87.88 332 LYS A N 1
ATOM 2552 C CA . LYS A 1 332 ? 20.698 30.119 -50.555 1.00 87.88 332 LYS A CA 1
ATOM 2553 C C . LYS A 1 332 ? 21.499 30.628 -49.350 1.00 87.88 332 LYS A C 1
ATOM 2555 O O . LYS A 1 332 ? 22.042 29.816 -48.610 1.00 87.88 332 LYS A O 1
ATOM 2560 N N . ALA A 1 333 ? 21.542 31.946 -49.141 1.00 87.44 333 ALA A N 1
ATOM 2561 C CA . ALA A 1 333 ? 22.225 32.544 -47.996 1.00 87.44 333 ALA A CA 1
ATOM 2562 C C . ALA A 1 333 ? 21.568 32.123 -46.671 1.00 87.44 333 ALA A C 1
ATOM 2564 O O . ALA A 1 333 ? 22.263 31.731 -45.743 1.00 87.44 333 ALA A O 1
ATOM 2565 N N . GLY A 1 334 ? 20.231 32.107 -46.612 1.00 85.56 334 GLY A N 1
ATOM 2566 C CA . GLY A 1 334 ? 19.498 31.632 -45.438 1.00 85.56 334 GLY A CA 1
ATOM 2567 C C . GLY A 1 334 ? 19.707 30.154 -45.117 1.00 85.56 334 GLY A C 1
ATOM 2568 O O . GLY A 1 334 ? 19.810 29.802 -43.947 1.00 85.56 334 GLY A O 1
ATOM 2569 N N . ALA A 1 335 ? 19.791 29.297 -46.139 1.00 88.50 335 ALA A N 1
ATOM 2570 C CA . ALA A 1 335 ? 20.094 27.877 -45.954 1.00 88.50 335 ALA A CA 1
ATOM 2571 C C . ALA A 1 335 ? 21.487 27.666 -45.339 1.00 88.50 335 ALA A C 1
ATOM 2573 O O . ALA A 1 335 ? 21.611 26.913 -44.381 1.00 88.50 335 ALA A O 1
ATOM 2574 N N . LYS A 1 336 ? 22.498 28.391 -45.841 1.00 90.00 336 LYS A N 1
ATOM 2575 C CA . LYS A 1 336 ? 23.875 28.324 -45.334 1.00 90.00 336 LYS A CA 1
ATOM 2576 C C . LYS A 1 336 ? 23.979 28.795 -43.881 1.00 90.00 336 LYS A C 1
ATOM 2578 O O . LYS A 1 336 ? 24.574 28.111 -43.065 1.00 90.00 336 LYS A O 1
ATOM 2583 N N . VAL A 1 337 ? 23.315 29.903 -43.537 1.00 90.81 337 VAL A N 1
ATOM 2584 C CA . VAL A 1 337 ? 23.249 30.382 -42.143 1.00 90.81 337 VAL A CA 1
ATOM 2585 C C . VAL A 1 337 ? 22.602 29.335 -41.228 1.00 90.81 337 VAL A C 1
ATOM 2587 O O . VAL A 1 337 ? 23.100 29.088 -40.138 1.00 90.81 337 VAL A O 1
ATOM 2590 N N . ALA A 1 338 ? 21.525 28.676 -41.671 1.00 88.88 338 ALA A N 1
ATOM 2591 C CA . ALA A 1 338 ? 20.877 27.628 -40.882 1.00 88.88 338 ALA A CA 1
ATOM 2592 C C . ALA A 1 338 ? 21.748 26.367 -40.713 1.00 88.88 338 ALA A C 1
ATOM 2594 O O . ALA A 1 338 ? 21.671 25.727 -39.667 1.00 88.88 338 ALA A O 1
ATOM 2595 N N . GLU A 1 339 ? 22.551 26.004 -41.719 1.00 90.44 339 GLU A N 1
ATOM 2596 C CA . GLU A 1 339 ? 23.542 24.921 -41.635 1.00 90.44 339 GLU A CA 1
ATOM 2597 C C . GLU A 1 339 ? 24.660 25.261 -40.641 1.00 90.44 339 GLU A C 1
ATOM 2599 O O . GLU A 1 339 ? 24.944 24.450 -39.760 1.00 90.44 339 GLU A O 1
ATOM 2604 N N . ASP A 1 340 ? 25.222 26.471 -40.722 1.00 89.25 340 ASP A N 1
ATOM 2605 C CA . ASP A 1 340 ? 26.272 26.949 -39.815 1.00 89.25 340 ASP A CA 1
ATOM 2606 C C . ASP A 1 340 ? 25.764 27.017 -38.357 1.00 89.25 340 ASP A C 1
ATOM 2608 O O . ASP A 1 340 ? 26.449 26.576 -37.434 1.00 89.25 340 ASP A O 1
ATOM 2612 N N . GLU A 1 341 ? 24.526 27.483 -38.138 1.00 88.88 341 GLU A N 1
ATOM 2613 C CA . GLU A 1 341 ? 23.866 27.474 -36.822 1.00 88.88 341 GLU A CA 1
ATOM 2614 C C . GLU A 1 341 ? 23.676 26.055 -36.263 1.00 88.88 341 GLU A C 1
ATOM 2616 O O . GLU A 1 341 ? 23.868 25.827 -35.070 1.00 88.88 341 GLU A O 1
ATOM 2621 N N . LEU A 1 342 ? 23.261 25.096 -37.098 1.00 87.88 342 LEU A N 1
ATOM 2622 C CA . LEU A 1 342 ? 23.072 23.705 -36.673 1.00 87.88 342 LEU A CA 1
ATOM 2623 C C . LEU A 1 342 ? 24.410 23.023 -36.366 1.00 87.88 342 LEU A C 1
ATOM 2625 O O . LEU A 1 342 ? 24.483 22.240 -35.422 1.00 87.88 342 LEU A O 1
ATOM 2629 N N . ALA A 1 343 ? 25.463 23.335 -37.125 1.00 84.81 343 ALA A N 1
ATOM 2630 C CA . ALA A 1 343 ? 26.815 22.849 -36.865 1.00 84.81 343 ALA A CA 1
ATOM 2631 C C . ALA A 1 343 ? 27.384 23.416 -35.554 1.00 84.81 343 ALA A C 1
ATOM 2633 O O . ALA A 1 343 ? 28.001 22.677 -34.791 1.00 84.81 343 ALA A O 1
ATOM 2634 N N . ALA A 1 344 ? 27.124 24.695 -35.261 1.00 85.06 344 ALA A N 1
ATOM 2635 C CA . ALA A 1 344 ? 27.480 25.311 -33.984 1.00 85.06 344 ALA A CA 1
ATOM 2636 C C . ALA A 1 344 ? 26.691 24.713 -32.805 1.00 85.06 344 ALA A C 1
ATOM 2638 O O . ALA A 1 344 ? 27.259 24.474 -31.750 1.00 85.06 344 ALA A O 1
ATOM 2639 N N . ALA A 1 345 ? 25.404 24.399 -32.980 1.00 81.06 345 ALA A N 1
ATOM 2640 C CA . ALA A 1 345 ? 24.613 23.739 -31.936 1.00 81.06 345 ALA A CA 1
ATOM 2641 C C . ALA A 1 345 ? 25.050 22.282 -31.682 1.00 81.06 345 ALA A C 1
ATOM 2643 O O . ALA A 1 345 ? 24.902 21.771 -30.577 1.00 81.06 345 ALA A O 1
ATOM 2644 N N . ALA A 1 346 ? 25.600 21.598 -32.691 1.00 76.69 346 ALA A N 1
ATOM 2645 C CA . ALA A 1 346 ? 26.108 20.233 -32.549 1.00 76.69 346 ALA A CA 1
ATOM 2646 C C . ALA A 1 346 ? 27.426 20.142 -31.755 1.00 76.69 346 ALA A C 1
ATOM 2648 O O . ALA A 1 346 ? 27.791 19.047 -31.331 1.00 76.69 346 ALA A O 1
ATOM 2649 N N . SER A 1 347 ? 28.143 21.258 -31.562 1.00 71.94 347 SER A N 1
ATOM 2650 C CA . SER A 1 347 ? 29.362 21.307 -30.743 1.00 71.94 347 SER A CA 1
ATOM 2651 C C . SER A 1 347 ? 29.097 21.626 -29.267 1.00 71.94 347 SER A C 1
ATOM 2653 O O . SER A 1 347 ? 30.020 21.537 -28.454 1.00 71.94 347 SER A O 1
ATOM 2655 N N . GLU A 1 348 ? 27.854 21.952 -28.897 1.00 72.44 348 GLU A N 1
ATOM 2656 C CA . GLU A 1 348 ? 27.449 22.098 -27.499 1.00 72.44 348 GLU A CA 1
ATOM 2657 C C . GLU A 1 348 ? 27.355 20.724 -26.804 1.00 72.44 348 GLU A C 1
ATOM 2659 O O . GLU A 1 348 ? 26.959 19.731 -27.424 1.00 72.44 348 GLU A O 1
ATOM 2664 N N . PRO A 1 349 ? 27.708 20.627 -25.506 1.00 62.66 349 PRO A N 1
ATOM 2665 C CA . PRO A 1 349 ? 27.635 19.371 -24.771 1.00 62.66 349 PRO A CA 1
ATOM 2666 C C . PRO A 1 349 ? 26.193 18.847 -24.738 1.00 62.66 349 PRO A C 1
ATOM 2668 O O . PRO A 1 349 ? 25.289 19.490 -24.202 1.00 62.66 349 PRO A O 1
ATOM 2671 N N . MET A 1 350 ? 25.981 17.656 -25.304 1.00 64.94 350 MET A N 1
ATOM 2672 C CA . MET A 1 350 ? 24.664 17.021 -25.329 1.00 64.94 350 MET A CA 1
ATOM 2673 C C . MET A 1 350 ? 24.185 16.712 -23.908 1.00 64.94 350 MET A C 1
ATOM 2675 O O . MET A 1 350 ? 24.913 16.145 -23.092 1.00 64.94 350 MET A O 1
ATOM 2679 N N . VAL A 1 351 ? 22.919 17.023 -23.633 1.00 72.62 351 VAL A N 1
ATOM 2680 C CA . VAL A 1 351 ? 22.242 16.581 -22.410 1.00 72.62 351 VAL A CA 1
ATOM 2681 C C . VAL A 1 351 ? 22.230 15.051 -22.387 1.00 72.62 351 VAL A C 1
ATOM 2683 O O . VAL A 1 351 ? 21.796 14.420 -23.351 1.00 72.62 351 VAL A O 1
ATOM 2686 N N . VAL A 1 352 ? 22.689 14.438 -21.292 1.00 75.12 352 VAL A N 1
ATOM 2687 C CA . VAL A 1 352 ? 22.655 12.978 -21.134 1.00 75.12 352 VAL A CA 1
ATOM 2688 C C . VAL A 1 352 ? 21.196 12.516 -21.105 1.00 75.12 352 VAL A C 1
ATOM 2690 O O . VAL A 1 352 ? 20.428 12.885 -20.219 1.00 75.12 352 VAL A O 1
ATOM 2693 N N . MET A 1 353 ? 20.801 11.720 -22.101 1.00 80.44 353 MET A N 1
ATOM 2694 C CA . MET A 1 353 ? 19.422 11.239 -22.271 1.00 80.44 353 MET A CA 1
ATOM 2695 C C . MET A 1 353 ? 19.278 9.724 -22.113 1.00 80.44 353 MET A C 1
ATOM 2697 O O . MET A 1 353 ? 18.175 9.206 -22.281 1.00 80.44 353 MET A O 1
ATOM 2701 N N . GLU A 1 354 ? 20.352 8.994 -21.830 1.00 85.81 354 GLU A N 1
ATOM 2702 C CA . GLU A 1 354 ? 20.354 7.539 -21.675 1.00 85.81 354 GLU A CA 1
ATOM 2703 C C . GLU A 1 354 ? 21.355 7.111 -20.601 1.00 85.81 354 GLU A C 1
ATOM 2705 O O . GLU A 1 354 ? 22.277 7.852 -20.278 1.00 85.81 354 GLU A O 1
ATOM 2710 N N . PHE A 1 355 ? 21.167 5.907 -20.060 1.00 85.69 355 PHE A N 1
ATOM 2711 C CA . PHE A 1 355 ? 22.132 5.288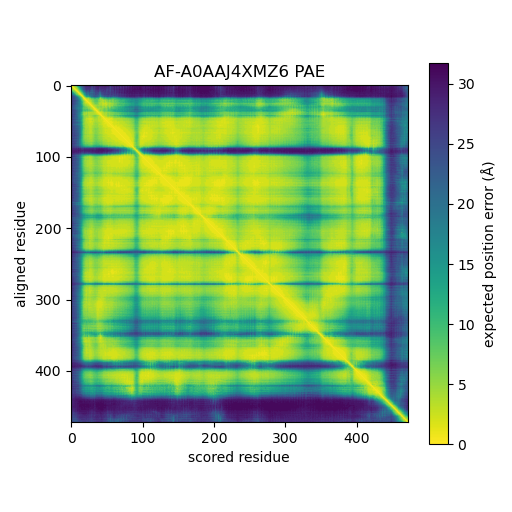 -19.152 1.00 85.69 355 PHE A CA 1
ATOM 2712 C C . PHE A 1 355 ? 23.330 4.719 -19.902 1.00 85.69 355 PHE A C 1
ATOM 2714 O O . PHE A 1 355 ? 23.193 4.253 -21.038 1.00 85.69 355 PHE A O 1
ATOM 2721 N N . ASP A 1 356 ? 24.478 4.692 -19.234 1.00 87.44 356 ASP A N 1
ATOM 2722 C CA . ASP A 1 356 ? 25.684 4.038 -19.732 1.00 87.44 356 ASP A CA 1
ATOM 2723 C C . ASP A 1 356 ? 25.476 2.526 -19.862 1.00 87.44 356 ASP A C 1
ATOM 2725 O O . ASP A 1 356 ? 24.746 1.914 -19.077 1.00 87.44 356 ASP A O 1
ATOM 2729 N N . ASP A 1 357 ? 26.114 1.912 -20.860 1.00 88.25 357 ASP A N 1
ATOM 2730 C CA . ASP A 1 357 ? 25.939 0.477 -21.127 1.00 88.25 357 ASP A CA 1
ATOM 2731 C C . ASP A 1 357 ? 26.446 -0.381 -19.963 1.00 88.25 357 ASP A C 1
ATOM 2733 O O . ASP A 1 357 ? 25.776 -1.338 -19.579 1.00 88.25 357 ASP A O 1
ATOM 2737 N N . GLU A 1 358 ? 27.541 0.027 -19.312 1.00 88.75 358 GLU A N 1
ATOM 2738 C CA . GLU A 1 358 ? 28.045 -0.636 -18.103 1.00 88.75 358 GLU A CA 1
ATOM 2739 C C . GLU A 1 358 ? 27.025 -0.627 -16.956 1.00 88.75 358 GLU A C 1
ATOM 2741 O O . GLU A 1 358 ? 26.917 -1.596 -16.202 1.00 88.75 358 GLU A O 1
ATOM 2746 N N . LEU A 1 359 ? 26.264 0.464 -16.803 1.00 87.94 359 LEU A N 1
ATOM 2747 C CA . LEU A 1 359 ? 25.237 0.565 -15.768 1.00 87.94 359 LEU A CA 1
ATOM 2748 C C . LEU A 1 359 ? 24.046 -0.342 -16.094 1.00 87.94 359 LEU A C 1
ATOM 2750 O O . LEU A 1 359 ? 23.539 -1.026 -15.206 1.00 87.94 359 LEU A O 1
ATOM 2754 N N . LEU A 1 360 ? 23.624 -0.386 -17.363 1.00 86.50 360 LEU A N 1
ATOM 2755 C CA . LEU A 1 360 ? 22.569 -1.293 -17.825 1.00 86.50 360 LEU A CA 1
ATOM 2756 C C . LEU A 1 360 ? 22.968 -2.769 -17.684 1.00 86.50 360 LEU A C 1
ATOM 2758 O O . LEU A 1 360 ? 22.108 -3.610 -17.429 1.00 86.50 360 LEU A O 1
ATOM 2762 N N . GLU A 1 361 ? 24.253 -3.087 -17.829 1.00 87.50 361 GLU A N 1
ATOM 2763 C CA . GLU A 1 361 ? 24.779 -4.442 -17.665 1.00 87.50 361 GLU A CA 1
ATOM 2764 C C . GLU A 1 361 ? 24.841 -4.873 -16.191 1.00 87.50 361 GLU A C 1
ATOM 2766 O O . GLU A 1 361 ? 24.425 -5.989 -15.855 1.00 87.50 361 GLU A O 1
ATOM 2771 N N . LYS A 1 362 ? 25.298 -3.970 -15.309 1.00 88.75 362 LYS A N 1
ATOM 2772 C CA . LYS A 1 362 ? 25.381 -4.187 -13.853 1.00 88.75 362 LYS A CA 1
ATOM 2773 C C . LYS A 1 362 ? 24.010 -4.211 -13.175 1.00 88.75 362 LYS A C 1
ATOM 2775 O O . LYS A 1 362 ? 23.809 -4.978 -12.239 1.00 88.75 362 LYS A O 1
ATOM 2780 N N . GLN A 1 363 ? 23.071 -3.380 -13.627 1.00 89.88 363 GLN A N 1
ATOM 2781 C CA . GLN A 1 363 ? 21.748 -3.207 -13.010 1.00 89.88 363 GLN A CA 1
ATOM 2782 C C . GLN A 1 363 ? 20.618 -3.332 -14.047 1.00 89.88 363 GLN A C 1
ATOM 2784 O O . GLN A 1 363 ? 19.850 -2.389 -14.258 1.00 89.88 363 GLN A O 1
ATOM 2789 N N . PRO A 1 364 ? 20.455 -4.494 -14.703 1.00 87.06 364 PRO A N 1
ATOM 2790 C CA . PRO A 1 364 ? 19.525 -4.639 -15.826 1.00 87.06 364 PRO A CA 1
ATOM 2791 C C . PRO A 1 364 ? 18.051 -4.482 -15.436 1.00 87.06 364 PRO A C 1
ATOM 2793 O O . PRO A 1 364 ? 17.220 -4.143 -16.278 1.00 87.06 364 PRO A O 1
ATOM 2796 N N . LEU A 1 365 ? 17.722 -4.700 -14.161 1.00 87.56 365 LEU A N 1
ATOM 2797 C CA . LEU A 1 365 ? 16.385 -4.504 -13.594 1.00 87.56 365 LEU A CA 1
ATOM 2798 C C . LEU A 1 365 ? 16.213 -3.132 -12.918 1.00 87.56 365 LEU A C 1
ATOM 2800 O O . LEU A 1 365 ? 15.182 -2.882 -12.295 1.00 87.56 365 LEU A O 1
ATOM 2804 N N . GLY A 1 366 ? 17.203 -2.241 -13.038 1.00 85.38 366 GLY A N 1
ATOM 2805 C CA . GLY A 1 366 ? 17.178 -0.902 -12.448 1.00 85.38 366 GLY A CA 1
ATOM 2806 C C . GLY A 1 366 ? 17.765 -0.779 -11.045 1.00 85.38 366 GLY A C 1
ATOM 2807 O O . GLY A 1 366 ? 17.750 0.313 -10.480 1.00 85.38 366 GLY A O 1
ATOM 2808 N N . MET A 1 367 ? 18.244 -1.883 -10.476 1.00 89.44 367 MET A N 1
ATOM 2809 C CA . MET A 1 367 ? 18.986 -1.933 -9.216 1.00 89.44 367 MET A CA 1
ATOM 2810 C C . MET A 1 367 ? 19.914 -3.146 -9.196 1.00 89.44 367 MET A C 1
ATOM 2812 O O . MET A 1 367 ? 19.773 -4.032 -10.048 1.00 89.44 367 MET A O 1
ATOM 2816 N N . SER A 1 368 ? 20.864 -3.179 -8.259 1.00 91.12 368 SER A N 1
ATOM 2817 C CA . SER A 1 368 ? 21.765 -4.326 -8.122 1.00 91.12 368 SER A CA 1
ATOM 2818 C C . SER A 1 368 ? 21.056 -5.528 -7.493 1.00 91.12 368 SER A C 1
ATOM 2820 O O . SER A 1 368 ? 20.019 -5.395 -6.831 1.00 91.12 368 SER A O 1
ATOM 2822 N N . ARG A 1 369 ? 21.628 -6.720 -7.690 1.00 91.62 369 ARG A N 1
ATOM 2823 C CA . ARG A 1 369 ? 21.088 -7.946 -7.103 1.00 91.62 369 ARG A CA 1
ATOM 2824 C C . ARG A 1 369 ? 21.159 -7.913 -5.577 1.00 91.62 369 ARG A C 1
ATOM 2826 O O . ARG A 1 369 ? 20.200 -8.288 -4.912 1.00 91.62 369 ARG A O 1
ATOM 2833 N N . GLU A 1 370 ? 22.255 -7.395 -5.038 1.00 93.25 370 GLU A N 1
ATOM 2834 C CA . GLU A 1 370 ? 22.494 -7.246 -3.603 1.00 93.25 370 GLU A CA 1
ATOM 2835 C C . GLU A 1 370 ? 21.492 -6.276 -2.964 1.00 93.25 370 GLU A C 1
ATOM 2837 O O . GLU A 1 370 ? 20.941 -6.556 -1.899 1.00 93.25 370 GLU A O 1
ATOM 2842 N N . GLU A 1 371 ? 21.214 -5.147 -3.625 1.00 92.81 371 GLU A N 1
ATOM 2843 C CA . GLU A 1 371 ? 20.210 -4.179 -3.172 1.00 92.81 371 GLU A CA 1
ATOM 2844 C C . GLU A 1 371 ? 18.804 -4.787 -3.163 1.00 92.81 371 GLU A C 1
ATOM 2846 O O . GLU A 1 371 ? 18.043 -4.581 -2.213 1.00 92.81 371 GLU A O 1
ATOM 2851 N N . LEU A 1 372 ? 18.455 -5.547 -4.207 1.00 94.12 372 LEU A N 1
ATOM 2852 C CA . LEU A 1 372 ? 17.173 -6.237 -4.278 1.00 94.12 372 LEU A CA 1
ATOM 2853 C C . LEU A 1 372 ? 17.058 -7.299 -3.182 1.00 94.12 372 LEU A C 1
ATOM 2855 O O . LEU A 1 372 ? 16.051 -7.321 -2.482 1.00 94.12 372 LEU A O 1
ATOM 2859 N N . ASP A 1 373 ? 18.071 -8.145 -2.996 1.00 95.12 373 ASP A N 1
ATOM 2860 C CA . ASP A 1 373 ? 18.044 -9.188 -1.968 1.00 95.12 373 ASP A CA 1
ATOM 2861 C C . ASP A 1 373 ? 17.924 -8.602 -0.557 1.00 95.12 373 ASP A C 1
ATOM 2863 O O . ASP A 1 373 ? 17.141 -9.131 0.235 1.00 95.12 373 ASP A O 1
ATOM 2867 N N . LYS A 1 374 ? 18.573 -7.460 -0.284 1.00 96.12 374 LYS A N 1
ATOM 2868 C CA . LYS A 1 374 ? 18.400 -6.712 0.970 1.00 96.12 374 LYS A CA 1
ATOM 2869 C C . LYS A 1 374 ? 16.962 -6.224 1.158 1.00 96.12 374 LYS A C 1
ATOM 2871 O O . LYS A 1 374 ? 16.392 -6.403 2.228 1.00 96.12 374 LYS A O 1
ATOM 2876 N N . ILE A 1 375 ? 16.355 -5.631 0.127 1.00 96.00 375 ILE A N 1
ATOM 2877 C CA . ILE A 1 375 ? 14.947 -5.198 0.182 1.00 96.00 375 ILE A CA 1
ATOM 2878 C C . ILE A 1 375 ? 14.028 -6.384 0.453 1.00 96.00 375 ILE A C 1
ATOM 2880 O O . ILE A 1 375 ? 13.099 -6.287 1.253 1.00 96.00 375 ILE A O 1
ATOM 2884 N N . LEU A 1 376 ? 14.270 -7.504 -0.225 1.00 96.69 376 LEU A N 1
ATOM 2885 C CA . LEU A 1 376 ? 13.482 -8.703 -0.013 1.00 96.69 376 LEU A CA 1
ATOM 2886 C C . LEU A 1 376 ? 13.664 -9.212 1.425 1.00 96.69 376 LEU A C 1
ATOM 2888 O O . LEU A 1 376 ? 12.655 -9.547 2.036 1.00 96.69 376 LEU A O 1
ATOM 2892 N N . ASP A 1 377 ? 14.885 -9.201 1.982 1.00 96.38 377 ASP A N 1
ATOM 2893 C CA . ASP A 1 377 ? 15.174 -9.604 3.370 1.00 96.38 377 ASP A CA 1
ATOM 2894 C C . ASP A 1 377 ? 14.421 -8.731 4.379 1.00 96.38 377 ASP A C 1
ATOM 2896 O O . ASP A 1 377 ? 13.786 -9.261 5.292 1.00 96.38 377 ASP A O 1
ATOM 2900 N N . GLU A 1 378 ? 14.414 -7.411 4.174 1.00 96.56 378 GLU A N 1
ATOM 2901 C CA . GLU A 1 378 ? 13.655 -6.468 5.002 1.00 96.56 378 GLU A CA 1
ATOM 2902 C C . GLU A 1 378 ? 12.143 -6.772 4.966 1.00 96.56 378 GLU A C 1
ATOM 2904 O O . GLU A 1 378 ? 11.477 -6.780 6.004 1.00 96.56 378 GLU A O 1
ATOM 2909 N N . ILE A 1 379 ? 11.584 -7.081 3.787 1.00 96.88 379 ILE A N 1
ATOM 2910 C CA . ILE A 1 379 ? 10.168 -7.465 3.661 1.00 96.88 379 ILE A CA 1
ATOM 2911 C C . ILE A 1 379 ? 9.899 -8.808 4.356 1.00 96.88 379 ILE A C 1
ATOM 2913 O O . ILE A 1 379 ? 8.872 -8.943 5.028 1.00 96.88 379 ILE A O 1
ATOM 2917 N N . GLU A 1 380 ? 10.796 -9.795 4.237 1.00 94.94 380 GLU A N 1
ATOM 2918 C CA . GLU A 1 380 ? 10.635 -11.072 4.947 1.00 94.94 380 GLU A CA 1
ATOM 2919 C C . GLU A 1 380 ? 10.643 -10.876 6.461 1.00 94.94 380 GLU A C 1
ATOM 2921 O O . GLU A 1 380 ? 9.868 -11.520 7.168 1.00 94.94 380 GLU A O 1
ATOM 2926 N N . GLU A 1 381 ? 11.516 -10.004 6.967 1.00 94.50 381 GLU A N 1
ATOM 2927 C CA . GLU A 1 381 ? 11.594 -9.697 8.391 1.00 94.50 381 GLU A CA 1
ATOM 2928 C C . GLU A 1 381 ? 10.282 -9.077 8.883 1.00 94.50 381 GLU A C 1
ATOM 2930 O O . GLU A 1 381 ? 9.754 -9.490 9.918 1.00 94.50 381 GLU A O 1
ATOM 2935 N N . LEU A 1 382 ? 9.695 -8.150 8.114 1.00 92.94 382 LEU A N 1
ATOM 2936 C CA . LEU A 1 382 ? 8.382 -7.579 8.425 1.00 92.94 382 LEU A CA 1
ATOM 2937 C C . LEU A 1 382 ? 7.294 -8.660 8.510 1.00 92.94 382 LEU A C 1
ATOM 2939 O O . LEU A 1 382 ? 6.490 -8.642 9.449 1.00 92.94 382 LEU A O 1
ATOM 2943 N N . ILE A 1 383 ? 7.280 -9.606 7.566 1.00 91.88 383 ILE A N 1
ATOM 2944 C CA . ILE A 1 383 ? 6.317 -10.718 7.526 1.00 91.88 383 ILE A CA 1
ATOM 2945 C C . ILE A 1 383 ? 6.513 -11.651 8.735 1.00 91.88 383 ILE A C 1
ATOM 2947 O O . ILE A 1 383 ? 5.572 -11.876 9.495 1.00 91.88 383 ILE A O 1
ATOM 2951 N N . LYS A 1 384 ? 7.740 -12.117 8.994 1.00 89.19 384 LYS A N 1
ATOM 2952 C CA . LYS A 1 384 ? 8.059 -13.042 10.104 1.00 89.19 384 LYS A CA 1
ATOM 2953 C C . LYS A 1 384 ? 7.830 -12.416 11.481 1.00 89.19 384 LYS A C 1
ATOM 2955 O O . LYS A 1 384 ? 7.328 -13.051 12.413 1.00 89.19 384 LYS A O 1
ATOM 2960 N N . LYS A 1 385 ? 8.155 -11.129 11.635 1.00 86.62 385 LYS A N 1
ATOM 2961 C CA . LYS A 1 385 ? 7.873 -10.386 12.869 1.00 86.62 385 LYS A CA 1
ATOM 2962 C C . LYS A 1 385 ? 6.373 -10.320 13.141 1.00 86.62 385 LYS A C 1
ATOM 2964 O O . LYS A 1 385 ? 5.957 -10.337 14.299 1.00 86.62 385 LYS A O 1
ATOM 2969 N N . ARG A 1 386 ? 5.544 -10.262 12.094 1.00 81.56 386 ARG A N 1
ATOM 2970 C CA . ARG A 1 386 ? 4.089 -10.287 12.250 1.00 81.56 386 ARG A CA 1
ATOM 2971 C C . ARG A 1 386 ? 3.591 -11.643 12.738 1.00 81.56 386 ARG A C 1
ATOM 2973 O O . ARG A 1 386 ? 2.762 -11.660 13.643 1.00 81.56 386 ARG A O 1
ATOM 2980 N N . GLU A 1 387 ? 4.101 -12.739 12.189 1.00 65.38 387 GLU A N 1
ATOM 2981 C CA . GLU A 1 387 ? 3.718 -14.096 12.605 1.00 65.38 387 GLU A CA 1
ATOM 2982 C C . GLU A 1 387 ? 4.005 -14.354 14.089 1.00 65.38 387 GLU A C 1
ATOM 2984 O O . GLU A 1 387 ? 3.226 -15.017 14.765 1.00 65.38 387 GLU A O 1
ATOM 2989 N N . SER A 1 388 ? 5.080 -13.770 14.622 1.00 62.78 388 SER A N 1
ATOM 2990 C CA . SER A 1 388 ? 5.478 -13.942 16.026 1.00 62.78 388 SER A CA 1
ATOM 2991 C C . SER A 1 388 ? 4.770 -13.012 17.029 1.00 62.78 388 SER A C 1
ATOM 2993 O O . SER A 1 388 ? 4.667 -13.361 18.205 1.00 62.78 388 SER A O 1
ATOM 2995 N N . SER A 1 389 ? 4.274 -11.848 16.591 1.00 59.53 389 SER A N 1
ATOM 2996 C CA . SER A 1 389 ? 3.664 -10.796 17.441 1.00 59.53 389 SER A CA 1
ATOM 2997 C C . SER A 1 389 ? 2.192 -10.507 17.094 1.00 59.53 389 SER A C 1
ATOM 2999 O O . SER A 1 389 ? 1.704 -9.374 17.169 1.00 59.53 389 SER A O 1
ATOM 3001 N N . GLY A 1 390 ? 1.493 -11.522 16.583 1.00 59.53 390 GLY A N 1
ATOM 3002 C CA . GLY A 1 390 ? 0.145 -11.402 16.040 1.00 59.53 390 GLY A CA 1
ATOM 3003 C C . GLY A 1 390 ? -0.967 -11.760 17.031 1.00 59.53 390 GLY A C 1
ATOM 3004 O O . GLY A 1 390 ? -0.928 -12.776 17.715 1.00 59.53 390 GLY A O 1
ATOM 3005 N N . PHE A 1 391 ? -2.075 -11.013 16.979 1.00 61.00 391 PHE A N 1
ATOM 3006 C CA . PHE A 1 391 ? -3.362 -11.362 17.619 1.00 61.00 391 PHE A CA 1
ATOM 3007 C C . PHE A 1 391 ? -4.083 -12.548 16.942 1.00 61.00 391 PHE A C 1
ATOM 3009 O O . PHE A 1 391 ? -5.270 -12.778 17.163 1.00 61.00 391 PHE A O 1
ATOM 3016 N N . THR A 1 392 ? -3.399 -13.241 16.033 1.00 54.22 392 THR A N 1
ATOM 3017 C CA . THR A 1 392 ? -3.933 -14.247 15.107 1.00 54.22 392 THR A CA 1
ATOM 3018 C C . THR A 1 392 ? -3.897 -15.667 15.676 1.00 54.22 392 THR A C 1
ATOM 3020 O O . THR A 1 392 ? -4.298 -16.597 14.985 1.00 54.22 392 THR A O 1
ATOM 3023 N N . GLY A 1 393 ? -3.464 -15.843 16.931 1.00 48.03 393 GLY A N 1
ATOM 3024 C CA . GLY A 1 393 ? -3.481 -17.130 17.639 1.00 48.03 393 GLY A CA 1
ATOM 3025 C C . GLY A 1 393 ? -2.218 -17.983 17.482 1.00 48.03 393 GLY A C 1
ATOM 3026 O O . GLY A 1 393 ? -2.166 -19.075 18.037 1.00 48.03 393 GLY A O 1
ATOM 3027 N N . GLN A 1 394 ? -1.195 -17.494 16.777 1.00 45.31 394 GLN A N 1
ATOM 3028 C CA . GLN A 1 394 ? 0.150 -18.077 16.760 1.00 45.31 394 GLN A CA 1
ATOM 3029 C C . GLN A 1 394 ? 1.098 -17.109 17.496 1.00 45.31 394 GLN A C 1
ATOM 3031 O O . GLN A 1 394 ? 1.115 -15.922 17.184 1.00 45.31 394 GLN A O 1
ATOM 3036 N N . GLY A 1 395 ? 1.815 -17.579 18.526 1.00 56.00 395 GLY A N 1
ATOM 3037 C CA . GLY A 1 395 ? 2.718 -16.757 19.357 1.00 56.00 395 GLY A CA 1
ATOM 3038 C C . GLY A 1 395 ? 2.094 -16.185 20.644 1.00 56.00 395 GLY A C 1
ATOM 3039 O O . GLY A 1 395 ? 1.155 -16.760 21.194 1.00 56.00 395 GLY A O 1
ATOM 3040 N N . LYS A 1 396 ? 2.611 -15.042 21.135 1.00 56.56 396 LYS A N 1
ATOM 3041 C CA . LYS A 1 396 ? 2.185 -14.332 22.374 1.00 56.56 396 LYS A CA 1
ATOM 3042 C C . LYS A 1 396 ? 0.779 -13.701 22.299 1.00 56.56 396 LYS A C 1
ATOM 3044 O O . LYS A 1 396 ? 0.471 -12.734 22.992 1.00 56.56 396 LYS A O 1
ATOM 3049 N N . GLY A 1 397 ? -0.109 -14.264 21.481 1.00 65.75 397 GLY A N 1
ATOM 3050 C CA . GLY A 1 397 ? -1.394 -13.670 21.123 1.00 65.75 397 GLY A CA 1
ATOM 3051 C C . GLY A 1 397 ? -2.308 -13.362 22.313 1.00 65.75 397 GLY A C 1
ATOM 3052 O O . GLY A 1 397 ? -3.065 -12.402 22.242 1.00 65.75 397 GLY A O 1
ATOM 3053 N N . ALA A 1 398 ? -2.234 -14.119 23.414 1.00 68.31 398 ALA A N 1
ATOM 3054 C CA . ALA A 1 398 ? -3.023 -13.835 24.617 1.00 68.31 398 ALA A CA 1
ATOM 3055 C C . ALA A 1 398 ? -2.558 -12.555 25.339 1.00 68.31 398 ALA A C 1
ATOM 3057 O O . ALA A 1 398 ? -3.385 -11.696 25.638 1.00 68.31 398 ALA A O 1
ATOM 3058 N N . GLU A 1 399 ? -1.247 -12.396 25.557 1.00 72.88 399 GLU A N 1
ATOM 3059 C CA . GLU A 1 399 ? -0.654 -11.186 26.155 1.00 72.88 399 GLU A CA 1
ATOM 3060 C C . GLU A 1 399 ? -0.920 -9.958 25.277 1.00 72.88 399 GLU A C 1
ATOM 3062 O O . GLU A 1 399 ? -1.299 -8.895 25.769 1.00 72.88 399 GLU A O 1
ATOM 3067 N N . ASP A 1 400 ? -0.787 -10.124 23.960 1.00 78.56 400 ASP A N 1
ATOM 3068 C CA . ASP A 1 400 ? -1.054 -9.069 22.991 1.00 78.56 400 ASP A CA 1
ATOM 3069 C C . ASP A 1 400 ? -2.537 -8.650 23.017 1.00 78.56 400 ASP A C 1
ATOM 3071 O O . ASP A 1 400 ? -2.852 -7.457 23.035 1.00 78.56 400 ASP A O 1
ATOM 3075 N N . VAL A 1 401 ? -3.472 -9.606 23.072 1.00 82.88 401 VAL A N 1
ATOM 3076 C CA . VAL A 1 401 ? -4.911 -9.309 23.163 1.00 82.88 401 VAL A CA 1
ATOM 3077 C C . VAL A 1 401 ? -5.253 -8.564 24.455 1.00 82.88 401 VAL A C 1
ATOM 3079 O O . VAL A 1 401 ? -6.001 -7.588 24.384 1.00 82.88 401 VAL A O 1
ATOM 3082 N N . GLU A 1 402 ? -4.711 -8.966 25.607 1.00 86.81 402 GLU A N 1
ATOM 3083 C CA . GLU A 1 402 ? -4.916 -8.234 26.868 1.00 86.81 402 GLU A CA 1
ATOM 3084 C C . GLU A 1 402 ? -4.348 -6.815 26.790 1.00 86.81 402 GLU A C 1
ATOM 3086 O O . GLU A 1 402 ? -5.055 -5.847 27.076 1.00 86.81 402 GLU A O 1
ATOM 3091 N N . ARG A 1 403 ? -3.133 -6.657 26.255 1.00 88.56 403 ARG A N 1
ATOM 3092 C CA . ARG A 1 403 ? -2.544 -5.336 26.014 1.00 88.56 403 ARG A CA 1
ATOM 3093 C C . ARG A 1 403 ? -3.444 -4.455 25.144 1.00 88.56 403 ARG A C 1
ATOM 3095 O O . ARG A 1 403 ? -3.594 -3.266 25.420 1.00 88.56 403 ARG A O 1
ATOM 3102 N N . VAL A 1 404 ? -4.043 -5.000 24.085 1.00 90.31 404 VAL A N 1
ATOM 3103 C CA . VAL A 1 404 ? -4.959 -4.230 23.230 1.00 90.31 404 VAL A CA 1
ATOM 3104 C C . VAL A 1 404 ? -6.266 -3.902 23.936 1.00 90.31 404 VAL A C 1
ATOM 3106 O O . VAL A 1 404 ? -6.779 -2.806 23.725 1.00 90.31 404 VAL A O 1
ATOM 3109 N N . LYS A 1 405 ? -6.796 -4.779 24.795 1.00 91.19 405 LYS A N 1
ATOM 3110 C CA . LYS A 1 405 ? -7.967 -4.452 25.625 1.00 91.19 405 LYS A CA 1
ATOM 3111 C C . LYS A 1 405 ? -7.673 -3.280 26.560 1.00 91.19 405 LYS A C 1
ATOM 3113 O O . LYS A 1 405 ? -8.500 -2.375 26.665 1.00 91.19 405 LYS A O 1
ATOM 3118 N N . ASP A 1 406 ? -6.490 -3.252 27.169 1.00 92.31 406 ASP A N 1
ATOM 3119 C CA . ASP A 1 406 ? -6.058 -2.135 28.013 1.00 92.31 406 ASP A CA 1
ATOM 3120 C C . ASP A 1 406 ? -5.889 -0.840 27.211 1.00 92.31 406 ASP A C 1
ATOM 3122 O O . ASP A 1 406 ? -6.302 0.234 27.657 1.00 92.31 406 ASP A O 1
ATOM 3126 N N . ILE A 1 407 ? -5.327 -0.928 26.000 1.00 93.62 407 ILE A N 1
ATOM 3127 C CA . ILE A 1 407 ? -5.235 0.210 25.077 1.00 93.62 407 ILE A CA 1
ATOM 3128 C C . ILE A 1 407 ? -6.630 0.701 24.674 1.00 93.62 407 ILE A C 1
ATOM 3130 O O . ILE A 1 407 ? -6.866 1.899 24.727 1.00 93.62 407 ILE A O 1
ATOM 3134 N N . ASP A 1 408 ? -7.559 -0.184 24.308 1.00 93.25 408 ASP A N 1
ATOM 3135 C CA . ASP A 1 408 ? -8.937 0.161 23.919 1.00 93.25 408 ASP A CA 1
ATOM 3136 C C . ASP A 1 408 ? -9.702 0.812 25.085 1.00 93.25 408 ASP A C 1
ATOM 3138 O O . ASP A 1 408 ? -10.439 1.783 24.900 1.00 93.25 408 ASP A O 1
ATOM 3142 N N . LYS A 1 409 ? -9.469 0.345 26.318 1.00 92.69 409 LYS A N 1
ATOM 3143 C CA . LYS A 1 409 ? -10.006 0.973 27.531 1.00 92.69 409 LYS A CA 1
ATOM 3144 C C . LYS A 1 409 ? -9.458 2.389 27.726 1.00 92.69 409 LYS A C 1
ATOM 3146 O O . LYS A 1 409 ? -10.249 3.300 27.962 1.00 92.69 409 LYS A O 1
ATOM 3151 N N . ARG A 1 410 ? -8.140 2.593 27.594 1.00 92.94 410 ARG A N 1
ATOM 3152 C CA . ARG A 1 410 ? -7.518 3.933 27.652 1.00 92.94 410 ARG A CA 1
ATOM 3153 C C . ARG A 1 410 ? -7.989 4.831 26.512 1.00 92.94 410 ARG A C 1
ATOM 3155 O O . ARG A 1 410 ? -8.292 5.996 26.734 1.00 92.94 410 ARG A O 1
ATOM 3162 N N . GLN A 1 411 ? -8.129 4.275 25.312 1.00 94.00 411 GLN A N 1
ATOM 3163 C CA . GLN A 1 411 ? -8.602 4.985 24.129 1.00 94.00 411 GLN A CA 1
ATOM 3164 C C . GLN A 1 411 ? -9.976 5.614 24.381 1.00 94.00 411 GLN A C 1
ATOM 3166 O O . GLN A 1 411 ? -10.180 6.784 24.067 1.00 94.00 411 GLN A O 1
ATOM 3171 N N . LYS A 1 412 ? -10.896 4.872 25.010 1.00 90.25 412 LYS A N 1
ATOM 3172 C CA . LYS A 1 412 ? -12.225 5.384 25.376 1.00 90.25 412 LYS A CA 1
ATOM 3173 C C . LYS A 1 412 ? -12.159 6.517 26.397 1.00 90.25 412 LYS A C 1
ATOM 3175 O O . LYS A 1 412 ? -13.006 7.402 26.364 1.00 90.25 412 LYS A O 1
ATOM 3180 N N . GLN A 1 413 ? -11.165 6.498 27.284 1.00 89.44 413 GLN A N 1
ATOM 3181 C CA . GLN A 1 413 ? -10.952 7.538 28.294 1.00 89.44 413 GLN A CA 1
ATOM 3182 C C . GLN A 1 413 ? -10.335 8.812 27.715 1.00 89.44 413 GLN A C 1
ATOM 3184 O O . GLN A 1 413 ? -10.552 9.876 28.275 1.00 89.44 413 GLN A O 1
ATOM 3189 N N . CYS A 1 414 ? -9.581 8.720 26.618 1.00 90.38 414 CYS A N 1
ATOM 3190 C CA . CYS A 1 414 ? -8.937 9.868 25.978 1.00 90.38 414 CYS A CA 1
ATOM 3191 C C . CYS A 1 414 ? -9.565 10.250 24.625 1.00 90.38 414 CYS A C 1
ATOM 3193 O O . CYS A 1 414 ? -8.963 11.004 23.858 1.00 90.38 414 CYS A O 1
ATOM 3195 N N . MET A 1 415 ? -10.747 9.713 24.306 1.00 91.94 415 MET A N 1
ATOM 3196 C CA . MET A 1 415 ? -11.476 10.025 23.077 1.00 91.94 415 MET A CA 1
ATOM 3197 C C . MET A 1 415 ? -11.814 11.518 23.023 1.00 91.94 415 MET A C 1
ATOM 3199 O O . MET A 1 415 ? -12.138 12.109 24.050 1.00 91.94 415 MET A O 1
ATOM 3203 N N . ASN A 1 416 ? -11.782 12.117 21.832 1.00 90.94 416 ASN A N 1
ATOM 3204 C CA . ASN A 1 416 ? -12.199 13.500 21.617 1.00 90.94 416 ASN A CA 1
ATOM 3205 C C . ASN A 1 416 ? -13.641 13.737 22.125 1.00 90.94 416 ASN A C 1
ATOM 3207 O O . ASN A 1 416 ? -14.577 13.224 21.500 1.00 90.94 416 ASN A O 1
ATOM 3211 N N . PRO A 1 417 ? -13.842 14.544 23.188 1.00 87.69 417 PRO A N 1
ATOM 3212 C CA . PRO A 1 417 ? -15.157 14.794 23.767 1.00 87.69 417 PRO A CA 1
ATOM 3213 C C . PRO A 1 417 ? -16.161 15.331 22.751 1.00 87.69 417 PRO A C 1
ATOM 3215 O O . PRO A 1 417 ? -17.309 14.900 22.764 1.00 87.69 417 PRO A O 1
ATOM 3218 N N . GLU A 1 418 ? -15.746 16.175 21.806 1.00 87.62 418 GLU A N 1
ATOM 3219 C CA . GLU A 1 418 ? -16.619 16.750 20.769 1.00 87.62 418 GLU A CA 1
ATOM 3220 C C . GLU A 1 418 ? -17.282 15.703 19.869 1.00 87.62 418 GLU A C 1
ATOM 3222 O O . GLU A 1 418 ? -18.238 16.014 19.163 1.00 87.62 418 GLU A O 1
ATOM 3227 N N . LYS A 1 419 ? -16.756 14.474 19.855 1.00 83.88 419 LYS A N 1
ATOM 3228 C CA . LYS A 1 419 ? -17.226 13.357 19.028 1.00 83.88 419 LYS A CA 1
ATOM 3229 C C . LYS A 1 419 ? -17.871 12.239 19.843 1.00 83.88 419 LYS A C 1
ATOM 3231 O O . LYS A 1 419 ? -18.337 11.266 19.256 1.00 83.88 419 LYS A O 1
ATOM 3236 N N . VAL A 1 420 ? -17.902 12.355 21.172 1.00 82.25 420 VAL A N 1
ATOM 3237 C CA . VAL A 1 420 ? -18.538 11.371 22.055 1.00 82.25 420 VAL A CA 1
ATOM 3238 C C . VAL A 1 420 ? -19.985 11.785 22.323 1.00 82.25 420 VAL A C 1
ATOM 3240 O O . VAL A 1 420 ? -20.207 12.806 22.980 1.00 82.25 420 VAL A O 1
ATOM 3243 N N . PRO A 1 421 ? -20.986 10.993 21.889 1.00 77.38 421 PRO A N 1
ATOM 3244 C CA . PRO A 1 421 ? -22.379 11.280 22.193 1.00 77.38 421 PRO A CA 1
ATOM 3245 C C . PRO A 1 421 ? -22.612 11.421 23.698 1.00 77.38 421 PRO A C 1
ATOM 3247 O O . PRO A 1 421 ? -22.312 10.519 24.477 1.00 77.38 421 PRO A O 1
ATOM 3250 N N . GLY A 1 422 ? -23.166 12.561 24.108 1.00 73.12 422 GLY A N 1
ATOM 3251 C CA . GLY A 1 422 ? -23.524 12.829 25.502 1.00 73.12 422 GLY A CA 1
ATOM 3252 C C . GLY A 1 422 ? -22.546 13.711 26.283 1.00 73.12 422 GLY A C 1
ATOM 3253 O O . GLY A 1 422 ? -22.965 14.239 27.319 1.00 73.12 422 GLY A O 1
ATOM 3254 N N . SER A 1 423 ? -21.321 13.933 25.786 1.00 76.12 423 SER A N 1
ATOM 3255 C CA . SER A 1 423 ? -20.381 14.901 26.376 1.00 76.12 423 SER A CA 1
ATOM 3256 C C . SER A 1 423 ? -20.924 16.334 26.290 1.00 76.12 423 SER A C 1
ATOM 3258 O O . SER A 1 423 ? -21.850 16.627 25.517 1.00 76.12 423 SER A O 1
ATOM 3260 N N . ARG A 1 424 ? -20.368 17.248 27.093 1.00 81.25 424 ARG A N 1
ATOM 3261 C CA . ARG A 1 424 ? -20.804 18.648 27.102 1.00 81.25 424 ARG A CA 1
ATOM 3262 C C . ARG A 1 424 ? -20.470 19.319 25.773 1.00 81.25 424 ARG A C 1
ATOM 3264 O O . ARG A 1 424 ? -21.352 19.939 25.177 1.00 81.25 424 ARG A O 1
ATOM 3271 N N . LEU A 1 425 ? -19.247 19.141 25.278 1.00 80.31 425 LEU A N 1
ATOM 3272 C CA . LEU A 1 425 ? -18.814 19.697 23.997 1.00 80.31 425 LEU A CA 1
ATOM 3273 C C . LEU A 1 425 ? -19.562 19.111 22.791 1.00 80.31 425 LEU A C 1
ATOM 3275 O O . LEU A 1 425 ? -19.918 19.860 21.886 1.00 80.31 425 LEU A O 1
ATOM 3279 N N . PHE A 1 426 ? -19.906 17.820 22.793 1.00 81.50 426 PHE A N 1
ATOM 3280 C CA . PHE A 1 426 ? -20.729 17.228 21.728 1.00 81.50 426 PHE A CA 1
ATOM 3281 C C . PHE A 1 426 ? -22.127 17.857 21.673 1.00 81.50 426 PHE A C 1
ATOM 3283 O O . PHE A 1 426 ? -22.627 18.193 20.599 1.00 81.50 426 PHE A O 1
ATOM 3290 N N . LYS A 1 427 ? -22.765 18.055 22.836 1.00 82.19 427 LYS A N 1
ATOM 3291 C CA . LYS A 1 427 ? -24.079 18.715 22.923 1.00 82.19 427 LYS A CA 1
ATOM 3292 C C . LYS A 1 427 ? -24.010 20.178 22.487 1.00 82.19 427 LYS A C 1
ATOM 3294 O O . LYS A 1 427 ? -24.918 20.638 21.799 1.00 82.19 427 LYS A O 1
ATOM 3299 N N . LYS A 1 428 ? -22.943 20.891 22.868 1.00 81.12 428 LYS A N 1
ATOM 3300 C CA . LYS A 1 428 ? -22.686 22.277 22.447 1.00 81.12 428 LYS A CA 1
ATOM 3301 C C . LYS A 1 428 ? -22.569 22.366 20.923 1.00 81.12 428 LYS A C 1
ATOM 3303 O O . LYS A 1 428 ? -23.322 23.115 20.311 1.00 81.12 428 LYS A O 1
ATOM 3308 N N . ARG A 1 429 ? -21.738 21.518 20.312 1.00 82.88 429 ARG A N 1
ATOM 3309 C CA . ARG A 1 429 ? -21.569 21.450 18.855 1.00 82.88 429 ARG A CA 1
ATOM 3310 C C . ARG A 1 429 ? -22.873 21.128 18.120 1.00 82.88 429 ARG A C 1
ATOM 3312 O O . ARG A 1 429 ? -23.205 21.802 17.153 1.00 82.88 429 ARG A O 1
ATOM 3319 N N . GLN A 1 430 ? -23.651 20.147 18.588 1.00 79.06 430 GLN A N 1
ATOM 3320 C CA . GLN A 1 430 ? -24.962 19.863 17.984 1.00 79.06 430 GLN A CA 1
ATOM 3321 C C . GLN A 1 430 ? -25.916 21.058 18.078 1.00 79.06 430 GLN A C 1
ATOM 3323 O O . GLN A 1 430 ? -26.654 21.331 17.134 1.00 79.06 430 GLN A O 1
ATOM 3328 N N . ALA A 1 431 ? -25.927 21.769 19.209 1.00 77.44 431 ALA A N 1
ATOM 3329 C CA . ALA A 1 431 ? -26.765 22.951 19.369 1.00 77.44 431 ALA A CA 1
ATOM 3330 C C . ALA A 1 431 ? -26.353 24.074 18.403 1.00 77.44 431 ALA A C 1
ATOM 3332 O O . ALA A 1 431 ? -27.229 24.725 17.835 1.00 77.44 431 ALA A O 1
ATOM 3333 N N . GLU A 1 432 ? -25.052 24.263 18.179 1.00 80.88 432 GLU A N 1
ATOM 3334 C CA . GLU A 1 432 ? -24.499 25.230 17.223 1.00 80.88 432 GLU A CA 1
ATOM 3335 C C . GLU A 1 432 ? -24.823 24.852 15.768 1.00 80.88 432 GLU A C 1
ATOM 3337 O O . GLU A 1 432 ? -25.293 25.702 15.015 1.00 80.88 432 GLU A O 1
ATOM 3342 N N . GLU A 1 433 ? -24.687 23.579 15.384 1.00 77.06 433 GLU A N 1
ATOM 3343 C CA . GLU A 1 433 ? -25.061 23.089 14.046 1.00 77.06 433 GLU A CA 1
ATOM 3344 C C . GLU A 1 433 ? -26.568 23.285 13.778 1.00 77.06 433 GLU A C 1
ATOM 3346 O O . GLU A 1 433 ? -26.963 23.786 12.724 1.00 77.06 433 GLU A O 1
ATOM 3351 N N . VAL A 1 434 ? -27.431 22.990 14.758 1.00 74.38 434 VAL A N 1
ATOM 3352 C CA . VAL A 1 434 ? -28.887 23.210 14.646 1.00 74.38 434 VAL A CA 1
ATOM 3353 C C . VAL A 1 434 ? -29.241 24.703 14.587 1.00 74.38 434 VAL A C 1
ATOM 3355 O O . VAL A 1 434 ? -30.202 25.081 13.912 1.00 74.38 434 VAL A O 1
ATOM 3358 N N . GLN A 1 435 ? -28.493 25.567 15.278 1.00 68.00 435 GLN A N 1
ATOM 3359 C CA . GLN A 1 435 ? -28.679 27.020 15.213 1.00 68.00 435 GLN A CA 1
ATOM 3360 C C . GLN A 1 435 ? -28.191 27.608 13.882 1.00 68.00 435 GLN A C 1
ATOM 3362 O O . GLN A 1 435 ? -28.882 28.457 13.319 1.00 68.00 435 GLN A O 1
ATOM 3367 N N . GLY A 1 436 ? -27.073 27.119 13.338 1.00 54.81 436 GLY A N 1
ATOM 3368 C CA . GLY A 1 436 ? -26.552 27.514 12.027 1.00 54.81 436 GLY A CA 1
ATOM 3369 C C . GLY A 1 436 ? -27.532 27.211 10.892 1.00 54.81 436 GLY A C 1
ATOM 3370 O O . GLY A 1 436 ? -27.841 28.092 10.093 1.00 54.81 436 GLY A O 1
ATOM 3371 N N . VAL A 1 437 ? -28.135 26.017 10.898 1.00 56.75 437 VAL A N 1
ATOM 3372 C CA . VAL A 1 437 ? -29.159 25.624 9.909 1.00 56.75 437 VAL A CA 1
ATOM 3373 C C . VAL A 1 437 ? -30.438 26.470 10.032 1.00 56.75 437 VAL A C 1
ATOM 3375 O O . VAL A 1 437 ? -31.088 26.772 9.032 1.00 56.75 437 VAL A O 1
ATOM 3378 N N . LYS A 1 438 ? -30.804 26.919 11.243 1.00 51.22 438 LYS A N 1
ATOM 3379 C CA . LYS A 1 438 ? -31.946 27.833 11.446 1.00 51.22 438 LYS A CA 1
ATOM 3380 C C . LYS A 1 438 ? -31.658 29.277 11.014 1.00 51.22 438 LYS A C 1
ATOM 3382 O O . LYS A 1 438 ? -32.597 29.981 10.652 1.00 51.22 438 LYS A O 1
ATOM 3387 N N . GLY A 1 439 ? -30.399 29.717 11.039 1.00 45.66 439 GLY A N 1
ATOM 3388 C CA . GLY A 1 439 ? -29.988 31.068 10.638 1.00 45.66 439 GLY A CA 1
ATOM 3389 C C . GLY A 1 439 ? -30.002 31.310 9.124 1.00 45.66 439 GLY A C 1
ATOM 3390 O O . GLY A 1 439 ? -30.249 32.434 8.689 1.00 45.66 439 GLY A O 1
ATOM 3391 N N . GLU A 1 440 ? -29.801 30.267 8.313 1.00 46.47 440 GLU A N 1
ATOM 3392 C CA . GLU A 1 440 ? -29.776 30.377 6.843 1.00 46.47 440 GLU A CA 1
ATOM 3393 C C . GLU A 1 440 ? -31.171 30.251 6.191 1.00 46.47 440 GLU A C 1
ATOM 3395 O O . GLU A 1 440 ? -31.383 30.739 5.083 1.00 46.47 440 GLU A O 1
ATOM 3400 N N . GLY A 1 441 ? -32.179 29.728 6.901 1.00 39.72 441 GLY A N 1
ATOM 3401 C CA . GLY A 1 441 ? -33.560 29.591 6.400 1.00 39.72 441 GLY A CA 1
ATOM 3402 C C . GLY A 1 441 ? -34.400 30.883 6.344 1.00 39.72 441 GLY A C 1
ATOM 3403 O O . GLY A 1 441 ? -35.582 30.827 6.004 1.00 39.72 441 GLY A O 1
ATOM 3404 N N . GLY A 1 442 ? -33.834 32.045 6.698 1.00 36.19 442 GLY A N 1
ATOM 3405 C CA . GLY A 1 442 ? -34.569 33.306 6.892 1.00 36.19 442 GLY A CA 1
ATOM 3406 C C . GLY A 1 442 ? -34.663 34.257 5.689 1.00 36.19 442 GLY A C 1
ATOM 3407 O O . GLY A 1 442 ? -35.406 35.235 5.756 1.00 36.19 442 GLY A O 1
ATOM 3408 N N . LYS A 1 443 ? -33.953 34.015 4.579 1.00 37.97 443 LYS A N 1
ATOM 3409 C CA . LYS A 1 443 ? -34.020 34.875 3.378 1.00 37.97 443 LYS A CA 1
ATOM 3410 C C . LYS A 1 443 ? -34.736 34.177 2.227 1.00 37.97 443 LYS A C 1
ATOM 3412 O O . LYS A 1 443 ? -34.137 33.776 1.237 1.00 37.97 443 LYS A O 1
ATOM 3417 N N . ARG A 1 444 ? -36.062 34.092 2.330 1.00 34.66 444 ARG A N 1
ATOM 3418 C CA . ARG A 1 444 ? -36.923 33.793 1.180 1.00 34.66 444 ARG A CA 1
ATOM 3419 C C . ARG A 1 444 ? -37.071 35.077 0.354 1.00 34.66 444 ARG A C 1
ATOM 3421 O O . ARG A 1 444 ? -37.943 35.900 0.616 1.00 34.66 444 ARG A O 1
ATOM 3428 N N . ILE A 1 445 ? -36.157 35.287 -0.593 1.00 34.75 445 ILE A N 1
ATOM 3429 C CA . ILE A 1 445 ? -36.272 36.343 -1.605 1.00 34.75 445 ILE A CA 1
ATOM 3430 C C . ILE A 1 445 ? -37.480 36.001 -2.491 1.00 34.75 445 ILE A C 1
ATOM 3432 O O . ILE A 1 445 ? -37.571 34.896 -3.026 1.00 34.75 445 ILE A O 1
ATOM 3436 N N . LYS A 1 446 ? -38.428 36.940 -2.601 1.00 32.34 446 LYS A N 1
ATOM 3437 C CA . LYS A 1 446 ? -39.516 36.924 -3.591 1.00 32.34 446 LYS A CA 1
ATOM 3438 C C . LYS A 1 446 ? -38.889 36.766 -4.983 1.00 32.34 446 LYS A C 1
ATOM 3440 O O . LYS A 1 446 ? -38.171 37.662 -5.415 1.00 32.34 446 LYS A O 1
ATOM 3445 N N . ARG A 1 447 ? -39.138 35.642 -5.660 1.00 30.69 447 ARG A N 1
ATOM 3446 C CA . ARG A 1 447 ? -38.836 35.486 -7.089 1.00 30.69 447 ARG A CA 1
ATOM 3447 C C . ARG A 1 447 ? -39.946 36.182 -7.880 1.00 30.69 447 ARG A C 1
ATOM 3449 O O . ARG A 1 447 ? -41.086 35.729 -7.835 1.00 30.69 447 ARG A O 1
ATOM 3456 N N . GLU A 1 448 ? -39.609 37.298 -8.520 1.00 30.20 448 GLU A N 1
ATOM 3457 C CA . GLU A 1 448 ? -40.290 37.759 -9.734 1.00 30.20 448 GLU A CA 1
ATOM 3458 C C . GLU A 1 448 ? -39.706 37.006 -10.940 1.00 30.20 448 GLU A C 1
ATOM 3460 O O . GLU A 1 448 ? -38.609 36.451 -10.869 1.00 30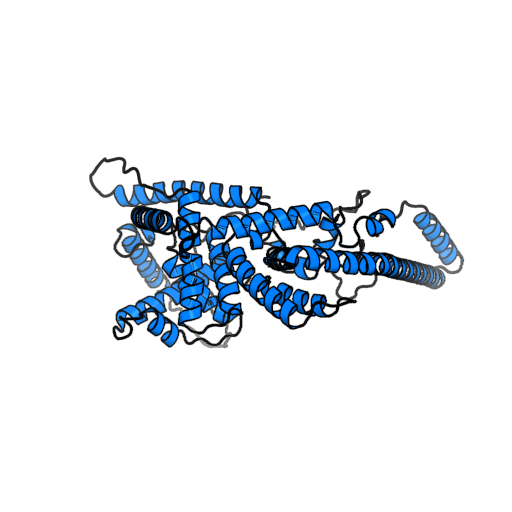.20 448 GLU A O 1
ATOM 3465 N N . ASP A 1 449 ? -40.514 36.925 -11.988 1.00 32.47 449 ASP A N 1
ATOM 3466 C CA . ASP A 1 449 ? -40.468 35.997 -13.115 1.00 32.47 449 ASP A CA 1
ATOM 3467 C C . ASP A 1 449 ? -39.125 35.848 -13.857 1.00 32.47 449 ASP A C 1
ATOM 3469 O O . ASP A 1 449 ? -38.458 36.827 -14.185 1.00 32.47 449 ASP A O 1
ATOM 3473 N N . GLY A 1 450 ? -38.832 34.606 -14.272 1.00 31.55 450 GLY A N 1
ATOM 3474 C CA . GLY A 1 450 ? -38.085 34.333 -15.505 1.00 31.55 450 GLY A CA 1
ATOM 3475 C C . GLY A 1 450 ? -36.733 33.620 -15.377 1.00 31.55 450 GLY A C 1
ATOM 3476 O O . GLY A 1 450 ? -35.755 34.199 -14.922 1.00 31.55 450 GLY A O 1
ATOM 3477 N N . VAL A 1 451 ? -36.688 32.426 -15.987 1.00 29.34 451 VAL A N 1
ATOM 3478 C CA . VAL A 1 451 ? -35.521 31.651 -16.466 1.00 29.34 451 VAL A CA 1
ATOM 3479 C C . VAL A 1 451 ? -34.847 30.709 -15.452 1.00 29.34 451 VAL A C 1
ATOM 3481 O O . VAL A 1 451 ? -34.167 31.124 -14.519 1.00 29.34 451 VAL A O 1
ATOM 3484 N N . ASP A 1 452 ? -35.037 29.410 -15.714 1.00 33.12 452 ASP A N 1
ATOM 3485 C CA . ASP A 1 452 ? -34.351 28.258 -15.119 1.00 33.12 452 ASP A CA 1
ATOM 3486 C C . ASP A 1 452 ? -32.840 28.302 -15.390 1.00 33.12 452 ASP A C 1
ATOM 3488 O O . ASP A 1 452 ? -32.406 28.414 -16.538 1.00 33.12 452 ASP A O 1
ATOM 3492 N N . SER A 1 453 ? -32.048 28.151 -14.331 1.00 29.58 453 SER A N 1
ATOM 3493 C CA . SER A 1 453 ? -30.632 27.797 -14.397 1.00 29.58 453 SER A CA 1
ATOM 3494 C C . SER A 1 453 ? -30.315 26.931 -13.181 1.00 29.58 453 SER A C 1
ATOM 3496 O O . SER A 1 453 ? -30.290 27.430 -12.055 1.00 29.58 453 SER A O 1
ATOM 3498 N N . ASP A 1 454 ? -30.108 25.638 -13.429 1.00 34.88 454 ASP A N 1
ATOM 3499 C CA . ASP A 1 454 ? -29.652 24.627 -12.473 1.00 34.88 454 ASP A CA 1
ATOM 3500 C C . ASP A 1 454 ? -28.211 24.920 -12.016 1.00 34.88 454 ASP A C 1
ATOM 3502 O O . ASP A 1 454 ? -27.254 24.358 -12.542 1.00 34.88 454 ASP A O 1
ATOM 3506 N N . ASP A 1 455 ? -28.050 25.800 -11.030 1.00 31.77 455 ASP A N 1
ATOM 3507 C CA . ASP A 1 455 ? -26.826 25.899 -10.229 1.00 31.77 455 ASP A CA 1
ATOM 3508 C C . ASP A 1 455 ? -27.214 25.789 -8.748 1.00 31.77 455 ASP A C 1
ATOM 3510 O O . ASP A 1 455 ? -27.524 26.776 -8.075 1.00 31.77 455 ASP A O 1
ATOM 3514 N N . ASP A 1 456 ? -27.237 24.554 -8.242 1.00 37.47 456 ASP A N 1
ATOM 3515 C CA . ASP A 1 456 ? -27.362 24.276 -6.814 1.00 37.47 456 ASP A CA 1
ATOM 3516 C C . ASP A 1 456 ? -26.127 24.821 -6.073 1.00 37.47 456 ASP A C 1
ATOM 3518 O O . ASP A 1 456 ? -24.995 24.357 -6.248 1.00 37.47 456 ASP A O 1
ATOM 3522 N N . GLU A 1 457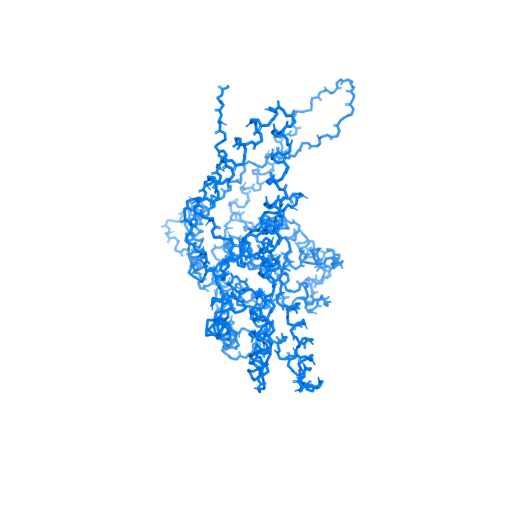 ? -26.351 25.819 -5.213 1.00 34.94 457 GLU A N 1
ATOM 3523 C CA . GLU A 1 457 ? -25.353 26.366 -4.295 1.00 34.94 457 GLU A CA 1
ATOM 3524 C C . GLU A 1 457 ? -24.801 25.268 -3.372 1.00 34.94 457 GLU A C 1
ATOM 3526 O O . GLU A 1 457 ? -25.458 24.794 -2.444 1.00 34.94 457 GLU A O 1
ATOM 3531 N N . VAL A 1 458 ? -23.539 24.897 -3.594 1.00 35.75 458 VAL A N 1
ATOM 3532 C CA . VAL A 1 458 ? -22.764 24.042 -2.689 1.00 35.75 458 VAL A CA 1
ATOM 3533 C C . VAL A 1 458 ? -22.578 24.765 -1.342 1.00 35.75 458 VAL A C 1
ATOM 3535 O O . VAL A 1 458 ? -21.995 25.857 -1.319 1.00 35.75 458 VAL A O 1
ATOM 3538 N N . PRO A 1 459 ? -22.989 24.180 -0.198 1.00 34.09 459 PRO A N 1
ATOM 3539 C CA . PRO A 1 459 ? -22.786 24.791 1.112 1.00 34.09 459 PRO A CA 1
ATOM 3540 C C . PRO A 1 459 ? -21.294 24.994 1.410 1.00 34.09 459 PRO A C 1
ATOM 3542 O O . PRO A 1 459 ? -20.503 24.047 1.420 1.00 34.09 459 PRO A O 1
ATOM 3545 N N . LYS A 1 460 ? -20.888 26.240 1.682 1.00 32.47 460 LYS A N 1
ATOM 3546 C CA . LYS A 1 460 ? -19.518 26.566 2.108 1.00 32.47 460 LYS A CA 1
ATOM 3547 C C . LYS A 1 460 ? -19.316 26.160 3.569 1.00 32.47 460 LYS A C 1
ATOM 3549 O O . LYS A 1 460 ? -19.730 26.875 4.478 1.00 32.47 460 LYS A O 1
ATOM 3554 N N . ALA A 1 461 ? -18.630 25.042 3.793 1.00 32.28 461 ALA A N 1
ATOM 3555 C CA . ALA A 1 461 ? -18.191 24.628 5.123 1.00 32.28 461 ALA A CA 1
ATOM 3556 C C . ALA A 1 461 ? -17.146 25.618 5.680 1.00 32.28 461 ALA A C 1
ATOM 3558 O O . ALA A 1 461 ? -16.077 25.792 5.095 1.00 32.28 461 ALA A O 1
ATOM 3559 N N . LYS A 1 462 ? -17.462 26.279 6.801 1.00 34.22 462 LYS A N 1
ATOM 3560 C CA . LYS A 1 462 ? -16.616 27.316 7.423 1.00 34.22 462 LYS A CA 1
ATOM 3561 C C . LYS A 1 462 ? -15.527 26.794 8.375 1.00 34.22 462 LYS A C 1
ATOM 3563 O O . LYS A 1 462 ? -14.649 27.575 8.713 1.00 34.22 462 LYS A O 1
ATOM 3568 N N . ASP A 1 463 ? -15.498 25.501 8.712 1.00 37.97 463 ASP A N 1
ATOM 3569 C CA . ASP A 1 463 ? -14.621 24.971 9.779 1.00 37.97 463 ASP A CA 1
ATOM 3570 C C . ASP A 1 463 ? -13.686 23.830 9.354 1.00 37.97 463 ASP A C 1
ATOM 3572 O O . ASP A 1 463 ? -13.518 22.834 10.057 1.00 37.97 463 ASP A O 1
ATOM 3576 N N . PHE A 1 464 ? -13.027 23.961 8.205 1.00 35.09 464 PHE A N 1
ATOM 3577 C CA . PHE A 1 464 ? -11.990 23.008 7.807 1.00 35.09 464 PHE A CA 1
ATOM 3578 C C . PHE A 1 464 ? -10.727 23.744 7.384 1.00 35.09 464 PHE A C 1
ATOM 3580 O O . PHE A 1 464 ? -10.483 23.986 6.203 1.00 35.09 464 PHE A O 1
ATOM 3587 N N . SER A 1 465 ? -9.892 24.094 8.365 1.00 33.06 465 SER A N 1
ATOM 3588 C CA . SER A 1 465 ? -8.501 24.416 8.073 1.00 33.06 465 SER A CA 1
ATOM 3589 C C . SER A 1 465 ? -7.823 23.148 7.552 1.00 33.06 465 SER A C 1
ATOM 3591 O O . SER A 1 465 ? -7.587 22.173 8.268 1.00 33.06 465 SER A O 1
ATOM 3593 N N . VAL A 1 466 ? -7.552 23.143 6.248 1.00 34.12 466 VAL A N 1
ATOM 3594 C CA . VAL A 1 466 ? -6.641 22.194 5.616 1.00 34.12 466 VAL A CA 1
ATOM 3595 C C . VAL A 1 466 ? -5.327 22.293 6.384 1.00 34.12 466 VAL A C 1
ATOM 3597 O O . VAL A 1 466 ? -4.716 23.362 6.432 1.00 34.12 466 VAL A O 1
ATOM 3600 N N . LYS A 1 467 ? -4.911 21.202 7.042 1.00 38.06 467 LYS A N 1
ATOM 3601 C CA . LYS A 1 467 ? -3.558 21.132 7.601 1.00 38.06 467 LYS A CA 1
ATOM 3602 C C . LYS A 1 467 ? -2.590 21.459 6.460 1.00 38.06 467 LYS A C 1
ATOM 3604 O O . LYS A 1 467 ? -2.718 20.828 5.409 1.00 38.06 467 LYS A O 1
ATOM 3609 N N . PRO A 1 468 ? -1.651 22.401 6.635 1.00 35.56 468 PRO A N 1
ATOM 3610 C CA . PRO A 1 468 ? -0.611 22.594 5.641 1.00 35.56 468 PRO A CA 1
ATOM 3611 C C . PRO A 1 468 ? 0.103 21.260 5.424 1.00 35.56 468 PRO A C 1
AT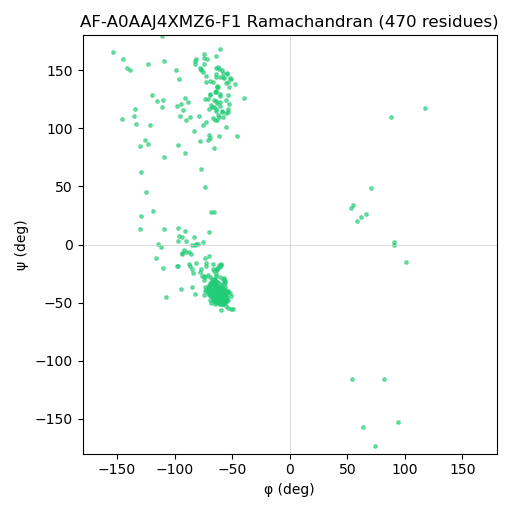OM 3613 O O . PRO A 1 468 ? 0.319 20.499 6.375 1.00 35.56 468 PRO A O 1
ATOM 3616 N N . GLU A 1 469 ? 0.397 20.965 4.160 1.00 36.91 469 GLU A N 1
ATOM 3617 C CA . GLU A 1 469 ? 1.177 19.797 3.769 1.00 36.91 469 GLU A CA 1
ATOM 3618 C C . GLU A 1 469 ? 2.432 19.708 4.650 1.00 36.91 469 GLU A C 1
ATOM 3620 O O . GLU A 1 469 ? 3.059 20.738 4.924 1.00 36.91 469 GLU A O 1
ATOM 3625 N N . PRO A 1 470 ? 2.822 18.511 5.123 1.00 31.03 470 PRO A N 1
ATOM 3626 C CA . PRO A 1 470 ? 4.161 18.357 5.654 1.00 31.03 470 PRO A CA 1
ATOM 3627 C C . PRO A 1 470 ? 5.128 18.724 4.527 1.00 31.03 470 PRO A C 1
ATOM 3629 O O . PRO A 1 470 ? 5.160 18.054 3.496 1.00 31.03 470 PRO A O 1
ATOM 3632 N N . GLN A 1 471 ? 5.877 19.811 4.712 1.00 31.67 471 GLN A N 1
ATOM 3633 C CA . GLN A 1 471 ? 7.028 20.093 3.868 1.00 31.67 471 GLN A CA 1
ATOM 3634 C C . GLN A 1 471 ? 7.980 18.904 4.021 1.00 31.67 471 GLN A C 1
ATOM 3636 O O . GLN A 1 471 ? 8.425 18.608 5.133 1.00 31.67 471 GLN A O 1
ATOM 3641 N N . VAL A 1 472 ? 8.169 18.167 2.925 1.00 35.78 472 VAL A N 1
ATOM 3642 C CA . VAL A 1 472 ? 9.167 17.097 2.811 1.00 35.78 472 VAL A CA 1
ATOM 3643 C C . VAL A 1 472 ? 10.552 17.714 2.753 1.00 35.78 472 VAL A C 1
ATOM 3645 O O . VAL A 1 472 ? 10.704 18.706 2.004 1.00 35.78 472 VAL A O 1
#

Mean predicted aligned error: 10.95 Å

Foldseek 3Di:
DDDPPDPPPDDDDDDQDDDDQLLVVLLDADDADPDHQAAFFAHHHDPLSNAPCSVPQADDPVRLVVLLQVLQVVVVVVLLVLVCVLCVPPPDPDPPPQLRDDSVLQLLLLLVLLVVLVVLCVLVVHDVQLNLLLLVLSVLLCSNDTCLAPPSVLSSLLSSVVSCVLVVNDDDLLVSLLVVCPVCSVPVVSSVVSSVSNVVCNVVSCVSNVVRSDDDALLVLLVVVLVLQQVADVGDPPVNSVLLSVQLVVLSSLLSSFCCSRHDDSNLLSLLSSCLRPDCSVVSSVSSVVVVLVVLLVVQVVVVVVSVVSVVVSLVVVLVVCLVVLCVPPNPVRSVVSVVVSVVVVPPDDRNRHDDSVSCNQCSVSDHPVVSVVSSVVSSCSSVVCQQLDCPPRHPNVVSVVSSVVSVVSSVSSHRQCNDPPRPNVVVVVVVVVVVVVVVPPDPDDDDDDDDDPDDDDDDDPPDDDDPPPDD

Organism: NCBI:txid63383

pLDDT: mean 82.53, std 19.64, range [24.64, 98.5]

InterPro domains:
  IPR006671 Cyclin, N-terminal [PF00134] (119-212)
  IPR013763 Cyclin-like domain [SM00385] (115-207)
  IPR031658 Cyclin, C-terminal domain 2 [PF16899] (218-308)
  IPR036915 Cyclin-like superfamily [SSF47954] (51-213)
  IPR036915 Cyclin-like superfamily [SSF47954] (218-418)
  IPR043198 Cyclin/Cyclin-like subunit Ssn8 [PTHR10026] (122-292)

Secondary structure (DSSP, 8-state):
---------------SPPPPPHHHHHTS-----SS--SPPTTSPPPGGGGSHHHHHS---HHHHHHHHHHHHHHHHHHHHHHHHHHHHTSS--------PPPHHHHHHHHHHHHHHHHHHHHHTT--HHHHHHHHHHHHHHHHHS-TTTS-HHHHHHHHHHHHHHHTT----HHHHHHHHHGGGTT-HHHHHHHHHHHHHHHHHHHHHTTT------HHHHHHHHHHHHHTSSSPPPHHHHHHHHHHHHHHHHHHTTSSHHHHS-HHHHHHHHHHTSTTTHHHHHHHHHHHHHHHHHHHHHHHHHHHHHHHHHHHHHHHHHHHHHHHHHHHHHHHHHHHHHHHHHTTSPPPP-S--HHHHHH-TTSS-HHHHHHHHHHHHHHHHHHHHB-TTSSBSHHHHHHHHHHHHHHHHHSS-GGGSTTSHHHHHHHHHHHHHHHHHTT------S------------S---PPPP---

Radius of gyration: 29.27 Å; Cα contacts (8 Å, |Δi|>4): 438; chains: 1; bounding box: 70×74×91 Å